Protein AF-A0A3N5AHZ0-F1 (afdb_monomer_lite)

Foldseek 3Di:
DDWQKEKEAEAALQRHQFDFPFWKWKWKWWQFPVGIDIDIDTHGSRDIDIDIDHPHGTQKIKIWIDDQWFDIDIKIWGDDPPDFIFIQFLQWDWDDDPSYIYIYHHTAQKDAFDPAAADDFPDFDDFSHHTQWHDDDDPDFIAGLQPPDPDAPQDHPLQDFFKEKAAPDLAFPQLPDFFPNRGHIDIDTDRLLQWFAKGWMKGWGHPPDVVDAAIWIKIKTATWDDQDAAPPQFAEEEEEEEADPLDPPADAAAPSRRGQPDQHDDNPDSRCRPQSNRSCCCCGNQLVLSVLLRVLVQHHMYMYTGDGNHDDDPVRVVPVLPPQLALFLVQSVLSSVQQVCVRLPRRHRPDGRSLHPDNDARRRDDDPRRRNVTGDSDNDPRTDHHAYAYEYAELSCLNHLSHLPHHDGPCCVNVPCSRRTHHSVSSLVRHAEYFAQAYQQPCVVRVHHLVNSLVSVVVSQVVDPRHAYEAFHECVRVPPDQPCRSNVVVVVDDWDWDDDPQWSIWTAHPVRRYIYGYGYLVSQEGCDFDPSYPPTRHHPPPRSVSSRSNSNSNRSSNVSNSDDD

Secondary structure (DSSP, 8-state):
--EEEEEEEEEETTSPPPSTT-EEEEEEEEE-SS-EEEEEEEEETTS-EEEEEETTT--EEEEEEEETTEEEEEEEEE--TTS--EES-TTEEEEEETTEEEEEEEE-SEEEPP-SPPPPTT----SS---SEEE-STTSPEEETT---SS--SS-TTTS-EEEEEEEEEEES-TTS-GGGGEEEEEEEE-GGGTEEEEEEEEE--TT-SSPPPEEEEEEEEEPPPSSPPPTT-EEEEEEEPPPS-STTSPP--TT--SSTTT---TT-TT--HHHHHHHIIIIISS-HHHHHHHTT---EEEEEEPPPPPSSHHHHTTTTTTTTSHHHHHHHHHHHHHHHHHTTTTSTT--GGGSTTSS--TB--PPPPP-SS-BSS--PPPPEEEEEEEEEETTHHHHGGGGT--S-S-TTTS-HHHH---HHHHHHHEEEEEEEEE---HHHHS--HHHHHHHHHHHHHT-TT-EEEEEEEHHHHTT--HHHHTHHHHTSS-EEEP-TTEEEEEE-TTSSEEEEEE-TTTT-BS---TTEESPPPBTTT-GGGHHHHHHHHHHHHHHHHS--

Sequence (565 aa):
MATTRLTFAVADVLGRPPQAGTVAEVKLTWTDAQGPVTQHISLPLDGPVTRAVPAQEWSRIDLDVAHPDYAPESVTLTRSPDAPVYWDNRGVAVTRDGDDLRLTMELGRIRQSPVTPPPYTGTQAHGDQPGVFFREATGQPRRYAVLNTPAPPATPLWLEKVNVRTLTDAAPARAEQDGWDRFRTTDQVVALADTGGFLWLEYGGNDDAHPPQPRFLVAVWAPKRPSAPVPADGIDVVCYFTPSTATRGYPLSAYPFRSNYPYSVKRDTTADQPYVVVGYRHLLRDLNLVQAQHVSGRPAVVVVPILPALPPGKDNERFAWQPFNSQEGTHRLLLEVVRFLHRFGYGGSGTDFSRWQGSTAPVGLLPPLPTARRAGSVPTPPSALGSVTVCGFSSAIMGIFPLLTRKEISLPHHFPRHLFGGDAAAFDAVWREWWDLDLELKAEATGIKAADYERQLLRWFADGNDRRMRLYHCDHTMGDTPPARQFAALAGLPHKAGSLPGLSEAWHSEDGRWTAAFYRAGLLRARTRPAGVLPLFPLEAADAGLIHPFTAALGFGHASKLRAG

Radius of gyration: 24.84 Å; chains: 1; bounding box: 63×54×78 Å

pLDDT: mean 81.62, std 15.45, range [38.06, 98.5]

Structure (mmCIF, N/CA/C/O backbone):
data_AF-A0A3N5AHZ0-F1
#
_entry.id   AF-A0A3N5AHZ0-F1
#
loop_
_atom_site.group_PDB
_atom_site.id
_atom_site.type_symbol
_atom_site.label_atom_id
_atom_site.label_alt_id
_atom_site.label_comp_id
_atom_site.label_asym_id
_atom_site.label_entity_id
_atom_site.label_seq_id
_atom_site.pdbx_PDB_ins_code
_atom_site.Cartn_x
_atom_site.Cartn_y
_atom_site.Cartn_z
_atom_site.occupancy
_atom_site.B_iso_or_equiv
_atom_site.auth_seq_id
_atom_site.auth_comp_id
_atom_site.auth_asym_id
_atom_site.auth_atom_id
_atom_site.pdbx_PDB_model_num
ATOM 1 N N . MET A 1 1 ? -31.246 -8.316 41.998 1.00 55.53 1 MET A N 1
ATOM 2 C CA . MET A 1 1 ? -31.429 -7.728 40.654 1.00 55.53 1 MET A CA 1
ATOM 3 C C . MET A 1 1 ? -30.628 -8.569 39.679 1.00 55.53 1 MET A C 1
ATOM 5 O O . MET A 1 1 ? -29.513 -8.931 40.034 1.00 55.53 1 MET A O 1
ATOM 9 N N . ALA A 1 2 ? -31.183 -8.931 38.522 1.00 64.75 2 ALA A N 1
ATOM 10 C CA . ALA A 1 2 ? -30.404 -9.618 37.492 1.00 64.75 2 ALA A CA 1
ATOM 11 C C . ALA A 1 2 ? -29.338 -8.651 36.939 1.00 64.75 2 ALA A C 1
ATOM 13 O O . ALA A 1 2 ? -29.626 -7.466 36.754 1.00 64.75 2 ALA A O 1
ATOM 14 N N . THR A 1 3 ? -28.116 -9.125 36.702 1.00 77.06 3 THR A N 1
ATOM 15 C CA . THR A 1 3 ? -26.989 -8.325 36.191 1.00 77.06 3 THR A CA 1
ATOM 16 C C . THR A 1 3 ? -26.353 -9.018 34.993 1.00 77.06 3 THR A C 1
ATOM 18 O O . THR A 1 3 ? -26.096 -10.215 35.025 1.00 77.06 3 THR A O 1
ATOM 21 N N . THR A 1 4 ? -26.110 -8.263 33.923 1.00 82.88 4 THR A N 1
ATOM 22 C CA . THR A 1 4 ? -25.299 -8.717 32.794 1.00 82.88 4 THR A CA 1
ATOM 23 C C . THR A 1 4 ? -23.839 -8.515 33.181 1.00 82.88 4 THR A C 1
ATOM 25 O O . THR A 1 4 ? -23.439 -7.406 33.545 1.00 82.88 4 THR A O 1
ATOM 28 N N . ARG A 1 5 ? -23.026 -9.572 33.126 1.00 89.50 5 ARG A N 1
ATOM 29 C CA . ARG A 1 5 ? -21.578 -9.465 33.336 1.00 89.50 5 ARG A CA 1
ATOM 30 C C . ARG A 1 5 ? -20.916 -9.186 31.999 1.00 89.50 5 ARG A C 1
ATOM 32 O O . ARG A 1 5 ? -20.949 -10.007 31.093 1.00 89.50 5 ARG A O 1
ATOM 39 N N . LEU A 1 6 ? -20.330 -8.008 31.886 1.00 90.94 6 LEU A N 1
ATOM 40 C CA . LEU A 1 6 ? -19.678 -7.525 30.689 1.00 90.94 6 LEU A CA 1
ATOM 41 C C . LEU A 1 6 ? -18.165 -7.676 30.849 1.00 90.94 6 LEU A C 1
ATOM 43 O O . LEU A 1 6 ? -17.560 -6.991 31.672 1.00 90.94 6 LEU A O 1
ATOM 47 N N . THR A 1 7 ? -17.568 -8.603 30.107 1.00 92.88 7 THR A N 1
ATOM 48 C CA . THR A 1 7 ? -16.129 -8.881 30.128 1.00 92.88 7 THR A CA 1
ATOM 49 C C . THR A 1 7 ? -15.471 -8.312 28.877 1.00 92.88 7 THR A C 1
ATOM 51 O O . THR A 1 7 ? -15.827 -8.690 27.764 1.00 92.88 7 THR A O 1
ATOM 54 N N . PHE A 1 8 ? -14.483 -7.443 29.058 1.00 90.81 8 PHE A N 1
ATOM 55 C CA . PHE A 1 8 ? -13.724 -6.810 27.983 1.00 90.81 8 PHE A CA 1
ATOM 56 C C . PHE A 1 8 ? -12.319 -7.368 27.917 1.00 90.81 8 PHE A C 1
ATOM 58 O O . PHE A 1 8 ? -11.648 -7.445 28.940 1.00 90.81 8 PHE A O 1
ATOM 65 N N . ALA A 1 9 ? -11.862 -7.681 26.716 1.00 90.94 9 ALA A N 1
ATOM 66 C CA . ALA A 1 9 ? -10.476 -7.962 26.402 1.00 90.94 9 ALA A CA 1
ATOM 67 C C . ALA A 1 9 ? -10.063 -7.161 25.166 1.00 90.94 9 ALA A C 1
ATOM 69 O O . ALA A 1 9 ? -10.889 -6.823 24.313 1.00 90.94 9 ALA A O 1
ATOM 70 N N . VAL A 1 10 ? -8.768 -6.907 25.054 1.00 90.19 10 VAL A N 1
ATOM 71 C CA . VAL A 1 10 ? -8.150 -6.321 23.867 1.00 90.19 10 VAL A CA 1
ATOM 72 C C . VAL A 1 10 ? -7.142 -7.292 23.274 1.00 90.19 10 VAL A C 1
ATOM 74 O O . VAL A 1 10 ? -6.529 -8.086 23.987 1.00 90.19 10 VAL A O 1
ATOM 77 N N . ALA A 1 11 ? -6.964 -7.214 21.966 1.00 90.25 11 ALA A N 1
ATOM 78 C CA . ALA A 1 11 ? -5.899 -7.897 21.251 1.00 90.25 11 ALA A CA 1
ATOM 79 C C . ALA A 1 11 ? -5.295 -6.943 20.218 1.00 90.25 11 ALA A C 1
ATOM 81 O O . ALA A 1 11 ? -5.973 -6.036 19.745 1.00 90.25 11 ALA A O 1
ATOM 82 N N . ASP A 1 12 ? -4.034 -7.135 19.854 1.00 89.62 12 ASP A N 1
ATOM 83 C CA . ASP A 1 12 ? -3.457 -6.505 18.670 1.00 89.62 12 ASP A CA 1
ATOM 84 C C . ASP A 1 12 ? -3.958 -7.203 17.388 1.00 89.62 12 ASP A C 1
ATOM 86 O O . ASP A 1 12 ? -4.609 -8.247 17.450 1.00 89.62 12 ASP A O 1
ATOM 90 N N . VAL A 1 13 ? -3.631 -6.677 16.201 1.00 89.81 13 VAL A N 1
ATOM 91 C CA . VAL A 1 13 ? -4.081 -7.292 14.930 1.00 89.81 13 VAL A CA 1
ATOM 92 C C . VAL A 1 13 ? -3.529 -8.696 14.646 1.00 89.81 13 VAL A C 1
ATOM 94 O O . VAL A 1 13 ? -3.977 -9.359 13.711 1.00 89.81 13 VAL A O 1
ATOM 97 N N . LEU A 1 14 ? -2.562 -9.163 15.441 1.00 90.06 14 LEU A N 1
ATOM 98 C CA . LEU A 1 14 ? -2.052 -10.534 15.411 1.00 90.06 14 LEU A CA 1
ATOM 99 C C . LEU A 1 14 ? -2.759 -11.441 16.435 1.00 90.06 14 LEU A C 1
ATOM 101 O O . LEU A 1 14 ? -2.383 -12.601 16.579 1.00 90.06 14 LEU A O 1
ATOM 105 N N . GLY A 1 15 ? -3.775 -10.938 17.140 1.00 87.94 15 GLY A N 1
ATOM 106 C CA . GLY A 1 15 ? -4.509 -11.677 18.166 1.00 87.94 15 GLY A CA 1
ATOM 107 C C . GLY A 1 15 ? -3.746 -11.828 19.484 1.00 87.94 15 GLY A C 1
ATOM 108 O O . GLY A 1 15 ? -4.136 -12.641 20.321 1.00 87.94 15 GLY A O 1
ATOM 109 N N . ARG A 1 16 ? -2.652 -11.085 19.682 1.00 85.81 16 ARG A N 1
ATOM 110 C CA . ARG A 1 16 ? -1.839 -11.138 20.905 1.00 85.81 16 ARG A CA 1
ATOM 111 C C . ARG A 1 16 ? -2.343 -10.092 21.899 1.00 85.81 16 ARG A C 1
ATOM 113 O O . ARG A 1 16 ? -2.773 -9.026 21.460 1.00 85.81 16 ARG A O 1
ATOM 120 N N . PRO A 1 17 ? -2.257 -10.328 23.218 1.00 78.81 17 PRO A N 1
ATOM 121 C CA . PRO A 1 17 ? -2.451 -9.245 24.170 1.00 78.81 17 PRO A CA 1
ATOM 122 C C . PRO A 1 17 ? -1.433 -8.133 23.861 1.00 78.81 17 PRO A C 1
ATOM 124 O O . PRO A 1 17 ? -0.256 -8.437 23.617 1.00 78.81 17 PRO A O 1
ATOM 127 N N . PRO A 1 18 ? -1.853 -6.858 23.821 1.00 78.38 18 PRO A N 1
ATOM 128 C CA . PRO A 1 18 ? -0.913 -5.750 23.750 1.00 78.38 18 PRO A CA 1
ATOM 129 C C . PRO A 1 18 ? 0.084 -5.792 24.924 1.00 78.38 18 PRO A C 1
ATOM 131 O O . PRO A 1 18 ? -0.113 -6.520 25.895 1.00 78.38 18 PRO A O 1
ATOM 134 N N . GLN A 1 19 ? 1.187 -5.042 24.826 1.00 76.81 19 GLN A N 1
ATOM 135 C CA . GLN A 1 19 ? 2.316 -5.120 25.765 1.00 76.81 19 GLN A CA 1
ATOM 136 C C . GLN A 1 19 ? 1.876 -5.167 27.244 1.00 76.81 19 GLN A C 1
ATOM 138 O O . GLN A 1 19 ? 1.145 -4.292 27.708 1.00 76.81 19 GLN A O 1
ATOM 143 N N . ALA A 1 20 ? 2.375 -6.157 27.992 1.00 64.94 20 ALA A N 1
ATOM 144 C CA . ALA A 1 20 ? 2.050 -6.338 29.406 1.00 64.94 20 ALA A CA 1
ATOM 145 C C . ALA A 1 20 ? 2.355 -5.091 30.252 1.00 64.94 20 ALA A C 1
ATOM 147 O O . ALA A 1 20 ? 3.355 -4.405 30.019 1.00 64.94 20 ALA A O 1
ATOM 148 N N . GLY A 1 21 ? 1.496 -4.811 31.237 1.00 67.75 21 GLY A N 1
ATOM 149 C CA . GLY A 1 21 ? 1.618 -3.637 32.107 1.00 67.75 21 GLY A CA 1
ATOM 150 C C . GLY A 1 21 ? 1.205 -2.296 31.485 1.00 67.75 21 GLY A C 1
ATOM 151 O O . GLY A 1 21 ? 1.407 -1.260 32.117 1.00 67.75 21 GLY A O 1
ATOM 152 N N . THR A 1 22 ? 0.629 -2.289 30.279 1.00 81.19 22 THR A N 1
ATOM 153 C CA . THR A 1 22 ? -0.003 -1.095 29.692 1.00 81.19 22 THR A CA 1
ATOM 154 C C . THR A 1 22 ? -1.510 -1.088 29.940 1.00 81.19 22 THR A C 1
ATOM 156 O O . THR A 1 22 ? -2.129 -2.133 30.161 1.00 81.19 22 THR A O 1
ATOM 159 N N . VAL A 1 23 ? -2.102 0.107 29.950 1.00 85.94 23 VAL A N 1
ATOM 160 C CA . VAL A 1 23 ? -3.510 0.330 30.290 1.00 85.94 23 VAL A CA 1
ATOM 161 C C . VAL A 1 23 ? -4.151 1.194 29.211 1.00 85.94 23 VAL A C 1
ATOM 163 O O . VAL A 1 23 ? -3.605 2.235 28.850 1.00 85.94 23 VAL A O 1
ATOM 166 N N . ALA A 1 24 ? -5.312 0.776 28.709 1.00 87.38 24 ALA A N 1
ATOM 167 C CA . ALA A 1 24 ? -6.182 1.615 27.894 1.00 87.38 24 ALA A CA 1
ATOM 168 C C . ALA A 1 24 ? -7.240 2.286 28.766 1.00 87.38 24 ALA A C 1
ATOM 170 O O . ALA A 1 24 ? -7.759 1.697 29.717 1.00 87.38 24 ALA A O 1
ATOM 171 N N . GLU A 1 25 ? -7.598 3.502 28.386 1.00 91.44 25 GLU A N 1
ATOM 172 C CA . GLU A 1 25 ? -8.734 4.208 28.954 1.00 91.44 25 GLU A CA 1
ATOM 173 C C . GLU A 1 25 ? -9.996 3.781 28.210 1.00 91.44 25 GLU A C 1
ATOM 175 O O . GLU A 1 25 ? -10.088 3.898 26.987 1.00 91.44 25 GLU A O 1
ATOM 180 N N . VAL A 1 26 ? -10.969 3.263 28.953 1.00 90.56 26 VAL A N 1
ATOM 181 C CA . VAL A 1 26 ? -12.249 2.806 28.423 1.00 90.56 26 VAL A CA 1
ATOM 182 C C . VAL A 1 26 ? -13.353 3.686 28.971 1.00 90.56 26 VAL A C 1
ATOM 184 O O . VAL A 1 26 ? -13.579 3.751 30.181 1.00 90.56 26 VAL A O 1
ATOM 187 N N . LYS A 1 27 ? -14.086 4.335 28.075 1.00 93.50 27 LYS A N 1
ATOM 188 C CA . LYS A 1 27 ? -15.345 4.991 28.400 1.00 93.50 27 LYS A CA 1
ATOM 189 C C . LYS A 1 27 ? -16.477 4.022 28.076 1.00 93.50 27 LYS A C 1
ATOM 191 O O . LYS A 1 27 ? -16.738 3.719 26.917 1.00 93.50 27 LYS A O 1
ATOM 196 N N . LEU A 1 28 ? -17.123 3.521 29.122 1.00 92.19 28 LEU A N 1
ATOM 197 C CA . LEU A 1 28 ? -18.289 2.653 29.035 1.00 92.19 28 LEU A CA 1
ATOM 198 C C . LEU A 1 28 ? -19.537 3.491 29.302 1.00 92.19 28 LEU A C 1
ATOM 200 O O . LEU A 1 28 ? -19.707 4.002 30.408 1.00 92.19 28 LEU A O 1
ATOM 204 N N . THR A 1 29 ? -20.426 3.590 28.325 1.00 90.88 29 THR A N 1
ATOM 205 C CA . THR A 1 29 ? -21.729 4.237 28.480 1.00 90.88 29 THR A CA 1
ATOM 206 C C . THR A 1 29 ? -22.828 3.213 28.226 1.00 90.88 29 THR A C 1
ATOM 208 O O . THR A 1 29 ? -22.779 2.491 27.241 1.00 90.88 29 THR A O 1
ATOM 211 N N . TRP A 1 30 ? -23.841 3.120 29.081 1.00 90.00 30 TRP A N 1
ATOM 212 C CA . TRP A 1 30 ? -25.038 2.322 28.794 1.00 90.00 30 TRP A CA 1
ATOM 213 C C . TRP A 1 30 ? -26.294 3.139 29.051 1.00 90.00 30 TRP A C 1
ATOM 215 O O . TRP A 1 30 ? -26.274 4.075 29.841 1.00 90.00 30 TRP A O 1
ATOM 225 N N . THR A 1 31 ? -27.380 2.810 28.358 1.00 84.44 31 THR A N 1
ATOM 226 C CA . THR A 1 31 ? -28.681 3.473 28.539 1.00 84.44 31 THR A CA 1
ATOM 227 C C . THR A 1 31 ? -29.645 2.530 29.243 1.00 84.44 31 THR A C 1
ATOM 229 O O . THR A 1 31 ? -29.978 1.498 28.660 1.00 84.44 31 THR A O 1
ATOM 232 N N . ASP A 1 32 ? -30.075 2.885 30.455 1.00 77.69 32 ASP A N 1
ATOM 233 C CA . ASP A 1 32 ? -31.152 2.226 31.213 1.00 77.69 32 ASP A CA 1
ATOM 234 C C . ASP A 1 32 ? -32.463 3.043 31.154 1.00 77.69 32 ASP A C 1
ATOM 236 O O . ASP A 1 32 ? -32.565 3.996 30.372 1.00 77.69 32 ASP A O 1
ATOM 240 N N . ALA A 1 33 ? -33.499 2.672 31.922 1.00 72.62 33 ALA A N 1
ATOM 241 C CA . ALA A 1 33 ? -34.768 3.407 31.904 1.00 72.62 33 ALA A CA 1
ATOM 242 C C . ALA A 1 33 ? -34.674 4.819 32.505 1.00 72.62 33 ALA A C 1
ATOM 244 O O . ALA A 1 33 ? -35.567 5.636 32.275 1.00 72.62 33 ALA A O 1
ATOM 245 N N . GLN A 1 34 ? -33.623 5.121 33.272 1.00 77.12 34 GLN A N 1
ATOM 246 C CA . GLN A 1 34 ? -33.393 6.431 33.879 1.00 77.12 34 GLN A CA 1
ATOM 247 C C . GLN A 1 34 ? -32.527 7.332 32.984 1.00 77.12 34 GLN A C 1
ATOM 249 O O . GLN A 1 34 ? -32.573 8.556 33.127 1.00 77.12 34 GLN A O 1
ATOM 254 N N . GLY A 1 35 ? -31.784 6.755 32.036 1.00 79.69 35 GLY A N 1
ATOM 255 C CA . GLY A 1 35 ? -31.042 7.472 31.003 1.00 79.69 35 GLY A CA 1
ATOM 256 C C . GLY A 1 35 ? -29.643 6.896 30.755 1.00 79.69 35 GLY A C 1
ATOM 257 O O . GLY A 1 35 ? -29.360 5.749 31.094 1.00 79.69 35 GLY A O 1
ATOM 258 N N . PRO A 1 36 ? -28.741 7.661 30.113 1.00 86.75 36 PRO A N 1
ATOM 259 C CA . PRO A 1 36 ? -27.369 7.225 29.894 1.00 86.75 36 PRO A CA 1
ATOM 260 C C . PRO A 1 36 ? -26.530 7.337 31.176 1.00 86.75 36 PRO A C 1
ATOM 262 O O . PRO A 1 36 ? -26.394 8.415 31.755 1.00 86.75 36 PRO A O 1
ATOM 265 N N . VAL A 1 37 ? -25.885 6.243 31.566 1.00 88.56 37 VAL A N 1
ATOM 266 C CA . VAL A 1 37 ? -24.885 6.181 32.638 1.00 88.56 37 VAL A CA 1
ATOM 267 C C . VAL A 1 37 ? -23.512 5.974 32.009 1.00 88.56 37 VAL A C 1
ATOM 269 O O . VAL A 1 37 ? -23.358 5.138 31.125 1.00 88.56 37 VAL A O 1
ATOM 272 N N . THR A 1 38 ? -22.506 6.739 32.443 1.00 90.88 38 THR A N 1
ATOM 273 C CA . THR A 1 38 ? -21.129 6.655 31.922 1.00 90.88 38 THR A CA 1
ATOM 274 C C . THR A 1 38 ? -20.140 6.335 33.034 1.00 90.88 38 THR A C 1
ATOM 276 O O . THR A 1 38 ? -20.185 6.934 34.107 1.00 90.88 38 THR A O 1
ATOM 279 N N . GLN A 1 39 ? -19.218 5.418 32.757 1.00 90.50 39 GLN A N 1
ATOM 280 C CA . GLN A 1 39 ? -18.095 5.054 33.611 1.00 90.50 39 GLN A CA 1
ATOM 281 C C . GLN A 1 39 ? -16.780 5.160 32.839 1.00 90.50 39 GLN A C 1
ATOM 283 O O . GLN A 1 39 ? -16.698 4.778 31.673 1.00 90.50 39 GLN A O 1
ATOM 288 N N . HIS A 1 40 ? -15.742 5.633 33.524 1.00 91.38 40 HIS A N 1
ATOM 289 C CA . HIS A 1 40 ? -14.365 5.602 33.042 1.00 91.38 40 HIS A CA 1
ATOM 290 C C . HIS A 1 40 ? -13.635 4.447 33.721 1.00 91.38 40 HIS A C 1
ATOM 292 O O . HIS A 1 40 ? -13.682 4.306 34.945 1.00 91.38 40 HIS A O 1
ATOM 298 N N . ILE A 1 41 ? -13.022 3.582 32.921 1.00 89.38 41 ILE A N 1
ATOM 299 C CA . ILE A 1 41 ? -12.406 2.338 33.363 1.00 89.38 41 ILE A CA 1
ATOM 300 C C . ILE A 1 41 ? -10.995 2.271 32.795 1.00 89.38 41 ILE A C 1
ATOM 302 O O . ILE A 1 41 ? -10.802 2.347 31.588 1.00 89.38 41 ILE A O 1
ATOM 306 N N . SER A 1 42 ? -10.028 2.012 33.663 1.00 88.25 42 SER A N 1
ATOM 307 C CA . SER A 1 42 ? -8.692 1.594 33.255 1.00 88.25 42 SER A CA 1
ATOM 308 C C . SER A 1 42 ? -8.701 0.096 32.925 1.00 88.25 42 SER A C 1
ATOM 310 O O . SER A 1 42 ? -8.997 -0.735 33.791 1.00 88.25 42 SER A O 1
ATOM 312 N N . LEU A 1 43 ? -8.417 -0.251 31.668 1.00 85.19 43 LEU A N 1
ATOM 313 C CA . LEU A 1 43 ? -8.354 -1.622 31.157 1.00 85.19 43 LEU A CA 1
ATOM 314 C C . LEU A 1 43 ? -6.886 -2.053 30.993 1.00 85.19 43 LEU A C 1
ATOM 316 O O . LEU A 1 43 ? -6.229 -1.559 30.077 1.00 85.19 43 LEU A O 1
ATOM 320 N N . PRO A 1 44 ? -6.354 -2.964 31.827 1.00 85.56 44 PRO A N 1
ATOM 321 C CA . PRO A 1 44 ? -5.056 -3.578 31.573 1.00 85.56 44 PRO A CA 1
ATOM 322 C C . PRO A 1 44 ? -5.101 -4.370 30.261 1.00 85.56 44 PRO A C 1
ATOM 324 O O . PRO A 1 44 ? -6.054 -5.106 30.008 1.00 85.56 44 PRO A O 1
ATOM 327 N N . LEU A 1 45 ? -4.087 -4.215 29.408 1.00 81.81 45 LEU A N 1
ATOM 328 C CA . LEU A 1 45 ? -4.077 -4.872 28.095 1.00 81.81 45 LEU A CA 1
ATOM 329 C C . LEU A 1 45 ? -3.606 -6.333 28.133 1.00 81.81 45 LEU A C 1
ATOM 331 O O . LEU A 1 45 ? -3.716 -7.041 27.135 1.00 81.81 45 LEU A O 1
ATOM 335 N N . ASP A 1 46 ? -3.124 -6.809 29.280 1.00 78.81 46 ASP A N 1
ATOM 336 C CA . ASP A 1 46 ? -2.691 -8.194 29.496 1.00 78.81 46 ASP A CA 1
ATOM 337 C C . ASP A 1 46 ? -3.776 -9.109 30.083 1.00 78.81 46 ASP A C 1
ATOM 339 O O . ASP A 1 46 ? -3.539 -10.308 30.249 1.00 78.81 46 ASP A O 1
ATOM 343 N N . GLY A 1 47 ? -4.978 -8.594 30.359 1.00 81.25 47 GLY A N 1
ATOM 344 C CA . GLY A 1 47 ? -6.039 -9.404 30.942 1.00 81.25 47 GLY A CA 1
ATOM 345 C C . GLY A 1 47 ? -7.443 -8.826 30.782 1.00 81.25 47 GLY A C 1
ATOM 346 O O . GLY A 1 47 ? -7.622 -7.620 30.624 1.00 81.25 47 GLY A O 1
ATOM 347 N N . PRO A 1 48 ? -8.476 -9.681 30.830 1.00 87.56 48 PRO A N 1
ATOM 348 C CA . PRO A 1 48 ? -9.844 -9.223 30.700 1.00 87.56 48 PRO A CA 1
ATOM 349 C C . PRO A 1 48 ? -10.334 -8.493 31.958 1.00 87.56 48 PRO A C 1
ATOM 351 O O . PRO A 1 48 ? -10.055 -8.907 33.084 1.00 87.56 48 PRO A O 1
ATOM 354 N N . VAL A 1 49 ? -11.166 -7.466 31.782 1.00 88.69 49 VAL A N 1
ATOM 355 C CA . VAL A 1 49 ? -11.869 -6.782 32.880 1.00 88.69 49 VAL A CA 1
ATOM 356 C C . VAL A 1 49 ? -13.351 -7.082 32.819 1.00 88.69 49 VAL A C 1
ATOM 358 O O . VAL A 1 49 ? -13.975 -6.925 31.778 1.00 88.69 49 VAL A O 1
ATOM 361 N N . THR A 1 50 ? -13.933 -7.463 33.956 1.00 90.62 50 THR A N 1
ATOM 362 C CA . THR A 1 50 ? -15.379 -7.686 34.071 1.00 90.62 50 THR A CA 1
ATOM 363 C C . THR A 1 50 ? -16.054 -6.548 34.832 1.00 90.62 50 THR A C 1
ATOM 365 O O . THR A 1 50 ? -15.559 -6.083 35.866 1.00 90.62 50 THR A O 1
ATOM 368 N N . ARG A 1 51 ? -17.199 -6.096 34.322 1.00 88.75 51 ARG A N 1
ATOM 369 C CA . ARG A 1 51 ? -18.079 -5.102 34.942 1.00 88.75 51 ARG A CA 1
ATOM 370 C C . ARG A 1 51 ? -19.510 -5.614 34.960 1.00 88.75 51 ARG A C 1
ATOM 372 O O . ARG A 1 51 ? -19.941 -6.301 34.043 1.00 88.75 51 ARG A O 1
ATOM 379 N N . ALA A 1 52 ? -20.241 -5.291 36.019 1.00 86.12 52 ALA A N 1
ATOM 380 C CA . ALA A 1 52 ? -21.666 -5.574 36.082 1.00 86.12 52 ALA A CA 1
ATOM 381 C C . ALA A 1 52 ? -22.432 -4.400 35.467 1.00 86.12 52 ALA A C 1
ATOM 383 O O . ALA A 1 52 ? -22.268 -3.264 35.904 1.00 86.12 52 ALA A O 1
ATOM 384 N N . VAL A 1 53 ? -23.275 -4.695 34.483 1.00 82.25 53 VAL A N 1
ATOM 385 C CA . VAL A 1 53 ? -24.276 -3.773 33.939 1.00 82.25 53 VAL A CA 1
ATOM 386 C C . VAL A 1 53 ? -25.648 -4.296 34.387 1.00 82.25 53 VAL A C 1
ATOM 388 O O . VAL A 1 53 ? -25.864 -5.511 34.342 1.00 82.25 53 VAL A O 1
ATOM 391 N N . PRO A 1 54 ? -26.581 -3.458 34.870 1.00 72.88 54 PRO A N 1
ATOM 392 C CA . PRO A 1 54 ? -27.917 -3.923 35.265 1.00 72.88 54 PRO A CA 1
ATOM 393 C C . PRO A 1 54 ? -28.595 -4.722 34.126 1.00 72.88 54 PRO A C 1
ATOM 395 O O . PRO A 1 54 ? -28.637 -4.250 32.995 1.00 72.88 54 PRO A O 1
ATOM 398 N N . ALA A 1 55 ? -29.077 -5.956 34.371 1.00 61.50 55 ALA A N 1
ATOM 399 C CA . ALA A 1 55 ? -29.600 -6.830 33.295 1.00 61.50 55 ALA A CA 1
ATOM 400 C C . ALA A 1 55 ? -31.013 -6.459 32.835 1.00 61.50 55 ALA A C 1
ATOM 402 O O . ALA A 1 55 ? -31.408 -6.773 31.704 1.00 61.50 55 ALA A O 1
ATOM 403 N N . GLN A 1 56 ? -31.779 -5.828 33.723 1.00 58.06 56 GLN A N 1
ATOM 404 C CA . GLN A 1 56 ? -33.059 -5.227 33.391 1.00 58.06 56 GLN A CA 1
ATOM 405 C C . GLN A 1 56 ? -32.746 -3.823 32.854 1.00 58.06 56 GLN A C 1
ATOM 407 O O . GLN A 1 56 ? -32.150 -3.032 33.569 1.00 58.06 56 GLN A O 1
ATOM 412 N N . GLU A 1 57 ? -33.121 -3.559 31.596 1.00 65.25 57 GLU A N 1
ATOM 413 C CA . GLU A 1 57 ? -33.229 -2.225 30.963 1.00 65.25 57 GLU A CA 1
ATOM 414 C C . GLU A 1 57 ? -32.094 -1.683 30.073 1.00 65.25 57 GLU A C 1
ATOM 416 O O . GLU A 1 57 ? -32.320 -0.642 29.459 1.00 65.25 57 GLU A O 1
ATOM 421 N N . TRP A 1 58 ? -30.954 -2.359 29.844 1.00 80.19 58 TRP A N 1
ATOM 422 C CA . TRP A 1 58 ? -30.025 -1.826 28.828 1.00 80.19 58 TRP A CA 1
ATOM 423 C C . TRP A 1 58 ? -30.513 -2.082 27.392 1.00 80.19 58 TRP A C 1
ATOM 425 O O . TRP A 1 58 ? -30.727 -3.223 26.971 1.00 80.19 58 TRP A O 1
ATOM 435 N N . SER A 1 59 ? -30.686 -0.999 26.632 1.00 82.50 59 SER A N 1
ATOM 436 C CA . SER A 1 59 ? -31.008 -1.029 25.192 1.00 82.50 59 SER A CA 1
ATOM 437 C C . SER A 1 59 ? -29.778 -0.785 24.315 1.00 82.50 59 SER A C 1
ATOM 439 O O . SER A 1 59 ? -29.709 -1.242 23.169 1.00 82.50 59 SER A O 1
ATOM 441 N N . ARG A 1 60 ? -28.784 -0.090 24.877 1.00 89.06 60 ARG A N 1
ATOM 442 C CA . ARG A 1 60 ? -27.558 0.337 24.211 1.00 89.06 60 ARG A CA 1
ATOM 443 C C . ARG A 1 60 ? -26.392 0.333 25.193 1.00 89.06 60 ARG A C 1
ATOM 445 O O . ARG A 1 60 ? -26.542 0.827 26.310 1.00 89.06 60 ARG A O 1
ATOM 452 N N . ILE A 1 61 ? -25.253 -0.198 24.759 1.00 90.56 61 ILE A N 1
ATOM 453 C CA . ILE A 1 61 ? -23.957 -0.062 25.427 1.00 90.56 61 ILE A CA 1
ATOM 454 C C . ILE A 1 61 ? -22.967 0.487 24.400 1.00 90.56 61 ILE A C 1
ATOM 456 O O . ILE A 1 61 ? -22.727 -0.154 23.384 1.00 90.56 61 ILE A O 1
ATOM 460 N N . ASP A 1 62 ? -22.395 1.647 24.674 1.00 91.25 62 ASP A N 1
ATOM 461 C CA . ASP A 1 62 ? -21.299 2.251 23.930 1.00 91.25 62 ASP A CA 1
ATOM 462 C C . ASP A 1 62 ? -19.986 2.024 24.680 1.00 91.25 62 ASP A C 1
ATOM 464 O O . ASP A 1 62 ? -19.899 2.183 25.901 1.00 91.25 62 ASP A O 1
ATOM 468 N N . LEU A 1 63 ? -18.962 1.638 23.934 1.00 92.00 63 LEU A N 1
ATOM 469 C CA . LEU A 1 63 ? -17.626 1.357 24.432 1.00 92.00 63 LEU A CA 1
ATOM 470 C C . LEU A 1 63 ? -16.624 2.101 23.575 1.00 92.00 63 LEU A C 1
ATOM 472 O O . LEU A 1 63 ? -16.446 1.727 22.421 1.00 92.00 63 LEU A O 1
ATOM 476 N N . ASP A 1 64 ? -15.955 3.096 24.148 1.00 91.81 64 ASP A N 1
ATOM 477 C CA . ASP A 1 64 ? -14.842 3.797 23.512 1.00 91.81 64 ASP A CA 1
ATOM 478 C C . ASP A 1 64 ? -13.539 3.403 24.217 1.00 91.81 64 ASP A C 1
ATOM 480 O O . ASP A 1 64 ? -13.423 3.550 25.433 1.00 91.81 64 ASP A O 1
ATOM 484 N N . VAL A 1 65 ? -12.559 2.906 23.466 1.00 90.19 65 VAL A N 1
ATOM 485 C CA . VAL A 1 65 ? -11.245 2.480 23.958 1.00 90.19 65 VAL A CA 1
ATOM 486 C C . VAL A 1 65 ? -10.176 3.392 23.368 1.00 90.19 65 VAL A C 1
ATOM 488 O O . VAL A 1 65 ? -10.034 3.503 22.149 1.00 90.19 65 VAL A O 1
ATOM 491 N N . ALA A 1 66 ? -9.398 4.030 24.237 1.00 89.38 66 ALA A N 1
ATOM 492 C CA . ALA A 1 66 ? -8.291 4.898 23.869 1.00 89.38 66 ALA A CA 1
ATOM 493 C C . ALA A 1 66 ? -6.977 4.378 24.461 1.00 89.38 66 ALA A C 1
ATOM 495 O O . ALA A 1 66 ? -6.885 4.067 25.649 1.00 89.38 66 ALA A O 1
ATOM 496 N N . HIS A 1 67 ? -5.938 4.318 23.630 1.00 87.50 67 HIS A N 1
ATOM 497 C CA . HIS A 1 67 ? -4.585 3.977 24.052 1.00 87.50 67 HIS A CA 1
ATOM 498 C C . HIS A 1 67 ? -3.571 4.865 23.313 1.00 87.50 67 HIS A C 1
ATOM 500 O O . HIS A 1 67 ? -3.758 5.111 22.120 1.00 87.50 67 HIS A O 1
ATOM 506 N N . PRO A 1 68 ? -2.481 5.329 23.952 1.00 83.88 68 PRO A N 1
ATOM 507 C CA . PRO A 1 68 ? -1.503 6.200 23.289 1.00 83.88 68 PRO A CA 1
ATOM 508 C C . PRO A 1 68 ? -0.849 5.565 22.049 1.00 83.88 68 PRO A C 1
ATOM 510 O O . PRO A 1 68 ? -0.603 6.237 21.045 1.00 83.88 68 PRO A O 1
ATOM 513 N N . ASP A 1 69 ? -0.614 4.250 22.096 1.00 87.19 69 ASP A N 1
ATOM 514 C CA . ASP A 1 69 ? 0.030 3.498 21.012 1.00 87.19 69 ASP A CA 1
ATOM 515 C C . ASP A 1 69 ? -0.919 2.942 19.943 1.00 87.19 69 ASP A C 1
ATOM 517 O O . ASP A 1 69 ? -0.438 2.409 18.948 1.00 87.19 69 ASP A O 1
ATOM 521 N N . TYR A 1 70 ? -2.237 3.017 20.105 1.00 89.12 70 TYR A N 1
ATOM 522 C CA . TYR A 1 70 ? -3.174 2.439 19.132 1.00 89.12 70 TYR A CA 1
ATOM 523 C C . TYR A 1 70 ? -4.166 3.490 18.648 1.00 89.12 70 TYR A C 1
ATOM 525 O O . TYR A 1 70 ? -4.440 4.473 19.333 1.00 89.12 70 TYR A O 1
ATOM 533 N N . ALA A 1 71 ? -4.713 3.292 17.454 1.00 87.31 71 ALA A N 1
ATOM 534 C CA . ALA A 1 71 ? -5.847 4.072 16.997 1.00 87.31 71 ALA A CA 1
ATOM 535 C C . ALA A 1 71 ? -7.012 3.898 17.994 1.00 87.31 71 ALA A C 1
ATOM 537 O O . ALA A 1 71 ? -7.244 2.776 18.452 1.00 87.31 71 ALA A O 1
ATOM 538 N N . PRO A 1 72 ? -7.729 4.978 18.356 1.00 86.75 72 PRO A N 1
ATOM 539 C CA . PRO A 1 72 ? -8.928 4.858 19.173 1.00 86.75 72 PRO A CA 1
ATOM 540 C C . PRO A 1 72 ? -9.969 3.978 18.481 1.00 86.75 72 PRO A C 1
ATOM 542 O O . PRO A 1 72 ? -10.179 4.090 17.272 1.00 86.75 72 PRO A O 1
ATOM 545 N N . GLU A 1 73 ? -10.645 3.145 19.261 1.00 88.06 73 GLU A N 1
ATOM 546 C CA . GLU A 1 73 ? -11.666 2.224 18.771 1.00 88.06 73 GLU A CA 1
ATOM 547 C C . GLU A 1 73 ? -12.965 2.400 19.537 1.00 88.06 73 GLU A C 1
ATOM 549 O O . GLU A 1 73 ? -12.960 2.735 20.721 1.00 88.06 73 GLU A O 1
ATOM 554 N N . SER A 1 74 ? -14.087 2.132 18.875 1.00 90.12 74 SER A N 1
ATOM 555 C CA . SER A 1 74 ? -15.381 2.116 19.544 1.00 90.12 74 SER A CA 1
ATOM 556 C C . SER A 1 74 ? -16.310 1.030 19.028 1.00 90.12 74 SER A C 1
ATOM 558 O O . SER A 1 74 ? -16.172 0.543 17.903 1.00 90.12 74 SER A O 1
ATOM 560 N N . VAL A 1 75 ? -17.249 0.613 19.873 1.00 89.62 75 VAL A N 1
ATOM 561 C CA . VAL A 1 75 ? -18.325 -0.303 19.497 1.00 89.62 75 VAL A CA 1
ATOM 562 C C . VAL A 1 75 ? -19.611 0.052 20.223 1.00 89.62 75 VAL A C 1
ATOM 564 O O . VAL A 1 75 ? -19.625 0.261 21.435 1.00 89.62 75 VAL A O 1
ATOM 567 N N . THR A 1 76 ? -20.701 0.061 19.468 1.00 90.88 76 THR A N 1
ATOM 568 C CA . THR A 1 76 ? -22.057 0.118 19.997 1.00 90.88 76 THR A CA 1
ATOM 569 C C . THR A 1 76 ? -22.632 -1.290 20.012 1.00 90.88 76 THR A C 1
ATOM 571 O O . THR A 1 76 ? -22.774 -1.916 18.963 1.00 90.88 76 THR A O 1
ATOM 574 N N . LEU A 1 77 ? -23.036 -1.773 21.181 1.00 90.06 77 LEU A N 1
ATOM 575 C CA . LEU A 1 77 ? -23.930 -2.913 21.337 1.00 90.06 77 LEU A CA 1
ATOM 576 C C . LEU A 1 77 ? -25.367 -2.407 21.440 1.00 90.06 77 LEU A C 1
ATOM 578 O O . LEU A 1 77 ? -25.663 -1.497 22.212 1.00 90.06 77 LEU A O 1
ATOM 582 N N . THR A 1 78 ? -26.283 -3.041 20.722 1.00 88.50 78 THR A N 1
ATOM 583 C CA . THR A 1 78 ? -27.720 -2.768 20.814 1.00 88.50 78 THR A CA 1
ATOM 584 C C . THR A 1 78 ? -28.481 -4.052 21.093 1.00 88.50 78 THR A C 1
ATOM 586 O O . THR A 1 78 ? -28.141 -5.121 20.578 1.00 88.50 78 THR A O 1
ATOM 589 N N . ARG A 1 79 ? -29.505 -3.954 21.941 1.00 84.12 79 ARG A N 1
ATOM 590 C CA . ARG A 1 79 ? -30.351 -5.082 22.330 1.00 84.12 79 ARG A CA 1
ATOM 591 C C . ARG A 1 79 ? -31.811 -4.655 22.342 1.00 84.12 79 ARG A C 1
ATOM 593 O O . ARG A 1 79 ? -32.157 -3.616 22.896 1.00 84.12 79 ARG A O 1
ATOM 600 N N . SER A 1 80 ? -32.669 -5.508 21.795 1.00 79.69 80 SER A N 1
ATOM 601 C CA . SER A 1 80 ? -34.113 -5.473 22.050 1.00 79.69 80 SER A CA 1
ATOM 602 C C . SER A 1 80 ? -34.504 -6.676 22.920 1.00 79.69 80 SER A C 1
ATOM 604 O O . SER A 1 80 ? -33.799 -7.685 22.865 1.00 79.69 80 SER A O 1
ATOM 606 N N . PRO A 1 81 ? -35.579 -6.592 23.731 1.00 70.94 81 PRO A N 1
ATOM 607 C CA . PRO A 1 81 ? -35.923 -7.594 24.751 1.00 70.94 81 PRO A CA 1
ATOM 608 C C . PRO A 1 81 ? -35.960 -9.055 24.271 1.00 70.94 81 PRO A C 1
ATOM 610 O O . PRO A 1 81 ? -35.573 -9.934 25.033 1.00 70.94 81 PRO A O 1
ATOM 613 N N . ASP A 1 82 ? -36.289 -9.291 22.998 1.00 73.69 82 ASP A N 1
ATOM 614 C CA . ASP A 1 82 ? -36.409 -10.630 22.395 1.00 73.69 82 ASP A CA 1
ATOM 615 C C . ASP A 1 82 ? -35.476 -10.847 21.187 1.00 73.69 82 ASP A C 1
ATOM 617 O O . ASP A 1 82 ? -35.665 -11.762 20.387 1.00 73.69 82 ASP A O 1
ATOM 621 N N . ALA A 1 83 ? -34.471 -9.984 21.020 1.00 77.38 83 ALA A N 1
ATOM 622 C CA . ALA A 1 83 ? -33.551 -10.014 19.887 1.00 77.38 83 ALA A CA 1
ATOM 623 C C . ALA A 1 83 ? -32.125 -10.388 20.328 1.00 77.38 83 ALA A C 1
ATOM 625 O O . ALA A 1 83 ? -31.740 -10.143 21.480 1.00 77.38 83 ALA A O 1
ATOM 626 N N . PRO A 1 84 ? -31.298 -10.957 19.430 1.00 83.12 84 PRO A N 1
ATOM 627 C CA . PRO A 1 84 ? -29.881 -11.112 19.721 1.00 83.12 84 PRO A CA 1
ATOM 628 C C . PRO A 1 84 ? -29.221 -9.739 19.918 1.00 83.12 84 PRO A C 1
ATOM 630 O O . PRO A 1 84 ? -29.748 -8.704 19.509 1.00 83.12 84 PRO A O 1
ATOM 633 N N . VAL A 1 85 ? -28.050 -9.728 20.554 1.00 86.62 85 VAL A N 1
ATOM 634 C CA . VAL A 1 85 ? -27.241 -8.507 20.660 1.00 86.62 85 VAL A CA 1
ATOM 635 C C . VAL A 1 85 ? -26.641 -8.213 19.289 1.00 86.62 85 VAL A C 1
ATOM 637 O O . VAL A 1 85 ? -26.056 -9.104 18.675 1.00 86.62 85 VAL A O 1
ATOM 640 N N . TYR A 1 86 ? -26.778 -6.975 18.826 1.00 88.38 86 TYR A N 1
ATOM 641 C CA . TYR A 1 86 ? -26.185 -6.498 17.581 1.00 88.38 86 TYR A CA 1
ATOM 642 C C . TYR A 1 86 ? -25.051 -5.523 17.867 1.00 88.38 86 TYR A C 1
ATOM 644 O O . TYR A 1 86 ? -25.151 -4.738 18.809 1.00 88.38 86 TYR A O 1
ATOM 652 N N . TRP A 1 87 ? -24.013 -5.518 17.031 1.00 89.31 87 TRP A N 1
ATOM 653 C CA . TRP A 1 87 ? -22.909 -4.564 17.154 1.00 89.31 87 TRP A CA 1
ATOM 654 C C . TRP A 1 87 ? -22.404 -4.024 15.823 1.00 89.31 87 TRP A C 1
ATOM 656 O O . TRP A 1 87 ? -22.464 -4.707 14.800 1.00 89.31 87 TRP A O 1
ATOM 666 N N . ASP A 1 88 ? -21.912 -2.785 15.844 1.00 84.50 88 ASP A N 1
ATOM 667 C CA . ASP A 1 88 ? -21.552 -1.983 14.666 1.00 84.50 88 ASP A CA 1
ATOM 668 C C . ASP A 1 88 ? -20.049 -1.976 14.320 1.00 84.50 88 ASP A C 1
ATOM 670 O O . ASP A 1 88 ? -19.654 -1.356 13.335 1.00 84.50 88 ASP A O 1
ATOM 674 N N . ASN A 1 89 ? -19.208 -2.698 15.064 1.00 85.56 89 ASN A N 1
ATOM 675 C CA . ASN A 1 89 ? -17.777 -2.824 14.777 1.00 85.56 89 ASN A CA 1
ATOM 676 C C . ASN A 1 89 ? -17.400 -4.287 14.498 1.00 85.56 89 ASN A C 1
ATOM 678 O O . ASN A 1 89 ? -17.301 -5.105 15.410 1.00 85.56 89 ASN A O 1
ATOM 682 N N . ARG A 1 90 ? -17.133 -4.631 13.229 1.00 83.31 90 ARG A N 1
ATOM 683 C CA . ARG A 1 90 ? -16.737 -6.003 12.842 1.00 83.31 90 ARG A CA 1
ATOM 684 C C . ARG A 1 90 ? -15.346 -6.416 13.336 1.00 83.31 90 ARG A C 1
ATOM 686 O O . ARG A 1 90 ? -15.013 -7.592 13.263 1.00 83.31 90 ARG A O 1
ATOM 693 N N . GLY A 1 91 ? -14.536 -5.472 13.811 1.00 84.12 91 GLY A N 1
ATOM 694 C CA . GLY A 1 91 ? -13.280 -5.748 14.514 1.00 84.12 91 GLY A CA 1
ATOM 695 C C . GLY A 1 91 ? -13.477 -6.161 15.977 1.00 84.12 91 GLY A C 1
ATOM 696 O O . GLY A 1 91 ? -12.494 -6.396 16.674 1.00 84.12 91 GLY A O 1
ATOM 697 N N . VAL A 1 92 ? -14.726 -6.244 16.449 1.00 88.81 92 VAL A N 1
ATOM 698 C CA . VAL A 1 92 ? -15.064 -6.719 17.790 1.00 88.81 92 VAL A CA 1
ATOM 699 C C . VAL A 1 92 ? -15.735 -8.082 17.699 1.00 88.81 92 VAL A C 1
ATOM 701 O O . VAL A 1 92 ? -16.777 -8.249 17.057 1.00 88.81 92 VAL A O 1
ATOM 704 N N . ALA A 1 93 ? -15.139 -9.062 18.374 1.00 89.19 93 ALA A N 1
ATOM 705 C CA . ALA A 1 93 ? -15.758 -10.356 18.599 1.00 89.19 93 ALA A CA 1
ATOM 706 C C . ALA A 1 93 ? -16.647 -10.272 19.840 1.00 89.19 93 ALA A C 1
ATOM 708 O O . ALA A 1 93 ? -16.172 -9.926 20.921 1.00 89.19 93 ALA A O 1
ATOM 709 N N . VAL A 1 94 ? -17.928 -10.600 19.682 1.00 89.06 94 VAL A N 1
ATOM 710 C CA . VAL A 1 94 ? -18.905 -10.624 20.772 1.00 89.06 94 VAL A CA 1
ATOM 711 C C . VAL A 1 94 ? -19.404 -12.052 20.945 1.00 89.06 94 VAL A C 1
ATOM 713 O O . VAL A 1 94 ? -19.882 -12.670 19.995 1.00 89.06 94 VAL A O 1
ATOM 716 N N . THR A 1 95 ? -19.300 -12.580 22.162 1.00 89.38 95 THR A N 1
ATOM 717 C CA . THR A 1 95 ? -19.887 -13.872 22.541 1.00 89.38 95 THR A CA 1
ATOM 718 C C . THR A 1 95 ? -20.786 -13.688 23.752 1.00 89.38 95 THR A C 1
ATOM 720 O O . THR A 1 95 ? -20.495 -12.877 24.632 1.00 89.38 95 THR A O 1
ATOM 723 N N . ARG A 1 96 ? -21.903 -14.416 23.782 1.00 85.38 96 ARG A N 1
ATOM 724 C CA . ARG A 1 96 ? -22.872 -14.371 24.876 1.00 85.38 96 ARG A CA 1
ATOM 725 C C . ARG A 1 96 ? -23.092 -15.775 25.418 1.00 85.38 96 ARG A C 1
ATOM 727 O O . ARG A 1 96 ? -23.423 -16.670 24.647 1.00 85.38 96 ARG A O 1
ATOM 734 N N . ASP A 1 97 ? -22.945 -15.926 26.726 1.00 84.75 97 ASP A N 1
ATOM 735 C CA . ASP A 1 97 ? -23.238 -17.150 27.468 1.00 84.75 97 ASP A CA 1
ATOM 736 C C . ASP A 1 97 ? -24.154 -16.796 28.648 1.00 84.75 97 ASP A C 1
ATOM 738 O O . ASP A 1 97 ? -23.723 -16.232 29.653 1.00 84.75 97 ASP A O 1
ATOM 742 N N . GLY A 1 98 ? -25.461 -17.006 28.470 1.00 83.44 98 GLY A N 1
ATOM 743 C CA . GLY A 1 98 ? -26.482 -16.524 29.404 1.00 83.44 98 GLY A CA 1
ATOM 744 C C . GLY A 1 98 ? -26.452 -14.998 29.583 1.00 83.44 98 GLY A C 1
ATOM 745 O O . GLY A 1 98 ? -26.716 -14.238 28.639 1.00 83.44 98 GLY A O 1
ATOM 746 N N . ASP A 1 99 ? -26.140 -14.566 30.806 1.00 82.50 99 ASP A N 1
ATOM 747 C CA . ASP A 1 99 ? -25.997 -13.159 31.205 1.00 82.50 99 ASP A CA 1
ATOM 748 C C . ASP A 1 99 ? -24.560 -12.630 31.075 1.00 82.50 99 ASP A C 1
ATOM 750 O O . ASP A 1 99 ? -24.308 -11.453 31.345 1.00 82.50 99 ASP A O 1
ATOM 754 N N . ASP A 1 100 ? -23.619 -13.465 30.634 1.00 88.19 100 ASP A N 1
ATOM 755 C CA . ASP A 1 100 ? -22.234 -13.067 30.419 1.00 88.19 100 ASP A CA 1
ATOM 756 C C . ASP A 1 100 ? -22.048 -12.645 28.958 1.00 88.19 100 ASP A C 1
ATOM 758 O O . ASP A 1 100 ? -22.257 -13.427 28.028 1.00 88.19 100 ASP A O 1
ATOM 762 N N . LEU A 1 101 ? -21.641 -11.395 28.750 1.00 90.50 101 LEU A N 1
ATOM 763 C CA . LEU A 1 101 ? -21.290 -10.844 27.448 1.00 90.50 101 LEU A CA 1
ATOM 764 C C . LEU A 1 101 ? -19.781 -10.609 27.411 1.00 90.50 101 LEU A C 1
ATOM 766 O O . LEU A 1 101 ? -19.255 -9.802 28.176 1.00 90.50 101 LEU A O 1
ATOM 770 N N . ARG A 1 102 ? -19.078 -11.310 26.523 1.00 92.69 102 ARG A N 1
ATOM 771 C CA . ARG A 1 102 ? -17.626 -11.187 26.360 1.00 92.69 102 ARG A CA 1
ATOM 772 C C . ARG A 1 102 ? -17.309 -10.496 25.048 1.00 92.69 102 ARG A C 1
ATOM 774 O O . ARG A 1 102 ? -17.792 -10.917 23.996 1.00 92.69 102 ARG A O 1
ATOM 781 N N . LEU A 1 103 ? -16.484 -9.462 25.128 1.00 92.50 103 LEU A N 1
ATOM 782 C CA . LEU A 1 103 ? -16.029 -8.672 24.000 1.00 92.50 103 LEU A CA 1
ATOM 783 C C . LEU A 1 103 ? -14.516 -8.756 23.891 1.00 92.50 103 LEU A C 1
ATOM 785 O O . LEU A 1 103 ? -13.810 -8.485 24.861 1.00 92.50 103 LEU A O 1
ATOM 789 N N . THR A 1 104 ? -14.029 -9.056 22.694 1.00 91.56 104 THR A N 1
ATOM 790 C CA . THR A 1 104 ? -12.616 -8.915 22.345 1.00 91.56 104 THR A CA 1
ATOM 791 C C . THR A 1 104 ? -12.497 -7.882 21.237 1.00 91.56 104 THR A C 1
ATOM 793 O O . THR A 1 104 ? -12.998 -8.102 20.134 1.00 91.56 104 THR A O 1
ATOM 796 N N . MET A 1 105 ? -11.863 -6.751 21.542 1.00 91.00 105 MET A N 1
ATOM 797 C CA . MET A 1 105 ? -11.641 -5.659 20.597 1.00 91.00 105 MET A CA 1
ATOM 798 C C . MET A 1 105 ? -10.221 -5.719 20.035 1.00 91.00 105 MET A C 1
ATOM 800 O O . MET A 1 105 ? -9.247 -5.711 20.786 1.00 91.00 105 MET A O 1
ATOM 804 N N . GLU A 1 106 ? -10.108 -5.770 18.709 1.00 91.19 106 GLU A N 1
ATOM 805 C CA . GLU A 1 106 ? -8.822 -5.690 18.018 1.00 91.19 106 GLU A CA 1
ATOM 806 C C . GLU A 1 106 ? -8.370 -4.223 17.895 1.00 91.19 106 GLU A C 1
ATOM 808 O O . GLU A 1 106 ? -9.055 -3.409 17.268 1.00 91.19 106 GLU A O 1
ATOM 813 N N . LEU A 1 107 ? -7.212 -3.896 18.474 1.00 90.12 107 LEU A N 1
ATOM 814 C CA . LEU A 1 107 ? -6.565 -2.588 18.403 1.00 90.12 107 LEU A CA 1
ATOM 815 C C . LEU A 1 107 ? -5.476 -2.587 17.319 1.00 90.12 107 LEU A C 1
ATOM 817 O O . LEU A 1 107 ? -4.531 -3.382 17.340 1.00 90.12 107 LEU A O 1
ATOM 821 N N . GLY A 1 108 ? -5.605 -1.660 16.372 1.00 91.38 108 GLY A N 1
ATOM 822 C CA . GLY A 1 108 ? -4.620 -1.393 15.323 1.00 91.38 108 GLY A CA 1
ATOM 823 C C . GLY A 1 108 ? -3.920 -0.054 15.536 1.00 91.38 108 GLY A C 1
ATOM 824 O O . GLY A 1 108 ? -4.318 0.748 16.371 1.00 91.38 108 GLY A O 1
ATOM 825 N N . ARG A 1 109 ? -2.862 0.201 14.775 1.00 92.50 109 ARG A N 1
ATOM 826 C CA . ARG A 1 109 ? -2.173 1.499 14.681 1.00 92.50 109 ARG A CA 1
ATOM 827 C C . ARG A 1 109 ? -2.580 2.277 13.436 1.00 92.50 109 ARG A C 1
ATOM 829 O O . ARG A 1 109 ? -2.174 3.427 13.268 1.00 92.50 109 ARG A O 1
ATOM 836 N N . ILE A 1 110 ? -3.339 1.643 12.546 1.00 91.94 110 ILE A N 1
ATOM 837 C CA . ILE A 1 110 ? -3.891 2.281 11.367 1.00 91.94 110 ILE A CA 1
ATOM 838 C C . ILE A 1 110 ? -5.192 3.016 11.695 1.00 91.94 110 ILE A C 1
ATOM 840 O O . ILE A 1 110 ? -6.110 2.468 12.305 1.00 91.94 110 ILE A O 1
ATOM 844 N N . ARG A 1 111 ? -5.284 4.264 11.252 1.00 86.06 111 ARG A N 1
ATOM 845 C CA . ARG A 1 111 ? -6.486 5.095 11.339 1.00 86.06 111 ARG A CA 1
ATOM 846 C C . ARG A 1 111 ? -6.733 5.784 10.009 1.00 86.06 111 ARG A C 1
ATOM 848 O O . ARG A 1 111 ? -5.859 5.829 9.145 1.00 86.06 111 ARG A O 1
ATOM 855 N N . GLN A 1 112 ? -7.924 6.339 9.829 1.00 82.06 112 GLN A N 1
ATOM 856 C CA . GLN A 1 112 ? -8.139 7.234 8.700 1.00 82.06 112 GLN A CA 1
ATOM 857 C C . GLN A 1 112 ? -7.255 8.478 8.857 1.00 82.06 112 GLN A C 1
ATOM 859 O O . GLN A 1 112 ? -7.173 9.035 9.951 1.00 82.06 112 GLN A O 1
ATOM 864 N N . SER A 1 113 ? -6.636 8.937 7.768 1.00 79.81 113 SER A N 1
ATOM 865 C CA . SER A 1 113 ? -5.974 10.241 7.756 1.00 79.81 113 SER A CA 1
ATOM 866 C C . SER A 1 113 ? -6.952 11.361 8.128 1.00 79.81 113 SER A C 1
ATOM 868 O O . SER A 1 113 ? -8.115 11.309 7.705 1.00 79.81 113 SER A O 1
ATOM 870 N N . PRO A 1 114 ? -6.504 12.401 8.859 1.00 71.81 114 PRO A N 1
ATOM 871 C CA . PRO A 1 114 ? -7.338 13.539 9.193 1.00 71.81 114 PRO A CA 1
ATOM 872 C C . PRO A 1 114 ? -8.016 14.115 7.951 1.00 71.81 114 PRO A C 1
ATOM 874 O O . PRO A 1 114 ? -7.406 14.321 6.897 1.00 71.81 114 PRO A O 1
ATOM 877 N N . VAL A 1 115 ? -9.314 14.373 8.088 1.00 60.12 115 VAL A N 1
ATOM 878 C CA . VAL A 1 115 ? -10.142 14.954 7.025 1.00 60.12 115 VAL A CA 1
ATOM 879 C C . VAL A 1 115 ? -10.276 16.483 7.153 1.00 60.12 115 VAL A C 1
ATOM 881 O O . VAL A 1 115 ? -11.132 17.109 6.525 1.00 60.12 115 VAL A O 1
ATOM 884 N N . THR A 1 116 ? -9.461 17.090 8.016 1.00 56.12 116 THR A N 1
ATOM 885 C CA . THR A 1 116 ? -9.435 18.524 8.320 1.00 56.12 116 THR A CA 1
ATOM 886 C C . THR A 1 116 ? -8.778 19.331 7.180 1.00 56.12 116 THR A C 1
ATOM 888 O O . THR A 1 116 ? -7.877 18.818 6.519 1.00 56.12 116 THR A O 1
ATOM 891 N N . PRO A 1 117 ? -9.227 20.575 6.891 1.00 51.78 117 PRO A N 1
ATOM 892 C CA . PRO A 1 117 ? -8.578 21.479 5.920 1.00 51.78 117 PRO A CA 1
ATOM 893 C C . PRO A 1 117 ? -7.074 21.700 6.216 1.00 51.78 117 PRO A C 1
ATOM 895 O O . PRO A 1 117 ? -6.719 21.582 7.388 1.00 51.78 117 PRO A O 1
ATOM 898 N N . PRO A 1 118 ? -6.180 22.058 5.257 1.00 51.12 118 PRO A N 1
ATOM 899 C CA . PRO A 1 118 ? -4.792 22.322 5.593 1.00 51.12 118 PRO A CA 1
ATOM 900 C C . PRO A 1 118 ? -4.682 23.691 6.289 1.00 51.12 118 PRO A C 1
ATOM 902 O O . PRO A 1 118 ? -5.585 24.528 6.156 1.00 51.12 118 PRO A O 1
ATOM 905 N N . PRO A 1 119 ? -3.573 23.974 6.990 1.00 49.84 119 PRO A N 1
ATOM 906 C CA . PRO A 1 119 ? -3.304 25.297 7.505 1.00 49.84 119 PRO A CA 1
ATOM 907 C C . PRO A 1 119 ? -3.084 26.264 6.333 1.00 49.84 119 PRO A C 1
ATOM 909 O O . PRO A 1 119 ? -2.709 25.871 5.224 1.00 49.84 119 PRO A O 1
ATOM 912 N N . TYR A 1 120 ? -3.344 27.545 6.586 1.00 53.41 120 TYR A N 1
ATOM 913 C CA . TYR A 1 120 ? -3.114 28.621 5.624 1.00 53.41 120 TYR A CA 1
ATOM 914 C C . TYR A 1 120 ? -1.647 28.688 5.166 1.00 53.41 120 TYR A C 1
ATOM 916 O O . TYR A 1 120 ? -0.726 28.226 5.836 1.00 53.41 120 TYR A O 1
ATOM 924 N N . THR A 1 121 ? -1.413 29.301 4.007 1.00 49.06 121 THR A N 1
ATOM 925 C CA . THR A 1 121 ? -0.062 29.530 3.492 1.00 49.06 121 THR A CA 1
ATOM 926 C C . THR A 1 121 ? 0.800 30.266 4.524 1.00 49.06 121 THR A C 1
ATOM 928 O O . THR A 1 121 ? 0.422 31.330 5.006 1.00 49.06 121 THR A O 1
ATOM 931 N N . GLY A 1 122 ? 1.975 29.719 4.845 1.00 45.16 122 GLY A N 1
ATOM 932 C CA . GLY A 1 122 ? 2.948 30.361 5.735 1.00 45.16 122 GLY A CA 1
ATOM 933 C C . GLY A 1 122 ? 2.858 29.970 7.213 1.00 45.16 122 GLY A C 1
ATOM 934 O O . GLY A 1 122 ? 3.800 30.267 7.948 1.00 45.16 122 GLY A O 1
ATOM 935 N N . THR A 1 123 ? 1.819 29.251 7.652 1.00 43.28 123 THR A N 1
ATOM 936 C CA . THR A 1 123 ? 1.804 28.642 8.991 1.00 43.28 123 THR A CA 1
ATOM 937 C C . THR A 1 123 ? 2.505 27.284 8.979 1.00 43.28 123 THR A C 1
ATOM 939 O O . THR A 1 123 ? 2.297 26.451 8.097 1.00 43.28 123 THR A O 1
ATOM 942 N N . GLN A 1 124 ? 3.384 27.062 9.959 1.00 42.78 124 GLN A N 1
ATOM 943 C CA . GLN A 1 124 ? 3.949 25.738 10.202 1.00 42.78 124 GLN A CA 1
ATOM 944 C C . GLN A 1 124 ? 2.834 24.825 10.716 1.00 42.78 124 GLN A C 1
ATOM 946 O O . GLN A 1 124 ? 2.077 25.199 11.612 1.00 42.78 124 GLN A O 1
ATOM 951 N N . ALA A 1 125 ? 2.710 23.638 10.125 1.00 42.78 125 ALA A N 1
ATOM 952 C CA . ALA A 1 125 ? 1.826 22.610 10.645 1.00 42.78 125 ALA A CA 1
ATOM 953 C C . ALA A 1 125 ? 2.363 22.164 12.014 1.00 42.78 125 ALA A C 1
ATOM 955 O O . ALA A 1 125 ? 3.451 21.600 12.100 1.00 42.78 125 ALA A O 1
ATOM 956 N N . HIS A 1 126 ? 1.615 22.432 13.080 1.00 38.69 126 HIS A N 1
ATOM 957 C CA . HIS A 1 126 ? 1.873 21.878 14.406 1.00 38.69 126 HIS A CA 1
ATOM 958 C C . HIS A 1 126 ? 0.707 20.942 14.759 1.00 38.69 126 HIS A C 1
ATOM 960 O O . HIS A 1 126 ? -0.450 21.358 14.699 1.00 38.69 126 HIS A O 1
ATOM 966 N N . GLY A 1 127 ? 1.006 19.679 15.083 1.00 44.19 127 GLY A N 1
ATOM 967 C CA . GLY A 1 127 ? 0.007 18.643 15.401 1.00 44.19 127 GLY A CA 1
ATOM 968 C C . GLY A 1 127 ? -0.772 18.091 14.192 1.00 44.19 127 GLY A C 1
ATOM 969 O O . GLY A 1 127 ? -0.366 18.260 13.039 1.00 44.19 127 GLY A O 1
ATOM 970 N N . ASP A 1 128 ? -1.905 17.437 14.459 1.00 44.75 128 ASP A N 1
ATOM 971 C CA . ASP A 1 128 ? -2.853 16.815 13.502 1.00 44.75 128 ASP A CA 1
ATOM 972 C C . ASP A 1 128 ? -3.649 17.806 12.593 1.00 44.75 128 ASP A C 1
ATOM 974 O O . ASP A 1 128 ? -4.725 17.494 12.079 1.00 44.75 128 ASP A O 1
ATOM 978 N N . GLN A 1 129 ? -3.164 19.039 12.393 1.00 48.78 129 GLN A N 1
ATOM 979 C CA . GLN A 1 129 ? -3.980 20.166 11.898 1.00 48.78 129 GLN A CA 1
ATOM 980 C C . GLN A 1 129 ? -4.000 20.444 10.379 1.00 48.78 129 GLN A C 1
ATOM 982 O O . GLN A 1 129 ? -4.860 21.211 9.954 1.00 48.78 129 GLN A O 1
ATOM 987 N N . PRO A 1 130 ? -3.185 19.822 9.515 1.00 55.19 130 PRO A N 1
ATOM 988 C CA . PRO A 1 130 ? -3.587 19.618 8.128 1.00 55.19 130 PRO A CA 1
ATOM 989 C C . PRO A 1 130 ? -4.030 18.181 7.901 1.00 55.19 130 PRO A C 1
ATOM 991 O O . PRO A 1 130 ? -3.261 17.266 8.159 1.00 55.19 130 PRO A O 1
ATOM 994 N N . GLY A 1 131 ? -5.216 17.978 7.342 1.00 59.06 131 GLY A N 1
ATOM 995 C CA . GLY A 1 131 ? -5.595 16.713 6.721 1.00 59.06 131 GLY A CA 1
ATOM 996 C C . GLY A 1 131 ? -5.254 16.673 5.232 1.00 59.06 131 GLY A C 1
ATOM 997 O O . GLY A 1 131 ? -4.553 17.535 4.708 1.00 59.06 131 GLY A O 1
ATOM 998 N N . VAL A 1 132 ? -5.788 15.690 4.509 1.00 61.47 132 VAL A N 1
ATOM 999 C CA . VAL A 1 132 ? -5.582 15.523 3.048 1.00 61.47 132 VAL A CA 1
ATOM 1000 C C . VAL A 1 132 ? -6.510 16.392 2.168 1.00 61.47 132 VAL A C 1
ATOM 1002 O O . VAL A 1 132 ? -6.575 16.228 0.944 1.00 61.47 132 VAL A O 1
ATOM 1005 N N . PHE A 1 133 ? -7.265 17.318 2.768 1.00 57.84 133 PHE A N 1
ATOM 1006 C CA . PHE A 1 133 ? -8.313 18.116 2.107 1.00 57.84 133 PHE A CA 1
ATOM 1007 C C . PHE A 1 133 ? -8.104 19.590 2.330 1.00 57.84 133 PHE A C 1
ATOM 1009 O O . PHE A 1 133 ? -7.580 19.916 3.378 1.00 57.84 133 PHE A O 1
ATOM 1016 N N . PHE A 1 134 ? -8.627 20.446 1.440 1.00 53.19 134 PHE A N 1
ATOM 1017 C CA . PHE A 1 134 ? -8.746 21.895 1.630 1.00 53.19 134 PHE A CA 1
ATOM 1018 C C . PHE A 1 134 ? -10.167 22.426 1.463 1.00 53.19 134 PHE A C 1
ATOM 1020 O O . PHE A 1 134 ? -11.040 21.806 0.849 1.00 53.19 134 PHE A O 1
ATOM 1027 N N . ARG A 1 135 ? -10.395 23.602 2.055 1.00 45.38 135 ARG A N 1
ATOM 1028 C CA . ARG A 1 135 ? -11.631 24.373 1.949 1.00 45.38 135 ARG A CA 1
ATOM 1029 C C . ARG A 1 135 ? -11.374 25.555 1.013 1.00 45.38 135 ARG A C 1
ATOM 1031 O O . ARG A 1 135 ? -10.592 26.436 1.356 1.00 45.38 135 ARG A O 1
ATOM 1038 N N . GLU A 1 136 ? -12.032 25.584 -0.145 1.00 48.97 136 GLU A N 1
ATOM 1039 C CA . GLU A 1 136 ? -12.276 26.856 -0.841 1.00 48.97 136 GLU A CA 1
ATOM 1040 C C . GLU A 1 136 ? -13.228 27.703 0.020 1.00 48.97 136 GLU A C 1
ATOM 1042 O O . GLU A 1 136 ? -13.948 27.137 0.838 1.00 48.97 136 GLU A O 1
ATOM 1047 N N . ALA A 1 137 ? -13.183 29.034 -0.111 1.00 51.53 137 ALA A N 1
ATOM 1048 C CA . ALA A 1 137 ? -13.849 30.053 0.721 1.00 51.53 137 ALA A CA 1
ATOM 1049 C C . ALA A 1 137 ? -15.177 29.656 1.417 1.00 51.53 137 ALA A C 1
ATOM 1051 O O . ALA A 1 137 ? -15.939 28.817 0.951 1.00 51.53 137 ALA A O 1
ATOM 1052 N N . THR A 1 138 ? -15.521 30.309 2.533 1.00 47.34 138 THR A N 1
ATOM 1053 C CA . THR A 1 138 ? -16.782 30.074 3.266 1.00 47.34 138 THR A CA 1
ATOM 1054 C C . THR A 1 138 ? -17.998 29.974 2.327 1.00 47.34 138 THR A C 1
ATOM 1056 O O . THR A 1 138 ? -18.331 30.934 1.644 1.00 47.34 138 THR A O 1
ATOM 1059 N N . GLY A 1 139 ? -18.649 28.802 2.288 1.00 49.38 139 GLY A N 1
ATOM 1060 C CA . GLY A 1 139 ? -19.781 28.504 1.393 1.00 49.38 139 GLY A CA 1
ATOM 1061 C C . GLY A 1 139 ? -19.436 27.644 0.168 1.00 49.38 139 GLY A C 1
ATOM 1062 O O . GLY A 1 139 ? -20.348 27.178 -0.506 1.00 49.38 139 GLY A O 1
ATOM 1063 N N . GLN A 1 140 ? -18.153 27.386 -0.098 1.00 46.34 140 GLN A N 1
ATOM 1064 C CA . GLN A 1 140 ? -17.686 26.565 -1.217 1.00 46.34 140 GLN A CA 1
ATOM 1065 C C . GLN A 1 140 ? -17.433 25.093 -0.822 1.00 46.34 140 GLN A C 1
ATOM 1067 O O . GLN A 1 140 ? -17.209 24.778 0.356 1.00 46.34 140 GLN A O 1
ATOM 1072 N N . PRO A 1 141 ? -17.459 24.175 -1.807 1.00 46.00 141 PRO A N 1
ATOM 1073 C CA . PRO A 1 141 ? -17.144 22.762 -1.634 1.00 46.00 141 PRO A CA 1
ATOM 1074 C C . PRO A 1 141 ? -15.747 22.492 -1.013 1.00 46.00 141 PRO A C 1
ATOM 1076 O O . PRO A 1 141 ? -14.748 23.057 -1.449 1.00 46.00 141 PRO A O 1
ATOM 1079 N N . ARG A 1 142 ? -15.647 21.555 -0.047 1.00 48.75 142 ARG A N 1
ATOM 1080 C CA . ARG A 1 142 ? -14.379 20.902 0.366 1.00 48.75 142 ARG A CA 1
ATOM 1081 C C . ARG A 1 142 ? -13.787 20.050 -0.770 1.00 48.75 142 ARG A C 1
ATOM 1083 O O . ARG A 1 142 ? -14.493 19.228 -1.347 1.00 48.75 142 ARG A O 1
ATOM 1090 N N . ARG A 1 143 ? -12.494 20.181 -1.074 1.00 52.12 143 ARG A N 1
ATOM 1091 C CA . ARG A 1 143 ? -11.826 19.469 -2.184 1.00 52.12 143 ARG A CA 1
ATOM 1092 C C . ARG A 1 143 ? -10.585 18.714 -1.696 1.00 52.12 143 ARG A C 1
ATOM 1094 O O . ARG A 1 143 ? -9.992 19.087 -0.685 1.00 52.12 143 ARG A O 1
ATOM 1101 N N . TYR A 1 144 ? -10.180 17.653 -2.401 1.00 53.06 144 TYR A N 1
ATOM 1102 C CA . TYR A 1 144 ? -8.857 17.047 -2.189 1.00 53.06 144 TYR A CA 1
ATOM 1103 C C . TYR A 1 144 ? -7.787 18.091 -2.486 1.00 53.06 144 TYR A C 1
ATOM 1105 O O . TYR A 1 144 ? -7.841 18.703 -3.551 1.00 53.06 144 TYR A O 1
ATOM 1113 N N . ALA A 1 145 ? -6.798 18.245 -1.601 1.00 46.38 145 ALA A N 1
ATOM 1114 C CA . ALA A 1 145 ? -5.704 19.207 -1.788 1.00 46.38 145 ALA A CA 1
ATOM 1115 C C . ALA A 1 145 ? -4.944 19.016 -3.107 1.00 46.38 145 ALA A C 1
ATOM 1117 O O . ALA A 1 145 ? -4.327 19.943 -3.601 1.00 46.38 145 ALA A O 1
ATOM 1118 N N . VAL A 1 146 ? -5.050 17.839 -3.724 1.00 47.44 146 VAL A N 1
ATOM 1119 C CA . VAL A 1 146 ? -4.283 17.427 -4.904 1.00 47.44 146 VAL A CA 1
ATOM 1120 C C . VAL A 1 146 ? -4.823 17.978 -6.239 1.00 47.44 146 VAL A C 1
ATOM 1122 O O . VAL A 1 146 ? -4.228 17.746 -7.293 1.00 47.44 146 VAL A O 1
ATOM 1125 N N . LEU A 1 147 ? -5.918 18.744 -6.249 1.00 42.28 147 LEU A N 1
ATOM 1126 C CA . LEU A 1 147 ? -6.415 19.380 -7.475 1.00 42.28 147 LEU A CA 1
ATOM 1127 C C . LEU A 1 147 ? -5.666 20.689 -7.739 1.00 42.28 147 LEU A C 1
ATOM 1129 O O . LEU A 1 147 ? -6.203 21.780 -7.582 1.00 42.28 147 LEU A O 1
ATOM 1133 N N . ASN A 1 148 ? -4.407 20.556 -8.154 1.00 39.09 148 ASN A N 1
ATOM 1134 C CA . ASN A 1 148 ? -3.538 21.640 -8.610 1.00 39.09 148 ASN A CA 1
ATOM 1135 C C . ASN A 1 148 ? -4.026 22.184 -9.974 1.00 39.09 148 ASN A C 1
ATOM 1137 O O . ASN A 1 148 ? -3.350 22.097 -10.998 1.00 39.09 148 ASN A O 1
ATOM 1141 N N . THR A 1 149 ? -5.269 22.658 -10.024 1.00 39.44 149 THR A N 1
ATOM 1142 C CA . THR A 1 149 ? -5.884 23.308 -11.181 1.00 39.44 149 THR A CA 1
ATOM 1143 C C . THR A 1 149 ? -6.675 24.510 -10.662 1.00 39.44 149 THR A C 1
ATOM 1145 O O . THR A 1 149 ? -7.584 24.311 -9.861 1.00 39.44 149 THR A O 1
ATOM 1148 N N . PRO A 1 150 ? -6.370 25.750 -11.094 1.00 38.06 150 PRO A N 1
ATOM 1149 C CA . PRO A 1 150 ? -7.066 26.965 -10.640 1.00 38.06 150 PRO A CA 1
ATOM 1150 C C . PRO A 1 150 ? -8.583 26.953 -10.896 1.00 38.06 150 PRO A C 1
ATOM 1152 O O . PRO A 1 150 ? -9.330 27.694 -10.267 1.00 38.06 150 PRO A O 1
ATOM 1155 N N . ALA A 1 151 ? -9.035 26.096 -11.811 1.00 42.03 151 ALA A N 1
ATOM 1156 C CA . ALA A 1 151 ? -10.426 25.740 -12.036 1.00 42.03 151 ALA A CA 1
ATOM 1157 C C . ALA A 1 151 ? -10.460 24.289 -12.548 1.00 42.03 151 ALA A C 1
ATOM 1159 O O . ALA A 1 151 ? -10.254 24.063 -13.743 1.00 42.03 151 ALA A O 1
ATOM 1160 N N . PRO A 1 152 ? -10.620 23.277 -11.679 1.00 43.00 152 PRO A N 1
ATOM 1161 C CA . PRO A 1 152 ? -10.776 21.915 -12.155 1.00 43.00 152 PRO A CA 1
ATOM 1162 C C . PRO A 1 152 ? -12.142 21.771 -12.851 1.00 43.00 152 PRO A C 1
ATOM 1164 O O . PRO A 1 152 ? -13.085 22.490 -12.502 1.00 43.00 152 PRO A O 1
ATOM 1167 N N . PRO A 1 153 ? -12.278 20.852 -13.825 1.00 41.41 153 PRO A N 1
ATOM 1168 C CA . PRO A 1 153 ? -13.585 20.490 -14.367 1.00 41.41 153 PRO A CA 1
ATOM 1169 C C . PRO A 1 153 ? -14.558 20.117 -13.235 1.00 41.41 153 PRO A C 1
ATOM 1171 O O . PRO A 1 153 ? -14.143 19.644 -12.174 1.00 41.41 153 PRO A O 1
ATOM 1174 N N . ALA A 1 154 ? -15.864 20.313 -13.458 1.00 43.38 154 ALA A N 1
ATOM 1175 C CA . ALA A 1 154 ? -16.913 20.009 -12.473 1.00 43.38 154 ALA A CA 1
ATOM 1176 C C . ALA A 1 154 ? -16.853 18.554 -11.953 1.00 43.38 154 ALA A C 1
ATOM 1178 O O . ALA A 1 154 ? -17.314 18.271 -10.848 1.00 43.38 154 ALA A O 1
ATOM 1179 N N . THR A 1 155 ? -16.238 17.658 -12.735 1.00 48.22 155 THR A N 1
ATOM 1180 C CA . THR A 1 155 ? -15.866 16.291 -12.362 1.00 48.22 155 THR A CA 1
ATOM 1181 C C . THR A 1 155 ? -14.340 16.152 -12.451 1.00 48.22 155 THR A C 1
ATOM 1183 O O . THR A 1 155 ? -13.780 16.493 -13.489 1.00 48.22 155 THR A O 1
ATOM 1186 N N . PRO A 1 156 ? -13.632 15.670 -11.415 1.00 51.75 156 PRO A N 1
ATOM 1187 C CA . PRO A 1 156 ? -12.205 15.372 -11.515 1.00 51.75 156 PRO A CA 1
ATOM 1188 C C . PRO A 1 156 ? -11.921 14.377 -12.655 1.00 51.75 156 PRO A C 1
ATOM 1190 O O . PRO A 1 156 ? -12.594 13.356 -12.737 1.00 51.75 156 PRO A O 1
ATOM 1193 N N . LEU A 1 157 ? -10.897 14.624 -13.483 1.00 51.22 157 LEU A N 1
ATOM 1194 C CA . LEU A 1 157 ? -10.567 13.823 -14.687 1.00 51.22 157 LEU A CA 1
ATOM 1195 C C . LEU A 1 157 ? -10.434 12.305 -14.450 1.00 51.22 157 LEU A C 1
ATOM 1197 O O . LEU A 1 157 ? -10.623 11.510 -15.359 1.00 51.22 157 LEU A O 1
ATOM 1201 N N . TRP A 1 158 ? -10.103 11.880 -13.233 1.00 55.84 158 TRP A N 1
ATOM 1202 C CA . TRP A 1 158 ? -9.965 10.465 -12.870 1.00 55.84 158 TRP A CA 1
ATOM 1203 C C . TRP A 1 158 ? -11.305 9.791 -12.523 1.00 55.84 158 TRP A C 1
ATOM 1205 O O . TRP A 1 158 ? -11.373 8.569 -12.444 1.00 55.84 158 TRP A O 1
ATOM 1215 N N . LEU A 1 159 ? -12.377 10.565 -12.334 1.00 56.59 159 LEU A N 1
ATOM 1216 C CA . LEU A 1 159 ? -13.751 10.061 -12.229 1.00 56.59 159 LEU A CA 1
ATOM 1217 C C . LEU A 1 159 ? -14.448 9.959 -13.582 1.00 56.59 159 LEU A C 1
ATOM 1219 O O . LEU A 1 159 ? -15.527 9.372 -13.676 1.00 56.59 159 LEU A O 1
ATOM 1223 N N . GLU A 1 160 ? -13.841 10.513 -14.627 1.00 66.06 160 GLU A N 1
ATOM 1224 C CA . GLU A 1 160 ? -14.345 10.367 -15.980 1.00 66.06 160 GLU A CA 1
ATOM 1225 C C . GLU A 1 160 ? -14.132 8.938 -16.487 1.00 66.06 160 GLU A C 1
ATOM 1227 O O . GLU A 1 160 ? -13.251 8.198 -16.042 1.00 66.06 160 GLU A O 1
ATOM 1232 N N . LYS A 1 161 ? -14.973 8.541 -17.443 1.00 78.81 161 LYS A N 1
ATOM 1233 C CA . LYS A 1 161 ? -14.789 7.291 -18.177 1.00 78.81 161 LYS A CA 1
ATOM 1234 C C . LYS A 1 161 ? -13.522 7.407 -19.016 1.00 78.81 161 LYS A C 1
ATOM 1236 O O . LYS A 1 161 ? -13.486 8.187 -19.963 1.00 78.81 161 LYS A O 1
ATOM 1241 N N . VAL A 1 162 ? -12.517 6.605 -18.693 1.00 83.12 162 VAL A N 1
ATOM 1242 C CA . VAL A 1 162 ? -11.240 6.559 -19.413 1.00 83.12 162 VAL A CA 1
ATOM 1243 C C . VAL A 1 162 ? -11.101 5.233 -20.148 1.00 83.12 162 VAL A C 1
ATOM 1245 O O . VAL A 1 162 ? -11.486 4.190 -19.620 1.00 83.12 162 VAL A O 1
ATOM 1248 N N . ASN A 1 163 ? -10.566 5.252 -21.372 1.00 89.12 163 ASN A N 1
ATOM 1249 C CA . ASN A 1 163 ? -10.200 4.012 -22.050 1.00 89.12 163 ASN A CA 1
ATOM 1250 C C . ASN A 1 163 ? -8.838 3.557 -21.525 1.00 89.12 163 ASN A C 1
ATOM 1252 O O . ASN A 1 163 ? -7.858 4.299 -21.594 1.00 89.12 163 ASN A O 1
ATOM 1256 N N . VAL A 1 164 ? -8.779 2.350 -20.982 1.00 89.75 164 VAL A N 1
ATOM 1257 C CA . VAL A 1 164 ? -7.582 1.796 -20.359 1.00 89.75 164 VAL A CA 1
ATOM 1258 C C . VAL A 1 164 ? -7.108 0.635 -21.210 1.00 89.75 164 VAL A C 1
ATOM 1260 O O . VAL A 1 164 ? -7.808 -0.366 -21.372 1.00 89.75 164 VAL A O 1
ATOM 1263 N N . ARG A 1 165 ? -5.899 0.779 -21.740 1.00 90.00 165 ARG A N 1
ATOM 1264 C CA . ARG A 1 165 ? -5.234 -0.180 -22.607 1.00 90.00 165 ARG A CA 1
ATOM 1265 C C . ARG A 1 165 ? -4.130 -0.887 -21.839 1.00 90.00 165 ARG A C 1
ATOM 1267 O O . ARG A 1 165 ? -3.280 -0.261 -21.213 1.00 90.00 165 ARG A O 1
ATOM 1274 N N . THR A 1 166 ? -4.136 -2.212 -21.886 1.00 88.25 166 THR A N 1
ATOM 1275 C CA . THR A 1 166 ? -3.167 -3.052 -21.168 1.00 88.25 166 THR A CA 1
ATOM 1276 C C . THR A 1 166 ? -2.615 -4.137 -22.077 1.00 88.25 166 THR A C 1
ATOM 1278 O O . THR A 1 166 ? -3.338 -4.702 -22.901 1.00 88.25 166 THR A O 1
ATOM 1281 N N . LEU A 1 167 ? -1.338 -4.469 -21.898 1.00 88.38 167 LEU A N 1
ATOM 1282 C CA . LEU A 1 167 ? -0.680 -5.546 -22.634 1.00 88.38 167 LEU A CA 1
ATOM 1283 C C . LEU A 1 167 ? -1.344 -6.895 -22.342 1.00 88.38 167 LEU A C 1
ATOM 1285 O O . LEU A 1 167 ? -1.766 -7.158 -21.220 1.00 88.38 167 LEU A O 1
ATOM 1289 N N . THR A 1 168 ? -1.464 -7.745 -23.353 1.00 87.25 168 THR A N 1
ATOM 1290 C CA . THR A 1 168 ? -1.793 -9.181 -23.209 1.00 87.25 168 THR A CA 1
ATOM 1291 C C . THR A 1 168 ? -0.568 -10.067 -23.384 1.00 87.25 168 THR A C 1
ATOM 1293 O O . THR A 1 168 ? -0.587 -11.223 -22.979 1.00 87.25 168 THR A O 1
ATOM 1296 N N . ASP A 1 169 ? 0.481 -9.500 -23.968 1.00 82.62 169 ASP A N 1
ATOM 1297 C CA . ASP A 1 169 ? 1.783 -10.103 -24.177 1.00 82.62 169 ASP A CA 1
ATOM 1298 C C . ASP A 1 169 ? 2.832 -9.021 -23.891 1.00 82.62 169 ASP A C 1
ATOM 1300 O O . ASP A 1 169 ? 2.625 -7.856 -24.251 1.00 82.62 169 ASP A O 1
ATOM 1304 N N . ALA A 1 170 ? 3.923 -9.383 -23.219 1.00 81.12 170 ALA A N 1
ATOM 1305 C CA . ALA A 1 170 ? 5.019 -8.454 -22.961 1.00 81.12 170 ALA A CA 1
ATOM 1306 C C . ALA A 1 170 ? 5.818 -8.155 -24.238 1.00 81.12 170 ALA A C 1
ATOM 1308 O O . ALA A 1 170 ? 6.412 -7.084 -24.358 1.00 81.12 170 ALA A O 1
ATOM 1309 N N . ALA A 1 171 ? 5.828 -9.085 -25.197 1.00 80.44 171 ALA A N 1
ATOM 1310 C CA . ALA A 1 171 ? 6.475 -8.878 -26.479 1.00 80.44 171 ALA A CA 1
ATOM 1311 C C . ALA A 1 171 ? 5.580 -8.044 -27.426 1.00 80.44 171 ALA A C 1
ATOM 1313 O O . ALA A 1 171 ? 4.355 -8.208 -27.448 1.00 80.44 171 ALA A O 1
ATOM 1314 N N . PRO A 1 172 ? 6.160 -7.151 -28.253 1.00 75.75 172 PRO A N 1
ATOM 1315 C CA . PRO A 1 172 ? 5.431 -6.505 -29.325 1.00 75.75 172 PRO A CA 1
ATOM 1316 C C . PRO A 1 172 ? 4.951 -7.568 -30.320 1.00 75.75 172 PRO A C 1
ATOM 1318 O O . PRO A 1 172 ? 5.646 -8.532 -30.616 1.00 75.75 172 PRO A O 1
ATOM 1321 N N . ALA A 1 173 ? 3.757 -7.386 -30.869 1.00 76.94 173 ALA A N 1
ATOM 1322 C CA . ALA A 1 173 ? 3.252 -8.223 -31.952 1.00 76.94 173 ALA A CA 1
ATOM 1323 C C . ALA A 1 173 ? 3.754 -7.778 -33.327 1.00 76.94 173 ALA A C 1
ATOM 1325 O O . ALA A 1 173 ? 3.868 -8.614 -34.221 1.00 76.94 173 ALA A O 1
ATOM 1326 N N . ARG A 1 174 ? 3.959 -6.468 -33.512 1.00 81.75 174 ARG A N 1
ATOM 1327 C CA . ARG A 1 174 ? 4.227 -5.830 -34.810 1.00 81.75 174 ARG A CA 1
ATOM 1328 C C . ARG A 1 174 ? 5.133 -4.618 -34.623 1.00 81.75 174 ARG A C 1
ATOM 1330 O O . ARG A 1 174 ? 4.675 -3.479 -34.568 1.00 81.75 174 ARG A O 1
ATOM 1337 N N . ALA A 1 175 ? 6.421 -4.875 -34.437 1.00 75.44 175 ALA A N 1
ATOM 1338 C CA . ALA A 1 175 ? 7.419 -3.867 -34.080 1.00 75.44 175 ALA A CA 1
ATOM 1339 C C . ALA A 1 175 ? 7.451 -2.634 -35.006 1.00 75.44 175 ALA A C 1
ATOM 1341 O O . ALA A 1 175 ? 7.770 -1.531 -34.568 1.00 75.44 175 ALA A O 1
ATOM 1342 N N . GLU A 1 176 ? 7.119 -2.825 -36.277 1.00 82.62 176 GLU A N 1
ATOM 1343 C CA . GLU A 1 176 ? 7.107 -1.817 -37.331 1.00 82.62 176 GLU A CA 1
ATOM 1344 C C . GLU A 1 176 ? 5.926 -0.832 -37.270 1.00 82.62 176 GLU A C 1
ATOM 1346 O O . GLU A 1 176 ? 5.973 0.211 -37.925 1.00 82.62 176 GLU A O 1
ATOM 1351 N N . GLN A 1 177 ? 4.870 -1.137 -36.504 1.00 87.75 177 GLN A N 1
ATOM 1352 C CA . GLN A 1 177 ? 3.700 -0.256 -36.361 1.00 87.75 177 GLN A CA 1
ATOM 1353 C C . GLN A 1 177 ? 4.021 0.974 -35.492 1.00 87.75 177 GLN A C 1
ATOM 1355 O O . GLN A 1 177 ? 5.153 1.132 -35.045 1.00 87.75 177 GLN A O 1
ATOM 1360 N N . ASP A 1 178 ? 3.083 1.906 -35.294 1.00 89.44 178 ASP A N 1
ATOM 1361 C CA . ASP A 1 178 ? 3.291 3.080 -34.428 1.00 89.44 178 ASP A CA 1
ATOM 1362 C C . ASP A 1 178 ? 2.578 2.920 -33.082 1.00 89.44 178 ASP A C 1
ATOM 1364 O O . ASP A 1 178 ? 1.480 2.370 -33.002 1.00 89.44 178 ASP A O 1
ATOM 1368 N N . GLY A 1 179 ? 3.214 3.402 -32.014 1.00 89.50 179 GLY A N 1
ATOM 1369 C CA . GLY A 1 179 ? 2.648 3.422 -30.667 1.00 89.50 179 GLY A CA 1
ATOM 1370 C C . GLY A 1 179 ? 2.061 2.090 -30.197 1.00 89.50 179 GLY A C 1
ATOM 1371 O O . GLY A 1 179 ? 2.714 1.047 -30.241 1.00 89.50 179 GLY A O 1
ATOM 1372 N N . TRP A 1 180 ? 0.823 2.138 -29.704 1.00 90.00 180 TRP A N 1
ATOM 1373 C CA . TRP A 1 180 ? 0.139 0.981 -29.125 1.00 90.00 180 TRP A CA 1
ATOM 1374 C C . TRP A 1 180 ? -0.141 -0.154 -30.113 1.00 90.00 180 TRP A C 1
ATOM 1376 O O . TRP A 1 180 ? -0.254 -1.294 -29.667 1.00 90.00 180 TRP A O 1
ATOM 1386 N N . ASP A 1 181 ? -0.228 0.129 -31.414 1.00 89.25 181 ASP A N 1
ATOM 1387 C CA . ASP A 1 181 ? -0.523 -0.887 -32.434 1.00 89.25 181 ASP A CA 1
ATOM 1388 C C . ASP A 1 181 ? 0.616 -1.916 -32.550 1.00 89.25 181 ASP A C 1
ATOM 1390 O O . ASP A 1 181 ? 0.414 -3.051 -32.979 1.00 89.25 181 ASP A O 1
ATOM 1394 N N . ARG A 1 182 ? 1.811 -1.565 -32.051 1.00 87.06 182 ARG A N 1
ATOM 1395 C CA . ARG A 1 182 ? 2.943 -2.490 -31.941 1.00 87.06 182 ARG A CA 1
ATOM 1396 C C . ARG A 1 182 ? 2.694 -3.649 -30.989 1.00 87.06 182 ARG A C 1
ATOM 1398 O O . ARG A 1 182 ? 3.335 -4.690 -31.130 1.00 87.06 182 ARG A O 1
ATOM 1405 N N . PHE A 1 183 ? 1.818 -3.482 -30.005 1.00 87.94 183 PHE A N 1
ATOM 1406 C CA . PHE A 1 183 ? 1.631 -4.426 -28.910 1.00 87.94 183 PHE A CA 1
ATOM 1407 C C . PHE A 1 183 ? 0.319 -5.190 -29.039 1.00 87.94 183 PHE A C 1
ATOM 1409 O O . PHE A 1 183 ? -0.679 -4.679 -29.546 1.00 87.94 183 PHE A O 1
ATOM 1416 N N . ARG A 1 184 ? 0.281 -6.411 -28.495 1.00 88.56 184 ARG A N 1
ATOM 1417 C CA . ARG A 1 184 ? -0.998 -7.094 -28.276 1.00 88.56 184 ARG A CA 1
ATOM 1418 C C . ARG A 1 184 ? -1.658 -6.502 -27.048 1.00 88.56 184 ARG A C 1
ATOM 1420 O O . ARG A 1 184 ? -1.170 -6.688 -25.932 1.00 88.56 184 ARG A O 1
ATOM 1427 N N . THR A 1 185 ? -2.775 -5.820 -27.238 1.00 89.56 185 THR A N 1
ATOM 1428 C CA . THR A 1 185 ? -3.458 -5.109 -26.160 1.00 89.56 185 THR A CA 1
ATOM 1429 C C . THR A 1 185 ? -4.915 -5.521 -26.027 1.00 89.56 185 THR A C 1
ATOM 1431 O O . THR A 1 185 ? -5.509 -6.096 -26.937 1.00 89.56 185 THR A O 1
ATOM 1434 N N . THR A 1 186 ? -5.482 -5.236 -24.861 1.00 89.38 186 THR A N 1
ATOM 1435 C CA . THR A 1 186 ? -6.931 -5.192 -24.657 1.00 89.38 186 THR A CA 1
ATOM 1436 C C . THR A 1 186 ? -7.304 -3.842 -24.081 1.00 89.38 186 THR A C 1
ATOM 1438 O O . THR A 1 186 ? -6.587 -3.315 -23.222 1.00 89.38 186 THR A O 1
ATOM 1441 N N . ASP A 1 187 ? -8.466 -3.362 -24.499 1.00 89.06 187 ASP A N 1
ATOM 1442 C CA . ASP A 1 187 ? -9.033 -2.086 -24.091 1.00 89.06 187 ASP A CA 1
ATOM 1443 C C . ASP A 1 187 ? -10.284 -2.316 -23.261 1.00 89.06 187 ASP A C 1
ATOM 1445 O O . ASP A 1 187 ? -11.103 -3.184 -23.570 1.00 89.06 187 ASP A O 1
ATOM 1449 N N . GLN A 1 188 ? -10.456 -1.500 -22.230 1.00 90.31 188 GLN A N 1
ATOM 1450 C CA . GLN A 1 188 ? -11.694 -1.449 -21.479 1.00 90.31 188 GLN A CA 1
ATOM 1451 C C . GLN A 1 188 ? -11.950 -0.023 -21.012 1.00 90.31 188 GLN A C 1
ATOM 1453 O O . GLN A 1 188 ? -11.053 0.671 -20.534 1.00 90.31 188 GLN A O 1
ATOM 1458 N N . VAL A 1 189 ? -13.203 0.408 -21.123 1.00 89.44 189 VAL A N 1
ATOM 1459 C CA . VAL A 1 189 ? -13.634 1.684 -20.559 1.00 89.44 189 VAL A CA 1
ATOM 1460 C C . VAL A 1 189 ? -13.854 1.507 -19.064 1.00 89.44 189 VAL A C 1
ATOM 1462 O O . VAL A 1 189 ? -14.645 0.664 -18.642 1.00 89.44 189 VAL A O 1
ATOM 1465 N N . VAL A 1 190 ? -13.164 2.321 -18.273 1.00 83.19 190 VAL A N 1
ATOM 1466 C CA . VAL A 1 190 ? -13.197 2.276 -16.814 1.00 83.19 190 VAL A CA 1
ATOM 1467 C C . VAL A 1 190 ? -13.739 3.594 -16.280 1.00 83.19 190 VAL A C 1
ATOM 1469 O O . VAL A 1 190 ? -13.220 4.659 -16.603 1.00 83.19 190 VAL A O 1
ATOM 1472 N N . ALA A 1 191 ? -14.770 3.521 -15.440 1.00 79.44 191 ALA A N 1
ATOM 1473 C CA . ALA A 1 191 ? -15.186 4.620 -14.576 1.00 79.44 191 ALA A CA 1
ATOM 1474 C C . ALA A 1 191 ? -14.762 4.272 -13.154 1.00 79.44 191 ALA A C 1
ATOM 1476 O O . ALA A 1 191 ? -15.306 3.329 -12.582 1.00 79.44 191 ALA A O 1
ATOM 1477 N N . LEU A 1 192 ? -13.809 5.003 -12.567 1.00 74.00 192 LEU A N 1
ATOM 1478 C CA . LEU A 1 192 ? -13.280 4.618 -11.255 1.00 74.00 192 LEU A CA 1
ATOM 1479 C C . LEU A 1 192 ? -14.372 4.515 -10.180 1.00 74.00 192 LEU A C 1
ATOM 1481 O O . LEU A 1 192 ? -14.293 3.611 -9.345 1.00 74.00 192 LEU A O 1
ATOM 1485 N N . ALA A 1 193 ? -15.412 5.353 -10.285 1.00 71.00 193 ALA A N 1
ATOM 1486 C CA . ALA A 1 193 ? -16.662 5.316 -9.514 1.00 71.00 193 ALA A CA 1
ATOM 1487 C C . ALA A 1 193 ? -17.267 3.912 -9.349 1.00 71.00 193 ALA A C 1
ATOM 1489 O O . ALA A 1 193 ? -17.800 3.567 -8.297 1.00 71.00 193 ALA A O 1
ATOM 1490 N N . ASP A 1 194 ? -17.161 3.084 -10.384 1.00 74.38 194 ASP A N 1
ATOM 1491 C CA . ASP A 1 194 ? -17.778 1.763 -10.428 1.00 74.38 194 ASP A CA 1
ATOM 1492 C C . ASP A 1 194 ? -16.819 0.649 -9.988 1.00 74.38 194 ASP A C 1
ATOM 1494 O O . ASP A 1 194 ? -17.225 -0.507 -9.859 1.00 74.38 194 ASP A O 1
ATOM 1498 N N . THR A 1 195 ? -15.547 0.977 -9.743 1.00 76.50 195 THR A N 1
ATOM 1499 C CA . THR A 1 195 ? -14.470 -0.017 -9.605 1.00 76.50 195 THR A CA 1
ATOM 1500 C C . THR A 1 195 ? -13.913 -0.192 -8.202 1.00 76.50 195 THR A C 1
ATOM 1502 O O . THR A 1 195 ? -13.229 -1.189 -7.970 1.00 76.50 195 THR A O 1
ATOM 1505 N N . GLY A 1 196 ? -14.179 0.716 -7.260 1.00 81.88 196 GLY A N 1
ATOM 1506 C CA . GLY A 1 196 ? -13.653 0.627 -5.894 1.00 81.88 196 GLY A CA 1
ATOM 1507 C C . GLY A 1 196 ? -13.576 1.965 -5.168 1.00 81.88 196 GLY A C 1
ATOM 1508 O O . GLY A 1 196 ? -14.151 2.949 -5.614 1.00 81.88 196 GLY A O 1
ATOM 1509 N N . GLY A 1 197 ? -12.876 1.986 -4.035 1.00 80.38 197 GLY A N 1
ATOM 1510 C CA . GLY A 1 197 ? -12.677 3.166 -3.195 1.00 80.38 197 GLY A CA 1
ATOM 1511 C C . GLY A 1 197 ? -11.202 3.486 -2.987 1.00 80.38 197 GLY A C 1
ATOM 1512 O O . GLY A 1 197 ? -10.380 2.583 -2.827 1.00 80.38 197 GLY A O 1
ATOM 1513 N N . PHE A 1 198 ? -10.881 4.776 -2.949 1.00 81.06 198 PHE A N 1
ATOM 1514 C CA . PHE A 1 198 ? -9.557 5.269 -2.577 1.00 81.06 198 PHE A CA 1
ATOM 1515 C C . PHE A 1 198 ? -9.577 5.740 -1.115 1.00 81.06 198 PHE A C 1
ATOM 1517 O O . PHE A 1 198 ? -10.622 6.127 -0.593 1.00 81.06 198 PHE A O 1
ATOM 1524 N N . LEU A 1 199 ? -8.454 5.632 -0.411 1.00 81.88 199 LEU A N 1
ATOM 1525 C CA . LEU A 1 199 ? -8.352 5.961 1.007 1.00 81.88 199 LEU A CA 1
ATOM 1526 C C . LEU A 1 199 ? -6.984 6.545 1.321 1.00 81.88 199 LEU A C 1
ATOM 1528 O O . LEU A 1 199 ? -5.956 6.065 0.837 1.00 81.88 199 LEU A O 1
ATOM 1532 N N . TRP A 1 200 ? -7.001 7.517 2.222 1.00 85.44 200 TRP A N 1
ATOM 1533 C CA . TRP A 1 200 ? -5.825 7.975 2.938 1.00 85.44 200 TRP A CA 1
ATOM 1534 C C . TRP A 1 200 ? -5.890 7.475 4.370 1.00 85.44 200 TRP A C 1
ATOM 1536 O O . TRP A 1 200 ? -6.860 7.748 5.085 1.00 85.44 200 TRP A O 1
ATOM 1546 N N . LEU A 1 201 ? -4.872 6.715 4.758 1.00 89.44 201 LEU A N 1
ATOM 1547 C CA . LEU A 1 201 ? -4.720 6.169 6.095 1.00 89.44 201 LEU A CA 1
ATOM 1548 C C . LEU A 1 201 ? -3.432 6.694 6.727 1.00 89.44 201 LEU A C 1
ATOM 1550 O O . LEU A 1 201 ? -2.446 6.974 6.044 1.00 89.44 201 LEU A O 1
ATOM 1554 N N . GLU A 1 202 ? -3.437 6.775 8.048 1.00 90.31 202 GLU A N 1
ATOM 1555 C CA . GLU A 1 202 ? -2.246 6.973 8.858 1.00 90.31 202 GLU A CA 1
ATOM 1556 C C . GLU A 1 202 ? -1.895 5.696 9.587 1.00 90.31 202 GLU A C 1
ATOM 1558 O O . GLU A 1 202 ? -2.773 5.039 10.132 1.00 90.31 202 GLU A O 1
ATOM 1563 N N . TYR A 1 203 ? -0.608 5.387 9.645 1.00 93.88 203 TYR A N 1
ATOM 1564 C CA . TYR A 1 203 ? -0.058 4.275 10.395 1.00 93.88 203 TYR A CA 1
ATOM 1565 C C . TYR A 1 203 ? 1.002 4.793 11.367 1.00 93.88 203 TYR A C 1
ATOM 1567 O O . TYR A 1 203 ? 1.959 5.450 10.952 1.00 93.88 203 TYR A O 1
ATOM 1575 N N . GLY A 1 204 ? 0.848 4.526 12.663 1.00 90.12 204 GLY A N 1
ATOM 1576 C CA . GLY A 1 204 ? 1.762 5.056 13.675 1.00 90.12 204 GLY A CA 1
ATOM 1577 C C . GLY A 1 204 ? 1.113 5.246 15.039 1.00 90.12 204 GLY A C 1
ATOM 1578 O O . GLY A 1 204 ? 0.043 4.714 15.298 1.00 90.12 204 GLY A O 1
ATOM 1579 N N . GLY A 1 205 ? 1.792 5.969 15.933 1.00 80.81 205 GLY A N 1
ATOM 1580 C CA . GLY A 1 205 ? 1.213 6.324 17.237 1.00 80.81 205 GLY A CA 1
ATOM 1581 C C . GLY A 1 205 ? 0.426 7.632 17.176 1.00 80.81 205 GLY A C 1
ATOM 1582 O O . GLY A 1 205 ? 0.645 8.446 16.272 1.00 80.81 205 GLY A O 1
ATOM 1583 N N . ASN A 1 206 ? -0.441 7.864 18.160 1.00 72.12 206 ASN A N 1
ATOM 1584 C CA . ASN A 1 206 ? -1.153 9.136 18.298 1.00 72.12 206 ASN A CA 1
ATOM 1585 C C . ASN A 1 206 ? -0.207 10.256 18.772 1.00 72.12 206 ASN A C 1
ATOM 1587 O O . ASN A 1 206 ? 0.941 9.999 19.145 1.00 72.12 206 ASN A O 1
ATOM 1591 N N . ASP A 1 207 ? -0.676 11.506 18.742 1.00 67.06 207 ASP A N 1
ATOM 1592 C CA . ASP A 1 207 ? 0.084 12.667 19.233 1.00 67.06 207 ASP A CA 1
ATOM 1593 C C . ASP A 1 207 ? 0.393 12.572 20.740 1.00 67.06 207 ASP A C 1
ATOM 1595 O O . ASP A 1 207 ? 1.460 13.005 21.171 1.00 67.06 207 ASP A O 1
ATOM 1599 N N . ASP A 1 208 ? -0.476 11.915 21.513 1.00 67.44 208 ASP A N 1
ATOM 1600 C CA . ASP A 1 208 ? -0.321 11.730 22.962 1.00 67.44 208 ASP A CA 1
ATOM 1601 C C . ASP A 1 208 ? 0.617 10.568 23.344 1.00 67.44 208 ASP A C 1
ATOM 1603 O O . ASP A 1 208 ? 0.759 10.234 24.524 1.00 67.44 208 ASP A O 1
ATOM 1607 N N . ALA A 1 209 ? 1.263 9.915 22.372 1.00 73.50 209 ALA A N 1
ATOM 1608 C CA . ALA A 1 209 ? 2.211 8.838 22.643 1.00 73.50 209 ALA A CA 1
ATOM 1609 C C . ALA A 1 209 ? 3.495 9.373 23.300 1.00 73.50 209 ALA A C 1
ATOM 1611 O O . ALA A 1 209 ? 4.141 10.287 22.784 1.00 73.50 209 ALA A O 1
ATOM 1612 N N . HIS A 1 210 ? 3.893 8.765 24.419 1.00 68.00 210 HIS A N 1
ATOM 1613 C CA . HIS A 1 210 ? 5.097 9.127 25.168 1.00 68.00 210 HIS A CA 1
ATOM 1614 C C . HIS A 1 210 ? 6.001 7.890 25.337 1.00 68.00 210 HIS A C 1
ATOM 1616 O O . HIS A 1 210 ? 5.635 6.979 26.078 1.00 68.00 210 HIS A O 1
ATOM 1622 N N . PRO A 1 211 ? 7.182 7.833 24.683 1.00 79.12 211 PRO A N 1
ATOM 1623 C CA . PRO A 1 211 ? 7.774 8.867 23.829 1.00 79.12 211 PRO A CA 1
ATOM 1624 C C . PRO A 1 211 ? 7.050 9.026 22.475 1.00 79.12 211 PRO A C 1
ATOM 1626 O O . PRO A 1 211 ? 6.363 8.098 22.040 1.00 79.12 211 PRO A O 1
ATOM 1629 N N . PRO A 1 212 ? 7.251 10.159 21.770 1.00 80.00 212 PRO A N 1
ATOM 1630 C CA . PRO A 1 212 ? 6.671 10.390 20.450 1.00 80.00 212 PRO A CA 1
ATOM 1631 C C . PRO A 1 212 ? 6.997 9.272 19.452 1.00 80.00 212 PRO A C 1
ATOM 1633 O O . PRO A 1 212 ? 8.158 8.997 19.142 1.00 80.00 212 PRO A O 1
ATOM 1636 N N . GLN A 1 213 ? 5.949 8.649 18.921 1.00 85.75 213 GLN A N 1
ATOM 1637 C CA . GLN A 1 213 ? 6.035 7.527 17.982 1.00 85.75 213 GLN A CA 1
ATOM 1638 C C . GLN A 1 213 ? 6.053 8.013 16.525 1.00 85.75 213 GLN A C 1
ATOM 1640 O O . GLN A 1 213 ? 5.499 9.084 16.247 1.00 85.75 213 GLN A O 1
ATOM 1645 N N . PRO A 1 214 ? 6.628 7.252 15.573 1.00 90.75 214 PRO A N 1
ATOM 1646 C CA . PRO A 1 214 ? 6.622 7.626 14.166 1.00 90.75 214 PRO A CA 1
ATOM 1647 C C . PRO A 1 214 ? 5.213 7.579 13.572 1.00 90.75 214 PRO A C 1
ATOM 1649 O O . PRO A 1 214 ? 4.365 6.805 14.029 1.00 90.75 214 PRO A O 1
ATOM 1652 N N . ARG A 1 215 ? 4.988 8.398 12.539 1.00 88.44 215 ARG A N 1
ATOM 1653 C CA . ARG A 1 215 ? 3.754 8.420 11.744 1.00 88.44 215 ARG A CA 1
ATOM 1654 C C . ARG A 1 215 ? 4.049 8.261 10.257 1.00 88.44 215 ARG A C 1
ATOM 1656 O O . ARG A 1 215 ? 5.037 8.804 9.769 1.00 88.44 215 ARG A O 1
ATOM 1663 N N . PHE A 1 216 ? 3.176 7.548 9.553 1.00 93.38 216 PHE A N 1
ATOM 1664 C CA . PHE A 1 216 ? 3.282 7.248 8.128 1.00 93.38 216 PHE A CA 1
ATOM 1665 C C . PHE A 1 216 ? 1.934 7.438 7.433 1.00 93.38 216 PHE A C 1
ATOM 1667 O O . PHE A 1 216 ? 0.901 7.040 7.955 1.00 93.38 216 PHE A O 1
ATOM 1674 N N . LEU A 1 217 ? 1.955 8.018 6.242 1.00 92.38 217 LEU A N 1
ATOM 1675 C CA . LEU A 1 217 ? 0.845 8.130 5.311 1.00 92.38 217 LEU A CA 1
ATOM 1676 C C . LEU A 1 217 ? 0.819 6.895 4.414 1.00 92.38 217 LEU A C 1
ATOM 1678 O O . LEU A 1 217 ? 1.840 6.493 3.850 1.00 92.38 217 LEU A O 1
ATOM 1682 N N . VAL A 1 218 ? -0.367 6.327 4.250 1.00 95.12 218 VAL A N 1
ATOM 1683 C CA . VAL A 1 218 ? -0.604 5.137 3.441 1.00 95.12 218 VAL A CA 1
ATOM 1684 C C . VAL A 1 218 ? -1.745 5.437 2.479 1.00 95.12 218 VAL A C 1
ATOM 1686 O O . VAL A 1 218 ? -2.853 5.774 2.899 1.00 95.12 218 VAL A O 1
ATOM 1689 N N . ALA A 1 219 ? -1.478 5.324 1.180 1.00 92.06 219 ALA A N 1
ATOM 1690 C CA . ALA A 1 219 ? -2.521 5.378 0.163 1.00 92.06 219 ALA A CA 1
ATOM 1691 C C . ALA A 1 219 ? -3.059 3.964 -0.065 1.00 92.06 219 ALA A C 1
ATOM 1693 O O . ALA A 1 219 ? -2.274 3.031 -0.252 1.00 92.06 219 ALA A O 1
ATOM 1694 N N . VAL A 1 220 ? -4.380 3.795 -0.068 1.00 92.44 220 VAL A N 1
ATOM 1695 C CA . VAL A 1 220 ? -5.007 2.489 -0.297 1.00 92.44 220 VAL A CA 1
ATOM 1696 C C . VAL A 1 220 ? -6.062 2.593 -1.386 1.00 92.44 220 VAL A C 1
ATOM 1698 O O . VAL A 1 220 ? -6.923 3.468 -1.352 1.00 92.44 220 VAL A O 1
ATOM 1701 N N . TRP A 1 221 ? -6.018 1.665 -2.337 1.00 90.25 221 TRP A N 1
ATOM 1702 C CA . TRP A 1 221 ? -7.132 1.388 -3.234 1.00 90.25 221 TRP A CA 1
ATOM 1703 C C . TRP A 1 221 ? -7.776 0.052 -2.871 1.00 90.25 221 TRP A C 1
ATOM 1705 O O . TRP A 1 221 ? -7.115 -0.986 -2.887 1.00 90.25 221 TRP A O 1
ATOM 1715 N N . ALA A 1 222 ? -9.074 0.073 -2.583 1.00 89.31 222 ALA A N 1
ATOM 1716 C CA . ALA A 1 222 ? -9.875 -1.105 -2.287 1.00 89.31 222 ALA A CA 1
ATOM 1717 C C . ALA A 1 222 ? -10.855 -1.363 -3.447 1.00 89.31 222 ALA A C 1
ATOM 1719 O O . ALA A 1 222 ? -11.821 -0.609 -3.600 1.00 89.31 222 ALA A O 1
ATOM 1720 N N . PRO A 1 223 ? -10.642 -2.393 -4.287 1.00 86.62 223 PRO A N 1
ATOM 1721 C CA . PRO A 1 223 ? -11.513 -2.651 -5.428 1.00 86.62 223 PRO A CA 1
ATOM 1722 C C . PRO A 1 223 ? -12.919 -3.065 -4.983 1.00 86.62 223 PRO A C 1
ATOM 1724 O O . PRO A 1 223 ? -13.106 -3.753 -3.982 1.00 86.62 223 PRO A O 1
ATOM 1727 N N . LYS A 1 224 ? -13.933 -2.699 -5.763 1.00 80.38 224 LYS A N 1
ATOM 1728 C CA . LYS A 1 224 ? -15.304 -3.161 -5.563 1.00 80.38 224 LYS A CA 1
ATOM 1729 C C . LYS A 1 224 ? -15.332 -4.675 -5.730 1.00 80.38 224 LYS A C 1
ATOM 1731 O O . LYS A 1 224 ? -14.973 -5.202 -6.782 1.00 80.38 224 LYS A O 1
ATOM 1736 N N . ARG A 1 225 ? -15.766 -5.381 -4.687 1.00 73.12 225 ARG A N 1
ATOM 1737 C CA . ARG A 1 225 ? -15.964 -6.828 -4.750 1.00 73.12 225 ARG A CA 1
ATOM 1738 C C . ARG A 1 225 ? -17.388 -7.147 -5.220 1.00 73.12 225 ARG A C 1
ATOM 1740 O O . ARG A 1 225 ? -18.325 -6.449 -4.820 1.00 73.12 225 ARG A O 1
ATOM 1747 N N . PRO A 1 226 ? -17.575 -8.191 -6.051 1.00 61.66 226 PRO A N 1
ATOM 1748 C CA . PRO A 1 226 ? -18.896 -8.770 -6.269 1.00 61.66 226 PRO A CA 1
ATOM 1749 C C . PRO A 1 226 ? -19.513 -9.141 -4.918 1.00 61.66 226 PRO A C 1
ATOM 1751 O O . PRO A 1 226 ? -18.786 -9.430 -3.973 1.00 61.66 226 PRO A O 1
ATOM 1754 N N . SER A 1 227 ? -20.842 -9.183 -4.812 1.00 55.16 227 SER A N 1
ATOM 1755 C CA . SER A 1 227 ? -21.553 -9.489 -3.554 1.00 55.16 227 SER A CA 1
ATOM 1756 C C . SER A 1 227 ? -21.348 -10.919 -3.018 1.00 55.16 227 SER A C 1
ATOM 1758 O O . SER A 1 227 ? -22.079 -11.343 -2.124 1.00 55.16 227 SER A O 1
ATOM 1760 N N . ALA A 1 228 ? -20.383 -11.660 -3.565 1.00 55.56 228 ALA A N 1
ATOM 1761 C CA . ALA A 1 228 ? -19.961 -12.957 -3.076 1.00 55.56 228 ALA A CA 1
ATOM 1762 C C . ALA A 1 228 ? -19.222 -12.816 -1.727 1.00 55.56 228 ALA A C 1
ATOM 1764 O O . ALA A 1 228 ? -18.610 -11.774 -1.470 1.00 55.56 228 ALA A O 1
ATOM 1765 N N . PRO A 1 229 ? -19.263 -13.848 -0.865 1.00 57.91 229 PRO A N 1
ATOM 1766 C CA . PRO A 1 229 ? -18.463 -13.886 0.356 1.00 57.91 229 PRO A CA 1
ATOM 1767 C C . PRO A 1 229 ? -16.977 -13.651 0.056 1.00 57.91 229 PRO A C 1
ATOM 1769 O O . PRO A 1 229 ? -16.495 -14.004 -1.023 1.00 57.91 229 PRO A O 1
ATOM 1772 N N . VAL A 1 230 ? -16.242 -13.077 1.017 1.00 60.19 230 VAL A N 1
ATOM 1773 C CA . VAL A 1 230 ? -14.769 -13.046 0.973 1.00 60.19 230 VAL A CA 1
ATOM 1774 C C . VAL A 1 230 ? -14.263 -14.460 0.660 1.00 60.19 230 VAL A C 1
ATOM 1776 O O . VAL A 1 230 ? -14.734 -15.396 1.311 1.00 60.19 230 VAL A O 1
ATOM 1779 N N . PRO A 1 231 ? -13.347 -14.635 -0.314 1.00 61.28 231 PRO A N 1
ATOM 1780 C CA . PRO A 1 231 ? -12.752 -15.939 -0.583 1.00 61.28 231 PRO A CA 1
ATOM 1781 C C . PRO A 1 231 ? -12.200 -16.544 0.707 1.00 61.28 231 PRO A C 1
ATOM 1783 O O . PRO A 1 231 ? -11.640 -15.816 1.530 1.00 61.28 231 PRO A O 1
ATOM 1786 N N . ALA A 1 232 ? -12.330 -17.862 0.877 1.00 60.97 232 ALA A N 1
ATOM 1787 C CA . ALA A 1 232 ? -11.756 -18.560 2.030 1.00 60.97 232 ALA A CA 1
ATOM 1788 C C . ALA A 1 232 ? -10.247 -18.272 2.177 1.00 60.97 232 ALA A C 1
ATOM 1790 O O . ALA A 1 232 ? -9.736 -18.195 3.291 1.00 60.97 232 ALA A O 1
ATOM 1791 N N . ASP A 1 233 ? -9.584 -18.006 1.050 1.00 68.12 233 ASP A N 1
ATOM 1792 C CA . ASP A 1 233 ? -8.145 -17.768 0.931 1.00 68.12 233 ASP A CA 1
ATOM 1793 C C . ASP A 1 233 ? -7.719 -16.317 1.253 1.00 68.12 233 ASP A C 1
ATOM 1795 O O . ASP A 1 233 ? -6.535 -15.991 1.216 1.00 68.12 233 ASP A O 1
ATOM 1799 N N . GLY A 1 234 ? -8.663 -15.428 1.601 1.00 86.00 234 GLY A N 1
ATOM 1800 C CA . GLY A 1 234 ? -8.379 -14.081 2.111 1.00 86.00 234 GLY A CA 1
ATOM 1801 C C . GLY A 1 234 ? -8.476 -12.932 1.095 1.00 86.00 234 GLY A C 1
ATOM 1802 O O . GLY A 1 234 ? -9.247 -12.942 0.127 1.00 86.00 234 GLY A O 1
ATOM 1803 N N . ILE A 1 235 ? -7.763 -11.841 1.387 1.00 89.75 235 ILE A N 1
ATOM 1804 C CA . ILE A 1 235 ? -7.702 -10.631 0.555 1.00 89.75 235 ILE A CA 1
ATOM 1805 C C . ILE A 1 235 ? -6.315 -10.512 -0.067 1.00 89.75 235 ILE A C 1
ATOM 1807 O O . ILE A 1 235 ? -5.347 -10.273 0.649 1.00 89.75 235 ILE A O 1
ATOM 1811 N N . ASP A 1 236 ? -6.241 -10.618 -1.395 1.00 93.69 236 ASP A N 1
ATOM 1812 C CA . ASP A 1 236 ? -5.018 -10.338 -2.150 1.00 93.69 236 ASP A CA 1
ATOM 1813 C C . ASP A 1 236 ? -4.604 -8.872 -2.033 1.00 93.69 236 ASP A C 1
ATOM 1815 O O . ASP A 1 236 ? -5.441 -7.960 -2.134 1.00 93.69 236 ASP A O 1
ATOM 1819 N N . VAL A 1 237 ? -3.296 -8.649 -1.904 1.00 96.69 237 VAL A N 1
ATOM 1820 C CA . VAL A 1 237 ? -2.712 -7.318 -1.743 1.00 96.69 237 VAL A CA 1
ATOM 1821 C C . VAL A 1 237 ? -1.517 -7.116 -2.671 1.00 96.69 237 VAL A C 1
ATOM 1823 O O . VAL A 1 237 ? -0.611 -7.942 -2.740 1.00 96.69 237 VAL A O 1
ATOM 1826 N N . VAL A 1 238 ? -1.483 -5.969 -3.347 1.00 97.88 238 VAL A N 1
ATOM 1827 C CA . VAL A 1 238 ? -0.300 -5.447 -4.038 1.00 97.88 238 VAL A CA 1
ATOM 1828 C C . VAL A 1 238 ? 0.296 -4.337 -3.178 1.00 97.88 238 VAL A C 1
ATOM 1830 O O . VAL A 1 238 ? -0.290 -3.264 -3.049 1.00 97.88 238 VAL A O 1
ATOM 1833 N N . CYS A 1 239 ? 1.457 -4.589 -2.579 1.00 98.31 239 CYS A N 1
ATOM 1834 C CA . CYS A 1 239 ? 2.226 -3.583 -1.856 1.00 98.31 239 CYS A CA 1
ATOM 1835 C C . CYS A 1 239 ? 3.171 -2.880 -2.838 1.00 98.31 239 CYS A C 1
ATOM 1837 O O . CYS A 1 239 ? 4.160 -3.465 -3.284 1.00 98.31 239 CYS A O 1
ATOM 1839 N N . TYR A 1 240 ? 2.838 -1.644 -3.208 1.00 97.75 240 TYR A N 1
ATOM 1840 C CA . TYR A 1 240 ? 3.582 -0.852 -4.182 1.00 97.75 240 TYR A CA 1
ATOM 1841 C C . TYR A 1 240 ? 4.422 0.216 -3.482 1.00 97.75 240 TYR A C 1
ATOM 1843 O O . TYR A 1 240 ? 3.894 1.121 -2.837 1.00 97.75 240 TYR A O 1
ATOM 1851 N N . PHE A 1 241 ? 5.738 0.139 -3.650 1.00 97.25 241 PHE A N 1
ATOM 1852 C CA . PHE A 1 241 ? 6.682 1.124 -3.142 1.00 97.25 241 PHE A CA 1
ATOM 1853 C C . PHE A 1 241 ? 6.955 2.175 -4.220 1.00 97.25 241 PHE A C 1
ATOM 1855 O O . PHE A 1 241 ? 7.371 1.863 -5.339 1.00 97.25 241 PHE A O 1
ATOM 1862 N N . THR A 1 242 ? 6.712 3.438 -3.878 1.00 93.50 242 THR A N 1
ATOM 1863 C CA . THR A 1 242 ? 6.990 4.581 -4.757 1.00 93.50 242 THR A CA 1
ATOM 1864 C C . THR A 1 242 ? 8.491 4.859 -4.811 1.00 93.50 242 THR A C 1
ATOM 1866 O O . THR A 1 242 ? 9.220 4.387 -3.945 1.00 93.50 242 THR A O 1
ATOM 1869 N N . PRO A 1 243 ? 8.985 5.670 -5.759 1.00 91.06 243 PRO A N 1
ATOM 1870 C CA . PRO A 1 243 ? 10.343 6.198 -5.693 1.00 91.06 243 PRO A CA 1
ATOM 1871 C C . PRO A 1 243 ? 10.586 6.984 -4.394 1.00 91.06 243 PRO A C 1
ATOM 1873 O O . PRO A 1 243 ? 9.644 7.440 -3.737 1.00 91.06 243 PRO A O 1
ATOM 1876 N N . SER A 1 244 ? 11.858 7.168 -4.037 1.00 87.38 244 SER A N 1
ATOM 1877 C CA . SER A 1 244 ? 12.250 7.935 -2.855 1.00 87.38 244 SER A CA 1
ATOM 1878 C C . SER A 1 244 ? 11.736 9.378 -2.911 1.00 87.38 244 SER A C 1
ATOM 1880 O O . SER A 1 244 ? 11.939 10.105 -3.887 1.00 87.38 244 SER A O 1
ATOM 1882 N N . THR A 1 245 ? 11.122 9.826 -1.816 1.00 87.31 245 THR A N 1
ATOM 1883 C CA . THR A 1 245 ? 10.738 11.231 -1.611 1.00 87.31 245 THR A CA 1
ATOM 1884 C C . THR A 1 245 ? 11.926 12.106 -1.216 1.00 87.31 245 THR A C 1
ATOM 1886 O O . THR A 1 245 ? 11.788 13.323 -1.168 1.00 87.31 245 THR A O 1
ATOM 1889 N N . ALA A 1 246 ? 13.122 11.537 -1.012 1.00 79.88 246 ALA A N 1
ATOM 1890 C CA . ALA A 1 246 ? 14.370 12.275 -0.786 1.00 79.88 246 ALA A CA 1
ATOM 1891 C C . ALA A 1 246 ? 14.914 12.943 -2.073 1.00 79.88 246 ALA A C 1
ATOM 1893 O O . ALA A 1 246 ? 16.107 12.912 -2.360 1.00 79.88 246 ALA A O 1
ATOM 1894 N N . THR A 1 247 ? 14.028 13.533 -2.874 1.00 72.12 247 THR A N 1
ATOM 1895 C CA . THR A 1 247 ? 14.338 14.278 -4.099 1.00 72.12 247 THR A CA 1
ATOM 1896 C C . THR A 1 247 ? 14.049 15.768 -3.905 1.00 72.12 247 THR A C 1
ATOM 1898 O O . THR A 1 247 ? 13.404 16.192 -2.940 1.00 72.12 247 THR A O 1
ATOM 1901 N N . ARG A 1 248 ? 14.561 16.611 -4.812 1.00 60.75 248 ARG A N 1
ATOM 1902 C CA . ARG A 1 248 ? 14.434 18.072 -4.713 1.00 60.75 248 ARG A CA 1
ATOM 1903 C C . ARG A 1 248 ? 12.955 18.480 -4.693 1.00 60.75 248 ARG A C 1
ATOM 1905 O O . ARG A 1 248 ? 12.238 18.251 -5.660 1.00 60.75 248 ARG A O 1
ATOM 1912 N N . GLY A 1 249 ? 12.521 19.130 -3.612 1.00 72.94 249 GLY A N 1
ATOM 1913 C CA . GLY A 1 249 ? 11.182 19.721 -3.505 1.00 72.94 249 GLY A CA 1
ATOM 1914 C C . GLY A 1 249 ? 10.235 19.068 -2.495 1.00 72.94 249 GLY A C 1
ATOM 1915 O O . GLY A 1 249 ? 9.125 19.577 -2.338 1.00 72.94 249 GLY A O 1
ATOM 1916 N N . TYR A 1 250 ? 10.646 18.012 -1.785 1.00 84.50 250 TYR A N 1
ATOM 1917 C CA . TYR A 1 250 ? 9.879 17.466 -0.658 1.00 84.50 250 TYR A CA 1
ATOM 1918 C C . TYR A 1 250 ? 10.303 18.099 0.682 1.00 84.50 250 TYR A C 1
ATOM 1920 O O . TYR A 1 250 ? 11.501 18.242 0.938 1.00 84.50 250 TYR A O 1
ATOM 1928 N N . PRO A 1 251 ? 9.355 18.479 1.560 1.00 86.06 251 PRO A N 1
ATOM 1929 C CA . PRO A 1 251 ? 9.670 19.031 2.878 1.00 86.06 251 PRO A CA 1
ATOM 1930 C C . PRO A 1 251 ? 10.305 17.995 3.814 1.00 86.06 251 PRO A C 1
ATOM 1932 O O . PRO A 1 251 ? 9.663 17.015 4.178 1.00 86.06 251 PRO A O 1
ATOM 1935 N N . LEU A 1 252 ? 11.550 18.217 4.237 1.00 89.50 252 LEU A N 1
ATOM 1936 C CA . LEU A 1 252 ? 12.320 17.258 5.040 1.00 89.50 252 LEU A CA 1
ATOM 1937 C C . LEU A 1 252 ? 11.728 17.055 6.445 1.00 89.50 252 LEU A C 1
ATOM 1939 O O . LEU A 1 252 ? 11.413 18.035 7.122 1.00 89.50 252 LEU A O 1
ATOM 1943 N N . SER A 1 253 ? 11.648 15.814 6.931 1.00 89.25 253 SER A N 1
ATOM 1944 C CA . SER A 1 253 ? 11.188 15.498 8.289 1.00 89.25 253 SER A CA 1
ATOM 1945 C C . SER A 1 253 ? 12.052 14.417 8.940 1.00 89.25 253 SER A C 1
ATOM 1947 O O . SER A 1 253 ? 12.145 13.298 8.445 1.00 89.25 253 SER A O 1
ATOM 1949 N N . ALA A 1 254 ? 12.707 14.764 10.052 1.00 90.44 254 ALA A N 1
ATOM 1950 C CA . ALA A 1 254 ? 13.459 13.815 10.873 1.00 90.44 254 ALA A CA 1
ATOM 1951 C C . ALA A 1 254 ? 12.511 12.911 11.668 1.00 90.44 254 ALA A C 1
ATOM 1953 O O . ALA A 1 254 ? 11.375 13.303 11.942 1.00 90.44 254 ALA A O 1
ATOM 1954 N N . TYR A 1 255 ? 12.990 11.737 12.086 1.00 91.00 255 TYR A N 1
ATOM 1955 C CA . TYR A 1 255 ? 12.270 10.868 13.023 1.00 91.00 255 TYR A CA 1
ATOM 1956 C C . TYR A 1 255 ? 11.848 11.662 14.279 1.00 91.00 255 TYR A C 1
ATOM 1958 O O . TYR A 1 255 ? 12.672 12.420 14.797 1.00 91.00 255 TYR A O 1
ATOM 1966 N N . PRO A 1 256 ? 10.599 11.532 14.779 1.00 90.56 256 PRO A N 1
ATOM 1967 C CA . PRO A 1 256 ? 9.541 10.575 14.412 1.00 90.56 256 PRO A CA 1
ATOM 1968 C C . PRO A 1 256 ? 8.573 11.074 13.312 1.00 90.56 256 PRO A C 1
ATOM 1970 O O . PRO A 1 256 ? 7.398 10.720 13.282 1.00 90.56 256 PRO A O 1
ATOM 1973 N N . PHE A 1 257 ? 9.047 11.907 12.388 1.00 90.25 257 PHE A N 1
ATOM 1974 C CA . PHE A 1 257 ? 8.333 12.331 11.173 1.00 90.25 257 PHE A CA 1
ATOM 1975 C C . PHE A 1 257 ? 7.078 13.178 11.428 1.00 90.25 257 PHE A C 1
ATOM 1977 O O . PHE A 1 257 ? 6.070 13.050 10.734 1.00 90.25 257 PHE A O 1
ATOM 1984 N N . ARG A 1 258 ? 7.122 14.054 12.439 1.00 82.25 258 ARG A N 1
ATOM 1985 C CA . ARG A 1 258 ? 5.970 14.887 12.839 1.00 82.25 258 ARG A CA 1
ATOM 1986 C C . ARG A 1 258 ? 6.056 16.357 12.428 1.00 82.25 258 ARG A C 1
ATOM 1988 O O . ARG A 1 258 ? 5.059 17.058 12.520 1.00 82.25 258 ARG A O 1
ATOM 1995 N N . SER A 1 259 ? 7.214 16.829 11.962 1.00 78.62 259 SER A N 1
ATOM 1996 C CA . SER A 1 259 ? 7.434 18.256 11.676 1.00 78.62 259 SER A CA 1
ATOM 1997 C C . SER A 1 259 ? 6.863 18.711 10.330 1.00 78.62 259 SER A C 1
ATOM 1999 O O . SER A 1 259 ? 6.023 19.597 10.275 1.00 78.62 259 SER A O 1
ATOM 2001 N N . ASN A 1 260 ? 7.315 18.100 9.232 1.00 81.38 260 ASN A N 1
ATOM 2002 C CA . ASN A 1 260 ? 6.979 18.510 7.862 1.00 81.38 260 ASN A CA 1
ATOM 2003 C C . ASN A 1 260 ? 6.349 17.375 7.045 1.00 81.38 260 ASN A C 1
ATOM 2005 O O . ASN A 1 260 ? 6.250 17.455 5.824 1.00 81.38 260 ASN A O 1
ATOM 2009 N N . TYR A 1 261 ? 5.947 16.297 7.699 1.00 85.12 261 TYR A N 1
ATOM 2010 C CA . TYR A 1 261 ? 5.366 15.113 7.084 1.00 85.12 261 TYR A CA 1
ATOM 2011 C C . TYR A 1 261 ? 4.160 14.669 7.921 1.00 85.12 261 TYR A C 1
ATOM 2013 O O . TYR A 1 261 ? 4.234 14.813 9.140 1.00 85.12 261 TYR A O 1
ATOM 2021 N N . PRO A 1 262 ? 3.073 14.128 7.341 1.00 81.19 262 PRO A N 1
ATOM 2022 C CA . PRO A 1 262 ? 2.857 13.933 5.905 1.00 81.19 262 PRO A CA 1
ATOM 2023 C C . PRO A 1 262 ? 2.151 15.102 5.203 1.00 81.19 262 PRO A C 1
ATOM 2025 O O . PRO A 1 262 ? 2.174 15.176 3.980 1.00 81.19 262 PRO A O 1
ATOM 2028 N N . TYR A 1 263 ? 1.552 16.040 5.936 1.00 78.81 263 TYR A N 1
ATOM 2029 C CA . TYR A 1 263 ? 0.619 17.014 5.348 1.00 78.81 263 TYR A CA 1
ATOM 2030 C C . TYR A 1 263 ? 1.160 18.440 5.215 1.00 78.81 263 TYR A C 1
ATOM 2032 O O . TYR A 1 263 ? 0.399 19.409 5.242 1.00 78.81 263 TYR A O 1
ATOM 2040 N N . SER A 1 264 ? 2.479 18.590 5.088 1.00 76.25 264 SER A N 1
ATOM 2041 C CA . SER A 1 264 ? 3.068 19.893 4.784 1.00 76.25 264 SER A CA 1
ATOM 2042 C C . SER A 1 264 ? 2.538 20.448 3.461 1.00 76.25 264 SER A C 1
ATOM 2044 O O . SER A 1 264 ? 2.268 19.709 2.515 1.00 76.25 264 SER A O 1
ATOM 2046 N N . VAL A 1 265 ? 2.415 21.772 3.409 1.00 68.81 265 VAL A N 1
ATOM 2047 C CA . VAL A 1 265 ? 2.006 22.549 2.234 1.00 68.81 265 VAL A CA 1
ATOM 2048 C C . VAL A 1 265 ? 3.173 23.435 1.803 1.00 68.81 265 VAL A C 1
ATOM 2050 O O . VAL A 1 265 ? 3.872 23.994 2.655 1.00 68.81 265 VAL A O 1
ATOM 2053 N N . LYS A 1 266 ? 3.424 23.571 0.496 1.00 63.34 266 LYS A N 1
ATOM 2054 C CA . LYS A 1 266 ? 4.451 24.510 0.011 1.00 63.34 266 LYS A CA 1
ATOM 2055 C C . LYS A 1 266 ? 3.990 25.965 0.167 1.00 63.34 266 LYS A C 1
ATOM 2057 O O . LYS A 1 266 ? 2.827 26.287 -0.035 1.00 63.34 266 LYS A O 1
ATOM 2062 N N . ARG A 1 267 ? 4.934 26.855 0.504 1.00 52.75 267 ARG A N 1
ATOM 2063 C CA . ARG A 1 267 ? 4.714 28.264 0.898 1.00 52.75 267 ARG A CA 1
ATOM 2064 C C . ARG A 1 267 ? 4.060 29.180 -0.145 1.00 52.75 267 ARG A C 1
ATOM 2066 O O . ARG A 1 267 ? 3.709 30.288 0.231 1.00 52.75 267 ARG A O 1
ATOM 2073 N N . ASP A 1 268 ? 3.858 28.745 -1.385 1.00 50.19 268 ASP A N 1
ATOM 2074 C CA . ASP A 1 268 ? 3.399 29.642 -2.457 1.00 50.19 268 ASP A CA 1
ATOM 2075 C C . ASP A 1 268 ? 1.985 29.315 -2.967 1.00 50.19 268 ASP A C 1
ATOM 2077 O O . ASP A 1 268 ? 1.375 30.137 -3.643 1.00 50.19 268 ASP A O 1
ATOM 2081 N N . THR A 1 269 ? 1.415 28.160 -2.593 1.00 49.34 269 THR A N 1
ATOM 2082 C CA . THR A 1 269 ? -0.008 27.829 -2.796 1.00 49.34 269 THR A CA 1
ATOM 2083 C C . THR A 1 269 ? -0.476 26.842 -1.718 1.00 49.34 269 THR A C 1
ATOM 2085 O O . THR A 1 269 ? 0.205 25.861 -1.430 1.00 49.34 269 THR A O 1
ATOM 2088 N N . THR A 1 270 ? -1.669 27.035 -1.147 1.00 45.56 270 THR A N 1
ATOM 2089 C CA . THR A 1 270 ? -2.296 26.074 -0.209 1.00 45.56 270 THR A CA 1
ATOM 2090 C C . THR A 1 270 ? -2.669 24.724 -0.851 1.00 45.56 270 THR A C 1
ATOM 2092 O O . THR A 1 270 ? -3.185 23.846 -0.162 1.00 45.56 270 THR A O 1
ATOM 2095 N N . ALA A 1 271 ? -2.422 24.546 -2.156 1.00 53.62 271 ALA A N 1
ATOM 2096 C CA . ALA A 1 271 ? -2.861 23.415 -2.975 1.00 53.62 271 ALA A CA 1
ATOM 2097 C C . ALA A 1 271 ? -1.752 22.389 -3.307 1.00 53.62 271 ALA A C 1
ATOM 2099 O O . ALA A 1 271 ? -1.997 21.451 -4.059 1.00 53.62 271 ALA A O 1
ATOM 2100 N N . ASP A 1 272 ? -0.530 22.528 -2.774 1.00 65.25 272 ASP A N 1
ATOM 2101 C CA . ASP A 1 272 ? 0.545 21.549 -3.014 1.00 65.25 272 ASP A CA 1
ATOM 2102 C C . ASP A 1 272 ? 0.942 20.829 -1.719 1.00 65.25 272 ASP A C 1
ATOM 2104 O O . ASP A 1 272 ? 1.752 21.346 -0.945 1.00 65.25 272 ASP A O 1
ATOM 2108 N N . GLN A 1 273 ? 0.357 19.643 -1.494 1.00 75.06 273 GLN A N 1
ATOM 2109 C CA . GLN A 1 273 ? 0.733 18.684 -0.445 1.00 75.06 273 GLN A CA 1
ATOM 2110 C C . GLN A 1 273 ? 1.663 17.603 -1.026 1.00 75.06 273 GLN A C 1
ATOM 2112 O O . GLN A 1 273 ? 1.168 16.618 -1.590 1.00 75.06 273 GLN A O 1
ATOM 2117 N N . PRO A 1 274 ? 2.999 17.732 -0.891 1.00 79.38 274 PRO A N 1
ATOM 2118 C CA . PRO A 1 274 ? 3.950 16.953 -1.685 1.00 79.38 274 PRO A CA 1
ATOM 2119 C C . PRO A 1 274 ? 3.878 15.446 -1.438 1.00 79.38 274 PRO A C 1
ATOM 2121 O O . PRO A 1 274 ? 4.041 14.672 -2.371 1.00 79.38 274 PRO A O 1
ATOM 2124 N N . TYR A 1 275 ? 3.587 15.007 -0.212 1.00 84.94 275 TYR A N 1
ATOM 2125 C CA . TYR A 1 275 ? 3.476 13.578 0.095 1.00 84.94 275 TYR A CA 1
ATOM 2126 C C . TYR A 1 275 ? 2.129 12.986 -0.331 1.00 84.94 275 TYR A C 1
ATOM 2128 O O . TYR A 1 275 ? 2.090 11.890 -0.879 1.00 84.94 275 TYR A O 1
ATOM 2136 N N . VAL A 1 276 ? 1.027 13.720 -0.158 1.00 81.44 276 VAL A N 1
ATOM 2137 C CA . VAL A 1 276 ? -0.318 13.263 -0.554 1.00 81.44 276 VAL A CA 1
ATOM 2138 C C . VAL A 1 276 ? -0.409 13.103 -2.075 1.00 81.44 276 VAL A C 1
ATOM 2140 O O . VAL A 1 276 ? -0.982 12.139 -2.580 1.00 81.44 276 VAL A O 1
ATOM 2143 N N . VAL A 1 277 ? 0.220 13.995 -2.846 1.00 78.94 277 VAL A N 1
ATOM 2144 C CA . VAL A 1 277 ? 0.198 13.890 -4.312 1.00 78.94 277 VAL A CA 1
ATOM 2145 C C . VAL A 1 277 ? 0.913 12.635 -4.836 1.00 78.94 277 VAL A C 1
ATOM 2147 O O . VAL A 1 277 ? 0.569 12.176 -5.922 1.00 78.94 277 VAL A O 1
ATOM 2150 N N . VAL A 1 278 ? 1.839 12.024 -4.084 1.00 85.56 278 VAL A N 1
ATOM 2151 C CA . VAL A 1 278 ? 2.551 10.804 -4.514 1.00 85.56 278 VAL A CA 1
ATOM 2152 C C . VAL A 1 278 ? 1.578 9.648 -4.745 1.00 85.56 278 VAL A C 1
ATOM 2154 O O . VAL A 1 278 ? 1.519 9.113 -5.851 1.00 85.56 278 VAL A O 1
ATOM 2157 N N . GLY A 1 279 ? 0.768 9.289 -3.743 1.00 84.00 279 GLY A N 1
ATOM 2158 C CA . GLY A 1 279 ? -0.178 8.174 -3.876 1.00 84.00 279 GLY A CA 1
ATOM 2159 C C . GLY A 1 279 ? -1.170 8.403 -5.017 1.00 84.00 279 GLY A C 1
ATOM 2160 O O . GLY A 1 279 ? -1.375 7.516 -5.840 1.00 84.00 279 GLY A O 1
ATOM 2161 N N . TYR A 1 280 ? -1.694 9.627 -5.138 1.00 78.38 280 TYR A N 1
ATOM 2162 C CA . TYR A 1 280 ? -2.589 10.012 -6.231 1.00 78.38 280 TYR A CA 1
ATOM 2163 C C . TYR A 1 280 ? -1.930 9.878 -7.612 1.00 78.38 280 TYR A C 1
ATOM 2165 O O . TYR A 1 280 ? -2.510 9.291 -8.526 1.00 78.38 280 TYR A O 1
ATOM 2173 N N . ARG A 1 281 ? -0.706 10.399 -7.774 1.00 80.81 281 ARG A N 1
ATOM 2174 C CA . ARG A 1 281 ? 0.030 10.341 -9.042 1.00 80.81 281 ARG A CA 1
ATOM 2175 C C . ARG A 1 281 ? 0.243 8.910 -9.483 1.00 80.81 281 ARG A C 1
ATOM 2177 O O . ARG A 1 281 ? -0.096 8.576 -10.608 1.00 80.81 281 ARG A O 1
ATOM 2184 N N . HIS A 1 282 ? 0.754 8.058 -8.607 1.00 87.00 282 HIS A N 1
ATOM 2185 C CA . HIS A 1 282 ? 1.053 6.687 -8.992 1.00 87.00 282 HIS A CA 1
ATOM 2186 C C . HIS A 1 282 ? -0.235 5.893 -9.224 1.00 87.00 282 HIS A C 1
ATOM 2188 O O . HIS A 1 282 ? -0.419 5.335 -10.301 1.00 87.00 282 HIS A O 1
ATOM 2194 N N . LEU A 1 283 ? -1.175 5.909 -8.278 1.00 86.94 283 LEU A N 1
ATOM 2195 C CA . LEU A 1 283 ? -2.366 5.067 -8.362 1.00 86.94 283 LEU A CA 1
ATOM 2196 C C . LEU A 1 283 ? -3.338 5.485 -9.468 1.00 86.94 283 LEU A C 1
ATOM 2198 O O . LEU A 1 283 ? -3.904 4.602 -10.109 1.00 86.94 283 LEU A O 1
ATOM 2202 N N . LEU A 1 284 ? -3.528 6.792 -9.693 1.00 79.50 284 LEU A N 1
ATOM 2203 C CA . LEU A 1 284 ? -4.676 7.303 -10.453 1.00 79.50 284 LEU A CA 1
ATOM 2204 C C . LEU A 1 284 ? -4.330 8.123 -11.701 1.00 79.50 284 LEU A C 1
ATOM 2206 O O . LEU A 1 284 ? -5.216 8.279 -12.538 1.00 79.50 284 LEU A O 1
ATOM 2210 N N . ARG A 1 285 ? -3.112 8.680 -11.826 1.00 76.81 285 ARG A N 1
ATOM 2211 C CA . ARG A 1 285 ? -2.787 9.662 -12.886 1.00 76.81 285 ARG A CA 1
ATOM 2212 C C . ARG A 1 285 ? -1.613 9.275 -13.785 1.00 76.81 285 ARG A C 1
ATOM 2214 O O . ARG A 1 285 ? -1.774 9.129 -14.991 1.00 76.81 285 ARG A O 1
ATOM 2221 N N . ASP A 1 286 ? -0.421 9.182 -13.210 1.00 79.31 286 ASP A N 1
ATOM 2222 C CA . ASP A 1 286 ? 0.839 9.015 -13.933 1.00 79.31 286 ASP A CA 1
ATOM 2223 C C . ASP A 1 286 ? 1.019 7.554 -14.373 1.00 79.31 286 ASP A C 1
ATOM 2225 O O . ASP A 1 286 ? 1.299 7.306 -15.542 1.00 79.31 286 ASP A O 1
ATOM 2229 N N . LEU A 1 287 ? 0.813 6.587 -13.466 1.00 85.56 287 LEU A N 1
ATOM 2230 C CA . LEU A 1 287 ? 0.949 5.156 -13.787 1.00 85.56 287 LEU A CA 1
ATOM 2231 C C . LEU A 1 287 ? -0.392 4.436 -13.973 1.00 85.56 287 LEU A C 1
ATOM 2233 O O . LEU A 1 287 ? -0.421 3.365 -14.570 1.00 85.56 287 LEU A O 1
ATOM 2237 N N . ASN A 1 288 ? -1.498 5.025 -13.500 1.00 85.75 288 ASN A N 1
ATOM 2238 C CA . ASN A 1 288 ? -2.852 4.469 -13.626 1.00 85.75 288 ASN A CA 1
ATOM 2239 C C . ASN A 1 288 ? -2.960 3.023 -13.098 1.00 85.75 288 ASN A C 1
ATOM 2241 O O . ASN A 1 288 ? -3.629 2.176 -13.696 1.00 85.75 288 ASN A O 1
ATOM 2245 N N . LEU A 1 289 ? -2.264 2.730 -11.990 1.00 89.69 289 LEU A N 1
ATOM 2246 C CA . LEU A 1 289 ? -2.162 1.374 -11.436 1.00 89.69 289 LEU A CA 1
ATOM 2247 C C . LEU A 1 289 ? -3.542 0.792 -11.120 1.00 89.69 289 LEU A C 1
ATOM 2249 O O . LEU A 1 289 ? -3.804 -0.377 -11.382 1.00 89.69 289 LEU A O 1
ATOM 2253 N N . VAL A 1 290 ? -4.449 1.613 -10.592 1.00 88.06 290 VAL A N 1
ATOM 2254 C CA . VAL A 1 290 ? -5.800 1.183 -10.219 1.00 88.06 290 VAL A CA 1
ATOM 2255 C C . VAL A 1 290 ? -6.616 0.773 -11.441 1.00 88.06 290 VAL A C 1
ATOM 2257 O O . VAL A 1 290 ? -7.257 -0.278 -11.443 1.00 88.06 290 VAL A O 1
ATOM 2260 N N . GLN A 1 291 ? -6.570 1.587 -12.492 1.00 87.00 291 GLN A N 1
ATOM 2261 C CA . GLN A 1 291 ? -7.234 1.301 -13.753 1.00 87.00 291 GLN A CA 1
ATOM 2262 C C . GLN A 1 291 ? -6.690 0.005 -14.363 1.00 87.00 291 GLN A C 1
ATOM 2264 O O . GLN A 1 291 ? -7.464 -0.879 -14.729 1.00 87.00 291 GLN A O 1
ATOM 2269 N N . ALA A 1 292 ? -5.365 -0.144 -14.410 1.00 87.88 292 ALA A N 1
ATOM 2270 C CA . ALA A 1 292 ? -4.713 -1.348 -14.912 1.00 87.88 292 ALA A CA 1
ATOM 2271 C C . ALA A 1 292 ? -5.091 -2.597 -14.089 1.00 87.88 292 ALA A C 1
ATOM 2273 O O . ALA A 1 292 ? -5.377 -3.652 -14.657 1.00 87.88 292 ALA A O 1
ATOM 2274 N N . GLN A 1 293 ? -5.175 -2.462 -12.762 1.00 88.44 293 GLN A N 1
ATOM 2275 C CA . GLN A 1 293 ? -5.606 -3.526 -11.855 1.00 88.44 293 GLN A CA 1
ATOM 2276 C C . GLN A 1 293 ? -7.071 -3.928 -12.056 1.00 88.44 293 GLN A C 1
ATOM 2278 O O . GLN A 1 293 ? -7.427 -5.085 -11.844 1.00 88.44 293 GLN A O 1
ATOM 2283 N N . HIS A 1 294 ? -7.934 -2.987 -12.440 1.00 86.44 294 HIS A N 1
ATOM 2284 C CA . HIS A 1 294 ? -9.327 -3.285 -12.747 1.00 86.44 294 HIS A CA 1
ATOM 2285 C C . HIS A 1 294 ? -9.458 -4.054 -14.068 1.00 86.44 294 HIS A C 1
ATOM 2287 O O . HIS A 1 294 ? -10.100 -5.103 -14.103 1.00 86.44 294 HIS A O 1
ATOM 2293 N N . VAL A 1 295 ? -8.801 -3.575 -15.132 1.00 87.44 295 VAL A N 1
ATOM 2294 C CA . VAL A 1 295 ? -8.825 -4.218 -16.462 1.00 87.44 295 VAL A CA 1
ATOM 2295 C C . VAL A 1 295 ? -8.204 -5.613 -16.442 1.00 87.44 295 VAL A C 1
ATOM 2297 O O . VAL A 1 295 ? -8.534 -6.452 -17.278 1.00 87.44 295 VAL A O 1
ATOM 2300 N N . SER A 1 296 ? -7.336 -5.911 -15.472 1.00 86.94 296 SER A N 1
ATOM 2301 C CA . SER A 1 296 ? -6.778 -7.254 -15.350 1.00 86.94 296 SER A CA 1
ATOM 2302 C C . SER A 1 296 ? -7.803 -8.329 -14.978 1.00 86.94 296 SER A C 1
ATOM 2304 O O . SER A 1 296 ? -7.508 -9.514 -15.121 1.00 86.94 296 SER A O 1
ATOM 2306 N N . GLY A 1 297 ? -8.980 -7.948 -14.461 1.00 84.81 297 GLY A N 1
ATOM 2307 C CA . GLY A 1 297 ? -9.985 -8.888 -13.956 1.00 84.81 297 GLY A CA 1
ATOM 2308 C C . GLY A 1 297 ? -9.545 -9.654 -12.701 1.00 84.81 297 GLY A C 1
ATOM 2309 O O . GLY A 1 297 ? -10.251 -10.547 -12.239 1.00 84.81 297 GLY A O 1
ATOM 2310 N N . ARG A 1 298 ? -8.387 -9.304 -12.127 1.00 86.50 298 ARG A N 1
ATOM 2311 C CA . ARG A 1 298 ? -7.808 -9.908 -10.924 1.00 86.50 298 ARG A CA 1
ATOM 2312 C C . ARG A 1 298 ? -7.819 -8.859 -9.812 1.00 86.50 298 ARG A C 1
ATOM 2314 O O . ARG A 1 298 ? -6.810 -8.196 -9.606 1.00 86.50 298 ARG A O 1
ATOM 2321 N N . PRO A 1 299 ? -8.925 -8.603 -9.101 1.00 85.62 299 PRO A N 1
ATOM 2322 C CA . PRO A 1 299 ? -8.959 -7.533 -8.103 1.00 85.62 299 PRO A CA 1
ATOM 2323 C C . PRO A 1 299 ? -7.977 -7.812 -6.954 1.00 85.62 299 PRO A C 1
ATOM 2325 O O . PRO A 1 299 ? -7.908 -8.932 -6.461 1.00 85.62 299 PRO A O 1
ATOM 2328 N N . ALA A 1 300 ? -7.220 -6.806 -6.524 1.00 92.12 300 ALA A N 1
ATOM 2329 C CA . ALA A 1 300 ? -6.411 -6.832 -5.303 1.00 92.12 300 ALA A CA 1
ATOM 2330 C C . ALA A 1 300 ? -6.450 -5.454 -4.645 1.00 92.12 300 ALA A C 1
ATOM 2332 O O . ALA A 1 300 ? -6.608 -4.441 -5.334 1.00 92.12 300 ALA A O 1
ATOM 2333 N N . VAL A 1 301 ? -6.315 -5.417 -3.322 1.00 93.94 301 VAL A N 1
ATOM 2334 C CA . VAL A 1 301 ? -6.115 -4.155 -2.604 1.00 93.94 301 VAL A CA 1
ATOM 2335 C C . VAL A 1 301 ? -4.720 -3.646 -2.947 1.00 93.94 301 VAL A C 1
ATOM 2337 O O . VAL A 1 301 ? -3.757 -4.399 -2.850 1.00 93.94 301 VAL A O 1
ATOM 2340 N N . VAL A 1 302 ? -4.590 -2.385 -3.351 1.00 95.94 302 VAL A N 1
ATOM 2341 C CA . VAL A 1 302 ? -3.276 -1.776 -3.598 1.00 95.94 302 VAL A CA 1
ATOM 2342 C C . VAL A 1 302 ? -2.920 -0.910 -2.401 1.00 95.94 302 VAL A C 1
ATOM 2344 O O . VAL A 1 302 ? -3.679 -0.005 -2.058 1.00 95.94 302 VAL A O 1
ATOM 2347 N N . VAL A 1 303 ? -1.787 -1.192 -1.763 1.00 97.94 303 VAL A N 1
ATOM 2348 C CA . VAL A 1 303 ? -1.284 -0.475 -0.584 1.00 97.94 303 VAL A CA 1
ATOM 2349 C C . VAL A 1 303 ? 0.015 0.225 -0.948 1.00 97.94 303 VAL A C 1
ATOM 2351 O O . VAL A 1 303 ? 0.940 -0.407 -1.452 1.00 97.94 303 VAL A O 1
ATOM 2354 N N . VAL A 1 304 ? 0.084 1.528 -0.684 1.00 97.50 304 VAL A N 1
ATOM 2355 C CA . VAL A 1 304 ? 1.241 2.373 -0.993 1.00 97.50 304 VAL A CA 1
ATOM 2356 C C . VAL A 1 304 ? 1.708 3.082 0.278 1.00 97.50 304 VAL A C 1
ATOM 2358 O O . VAL A 1 304 ? 1.135 4.118 0.635 1.00 97.50 304 VAL A O 1
ATOM 2361 N N . PRO A 1 305 ? 2.727 2.563 0.986 1.00 97.00 305 PRO A N 1
ATOM 2362 C CA . PRO A 1 305 ? 3.371 3.319 2.052 1.00 97.00 305 PRO A CA 1
ATOM 2363 C C . PRO A 1 305 ? 4.156 4.491 1.446 1.00 97.00 305 PRO A C 1
ATOM 2365 O O . PRO A 1 305 ? 5.052 4.296 0.626 1.00 97.00 305 PRO A O 1
ATOM 2368 N N . ILE A 1 306 ? 3.832 5.720 1.847 1.00 94.25 306 ILE A N 1
ATOM 2369 C CA . ILE A 1 306 ? 4.509 6.932 1.364 1.00 94.25 306 ILE A CA 1
ATOM 2370 C C . ILE A 1 306 ? 5.519 7.354 2.406 1.00 94.25 306 ILE A C 1
ATOM 2372 O O . ILE A 1 306 ? 5.139 7.622 3.536 1.00 94.25 306 ILE A O 1
ATOM 2376 N N . LEU A 1 307 ? 6.798 7.446 2.068 1.00 93.44 307 LEU A N 1
ATOM 2377 C CA . LEU A 1 307 ? 7.821 7.696 3.085 1.00 93.44 307 LEU A CA 1
ATOM 2378 C C . LEU A 1 307 ? 8.208 9.168 3.210 1.00 93.44 307 LEU A C 1
ATOM 2380 O O . LEU A 1 307 ? 8.109 9.912 2.229 1.00 93.44 307 LEU A O 1
ATOM 2384 N N . PRO A 1 308 ? 8.647 9.609 4.402 1.00 92.31 308 PRO A N 1
ATOM 2385 C CA . PRO A 1 308 ? 9.154 10.960 4.591 1.00 92.31 308 PRO A CA 1
ATOM 2386 C C . PRO A 1 308 ? 10.476 11.165 3.846 1.00 92.31 308 PRO A C 1
ATOM 2388 O O . PRO A 1 308 ? 11.330 10.279 3.807 1.00 92.31 308 PRO A O 1
ATOM 2391 N N . ALA A 1 309 ? 10.670 12.372 3.316 1.00 92.25 309 ALA A N 1
ATOM 2392 C CA . ALA A 1 309 ? 11.978 12.822 2.873 1.00 92.25 309 ALA A CA 1
ATOM 2393 C C . ALA A 1 309 ? 12.820 13.117 4.117 1.00 92.25 309 ALA A C 1
ATOM 2395 O O . ALA A 1 309 ? 12.458 13.958 4.944 1.00 92.25 309 ALA A O 1
ATOM 2396 N N . LEU A 1 310 ? 13.929 12.407 4.272 1.00 91.94 310 LEU A N 1
ATOM 2397 C CA . LEU A 1 310 ? 14.764 12.504 5.463 1.00 91.94 310 LEU A CA 1
ATOM 2398 C C . LEU A 1 310 ? 15.794 13.629 5.313 1.00 91.94 310 LEU A C 1
ATOM 2400 O O . LEU A 1 310 ? 16.320 13.820 4.214 1.00 91.94 310 LEU A O 1
ATOM 2404 N N . PRO A 1 311 ? 16.121 14.372 6.387 1.00 90.31 311 PRO A N 1
ATOM 2405 C CA . PRO A 1 311 ? 17.245 15.294 6.350 1.00 90.31 311 PRO A CA 1
ATOM 2406 C C . PRO A 1 311 ? 18.547 14.548 6.029 1.00 90.31 311 PRO A C 1
ATOM 2408 O O . PRO A 1 311 ? 18.708 13.408 6.470 1.00 90.31 311 PRO A O 1
ATOM 2411 N N . PRO A 1 312 ? 19.487 15.172 5.300 1.00 85.69 312 PRO A N 1
ATOM 2412 C CA . PRO A 1 312 ? 20.763 14.538 4.996 1.00 85.69 312 PRO A CA 1
ATOM 2413 C C . PRO A 1 312 ? 21.537 14.220 6.284 1.00 85.69 312 PRO A C 1
ATOM 2415 O O . PRO A 1 312 ? 21.453 14.960 7.268 1.00 85.69 312 PRO A O 1
ATOM 2418 N N . GLY A 1 313 ? 22.305 13.130 6.270 1.00 84.44 313 GLY A N 1
ATOM 2419 C CA . GLY A 1 313 ? 23.158 12.717 7.382 1.00 84.44 313 GLY A CA 1
ATOM 2420 C C . GLY A 1 313 ? 22.926 11.270 7.811 1.00 84.44 313 GLY A C 1
ATOM 2421 O O . GLY A 1 313 ? 21.795 10.781 7.849 1.00 84.44 313 GLY A O 1
ATOM 2422 N N . LYS A 1 314 ? 24.017 10.606 8.206 1.00 77.62 314 LYS A N 1
ATOM 2423 C CA . LYS A 1 314 ? 24.051 9.168 8.525 1.00 77.62 314 LYS A CA 1
AT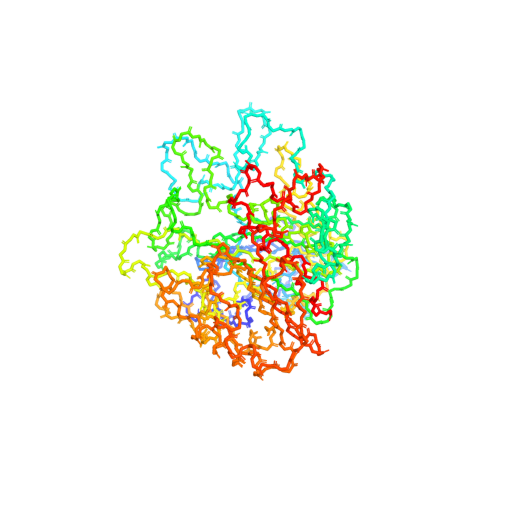OM 2424 C C . LYS A 1 314 ? 23.018 8.745 9.577 1.00 77.62 314 LYS A C 1
ATOM 2426 O O . LYS A 1 314 ? 22.419 7.678 9.459 1.00 77.62 314 LYS A O 1
ATOM 2431 N N . ASP A 1 315 ? 22.773 9.592 10.576 1.00 83.94 315 ASP A N 1
ATOM 2432 C CA . ASP A 1 315 ? 21.814 9.301 11.649 1.00 83.94 315 ASP A CA 1
ATOM 2433 C C . ASP A 1 315 ? 20.360 9.286 11.175 1.00 83.94 315 ASP A C 1
ATOM 2435 O O . ASP A 1 315 ? 19.534 8.595 11.772 1.00 83.94 315 ASP A O 1
ATOM 2439 N N . ASN A 1 316 ? 20.044 10.022 10.106 1.00 86.19 316 ASN A N 1
ATOM 2440 C CA . ASN A 1 316 ? 18.717 10.033 9.506 1.00 86.19 316 ASN A CA 1
ATOM 2441 C C . ASN A 1 316 ? 18.570 8.908 8.477 1.00 86.19 316 ASN A C 1
ATOM 2443 O O . ASN A 1 316 ? 17.552 8.225 8.466 1.00 86.19 316 ASN A O 1
ATOM 2447 N N . GLU A 1 317 ? 19.599 8.658 7.666 1.00 86.06 317 GLU A N 1
ATOM 2448 C CA . GLU A 1 317 ? 19.592 7.652 6.592 1.00 86.06 317 GLU A CA 1
ATOM 2449 C C . GLU A 1 317 ? 19.225 6.241 7.074 1.00 86.06 317 GLU A C 1
ATOM 2451 O O . GLU A 1 317 ? 18.530 5.513 6.367 1.00 86.06 317 GLU A O 1
ATOM 2456 N N . ARG A 1 318 ? 19.597 5.861 8.304 1.00 90.12 318 ARG A N 1
ATOM 2457 C CA . ARG A 1 318 ? 19.206 4.563 8.894 1.00 90.12 318 ARG A CA 1
ATOM 2458 C C . ARG A 1 318 ? 17.688 4.364 9.010 1.00 90.12 318 ARG A C 1
ATOM 2460 O O . ARG A 1 318 ? 17.231 3.223 9.070 1.00 90.12 318 ARG A O 1
ATOM 2467 N N . PHE A 1 319 ? 16.914 5.450 9.056 1.00 93.06 319 PHE A N 1
ATOM 2468 C CA . PHE A 1 319 ? 15.453 5.413 9.111 1.00 93.06 319 PHE A CA 1
ATOM 2469 C C . PHE A 1 319 ? 14.799 5.294 7.730 1.00 93.06 319 PHE A C 1
ATOM 2471 O O . PHE A 1 319 ? 13.585 5.100 7.653 1.00 93.06 319 PHE A O 1
ATOM 2478 N N . ALA A 1 320 ? 15.571 5.383 6.642 1.00 90.75 320 ALA A N 1
ATOM 2479 C CA . ALA A 1 320 ? 15.044 5.232 5.294 1.00 90.75 320 ALA A CA 1
ATOM 2480 C C . ALA A 1 320 ? 14.357 3.870 5.146 1.00 90.75 320 ALA A C 1
ATOM 2482 O O . ALA A 1 320 ? 14.921 2.821 5.471 1.00 90.75 320 ALA A O 1
ATOM 2483 N N . TRP A 1 321 ? 13.120 3.894 4.656 1.00 92.88 321 TRP A N 1
ATOM 2484 C CA . TRP A 1 321 ? 12.311 2.697 4.425 1.00 92.88 321 TRP A CA 1
ATOM 2485 C C . TRP A 1 321 ? 11.903 1.889 5.656 1.00 92.88 321 TRP A C 1
ATOM 2487 O O . TRP A 1 321 ? 11.248 0.864 5.508 1.00 92.88 321 TRP A O 1
ATOM 2497 N N . GLN A 1 322 ? 12.206 2.347 6.868 1.00 94.81 322 GLN A N 1
ATOM 2498 C CA . GLN A 1 322 ? 11.777 1.669 8.089 1.00 94.81 322 GLN A CA 1
ATOM 2499 C C . GLN A 1 322 ? 10.330 2.041 8.458 1.00 94.81 322 GLN A C 1
ATOM 2501 O O . GLN A 1 322 ? 9.940 3.191 8.260 1.00 94.81 322 GLN A O 1
ATOM 2506 N N . PRO A 1 323 ? 9.546 1.111 9.035 1.00 96.38 323 PRO A N 1
ATOM 2507 C CA . PRO A 1 323 ? 9.870 -0.305 9.265 1.00 96.38 323 PRO A CA 1
ATOM 2508 C C . PRO A 1 323 ? 9.590 -1.207 8.042 1.00 96.38 323 PRO A C 1
ATOM 2510 O O . PRO A 1 323 ? 9.831 -2.414 8.089 1.00 96.38 323 PRO A O 1
ATOM 2513 N N . PHE A 1 324 ? 9.070 -0.645 6.950 1.00 97.50 324 PHE A N 1
ATOM 2514 C CA . PHE A 1 324 ? 8.510 -1.382 5.809 1.00 97.50 324 PHE A CA 1
ATOM 2515 C C . PHE A 1 324 ? 9.538 -2.033 4.872 1.00 97.50 324 PHE A C 1
ATOM 2517 O O . PHE A 1 324 ? 9.159 -2.694 3.920 1.00 97.50 324 PHE A O 1
ATOM 2524 N N . ASN A 1 325 ? 10.836 -1.889 5.122 1.00 96.81 325 ASN A N 1
ATOM 2525 C CA . ASN A 1 325 ? 11.893 -2.638 4.435 1.00 96.81 325 ASN A CA 1
ATOM 2526 C C . ASN A 1 325 ? 12.259 -3.946 5.164 1.00 96.81 325 ASN A C 1
ATOM 2528 O O . ASN A 1 325 ? 13.322 -4.518 4.924 1.00 96.81 325 ASN A O 1
ATOM 2532 N N . SER A 1 326 ? 11.404 -4.402 6.081 1.00 98.31 326 SER A N 1
ATOM 2533 C CA . SER A 1 326 ? 11.470 -5.718 6.722 1.00 98.31 326 SER A CA 1
ATOM 2534 C C . SER A 1 326 ? 10.188 -6.510 6.455 1.00 98.31 326 SER A C 1
ATOM 2536 O O . SER A 1 326 ? 9.120 -5.919 6.252 1.00 98.31 326 SER A O 1
ATOM 2538 N N . GLN A 1 327 ? 10.282 -7.841 6.462 1.00 98.31 327 GLN A N 1
ATOM 2539 C CA . GLN A 1 327 ? 9.114 -8.713 6.293 1.00 98.31 327 GLN A CA 1
ATOM 2540 C C . GLN A 1 327 ? 8.125 -8.541 7.452 1.00 98.31 327 GLN A C 1
ATOM 2542 O O . GLN A 1 327 ? 6.936 -8.363 7.204 1.00 98.31 327 GLN A O 1
ATOM 2547 N N . GLU A 1 328 ? 8.607 -8.489 8.702 1.00 97.62 328 GLU A N 1
ATOM 2548 C CA . GLU A 1 328 ? 7.784 -8.176 9.880 1.00 97.62 328 GLU A CA 1
ATOM 2549 C C . GLU A 1 328 ? 7.023 -6.849 9.700 1.00 97.62 328 GLU A C 1
ATOM 2551 O O . GLU A 1 328 ? 5.802 -6.811 9.857 1.00 97.62 328 GLU A O 1
ATOM 2556 N N . GLY A 1 329 ? 7.722 -5.762 9.351 1.00 97.88 329 GLY A N 1
ATOM 2557 C CA . GLY A 1 329 ? 7.113 -4.436 9.220 1.00 97.88 329 GLY A CA 1
ATOM 2558 C C . GLY A 1 329 ? 6.105 -4.339 8.075 1.00 97.88 329 GLY A C 1
ATOM 2559 O O . GLY A 1 329 ? 5.034 -3.751 8.233 1.00 97.88 329 GLY A O 1
ATOM 2560 N N . THR A 1 330 ? 6.414 -4.955 6.931 1.00 98.44 330 THR A N 1
ATOM 2561 C CA . THR A 1 330 ? 5.491 -5.016 5.787 1.00 98.44 330 THR A CA 1
ATOM 2562 C C . THR A 1 330 ? 4.258 -5.834 6.134 1.00 98.44 330 THR A C 1
ATOM 2564 O O . THR A 1 330 ? 3.141 -5.371 5.922 1.00 98.44 330 THR A O 1
ATOM 2567 N N . HIS A 1 331 ? 4.434 -7.016 6.724 1.00 98.31 331 HIS A N 1
ATOM 2568 C CA . HIS A 1 331 ? 3.318 -7.873 7.104 1.00 98.31 331 HIS A CA 1
ATOM 2569 C C . HIS A 1 331 ? 2.349 -7.171 8.046 1.00 98.31 331 HIS A C 1
ATOM 2571 O O . HIS A 1 331 ? 1.143 -7.189 7.801 1.00 98.31 331 HIS A O 1
ATOM 2577 N N . ARG A 1 332 ? 2.874 -6.503 9.083 1.00 97.50 332 ARG A N 1
ATOM 2578 C CA . ARG A 1 332 ? 2.043 -5.753 10.027 1.00 97.50 332 ARG A CA 1
ATOM 2579 C C . ARG A 1 332 ? 1.210 -4.699 9.310 1.00 97.50 332 ARG A C 1
ATOM 2581 O O . ARG A 1 332 ? 0.004 -4.658 9.520 1.00 97.50 332 ARG A O 1
ATOM 2588 N N . LEU A 1 333 ? 1.827 -3.897 8.438 1.00 98.19 333 LEU A N 1
ATOM 2589 C CA . LEU A 1 333 ? 1.119 -2.872 7.670 1.00 98.19 333 LEU A CA 1
ATOM 2590 C C . LEU A 1 333 ? -0.027 -3.469 6.840 1.00 98.19 333 LEU A C 1
ATOM 2592 O O . LEU A 1 333 ? -1.153 -2.982 6.915 1.00 98.19 333 LEU A O 1
ATOM 2596 N N . LEU A 1 334 ? 0.249 -4.509 6.046 1.00 98.25 334 LEU A N 1
ATOM 2597 C CA . LEU A 1 334 ? -0.759 -5.089 5.150 1.00 98.25 334 LEU A CA 1
ATOM 2598 C C . LEU A 1 334 ? -1.902 -5.739 5.933 1.00 98.25 334 LEU A C 1
ATOM 2600 O O . LEU A 1 334 ? -3.064 -5.592 5.551 1.00 98.25 334 LEU A O 1
ATOM 2604 N N . LEU A 1 335 ? -1.582 -6.405 7.045 1.00 96.19 335 LEU A N 1
ATOM 2605 C CA . LEU A 1 335 ? -2.580 -6.979 7.935 1.00 96.19 335 LEU A CA 1
ATOM 2606 C C . LEU A 1 335 ? -3.469 -5.886 8.532 1.00 96.19 335 LEU A C 1
ATOM 2608 O O . LEU A 1 335 ? -4.687 -5.988 8.444 1.00 96.19 335 LEU A O 1
ATOM 2612 N N . GLU A 1 336 ? -2.886 -4.810 9.064 1.00 96.38 336 GLU A N 1
ATOM 2613 C CA . GLU A 1 336 ? -3.655 -3.694 9.622 1.00 96.38 336 GLU A CA 1
ATOM 2614 C C . GLU A 1 336 ? -4.558 -3.024 8.581 1.00 96.38 336 GLU A C 1
ATOM 2616 O O . GLU A 1 336 ? -5.718 -2.745 8.879 1.00 96.38 336 GLU A O 1
ATOM 2621 N N . VAL A 1 337 ? -4.089 -2.841 7.341 1.00 96.12 337 VAL A N 1
ATOM 2622 C CA . VAL A 1 337 ? -4.945 -2.355 6.246 1.00 96.12 337 VAL A CA 1
ATOM 2623 C C . VAL A 1 337 ? -6.115 -3.309 6.010 1.00 96.12 337 VAL A C 1
ATOM 2625 O O . VAL A 1 337 ? -7.261 -2.870 5.966 1.00 96.12 337 VAL A O 1
ATOM 2628 N N . VAL A 1 338 ? -5.865 -4.614 5.887 1.00 93.31 338 VAL A N 1
ATOM 2629 C CA . VAL A 1 338 ? -6.921 -5.620 5.679 1.00 93.31 338 VAL A CA 1
ATOM 2630 C C . VAL A 1 338 ? -7.937 -5.620 6.828 1.00 93.31 338 VAL A C 1
ATOM 2632 O O . VAL A 1 338 ? -9.146 -5.655 6.580 1.00 93.31 338 VAL A O 1
ATOM 2635 N N . ARG A 1 339 ? -7.471 -5.522 8.077 1.00 90.50 339 ARG A N 1
ATOM 2636 C CA . ARG A 1 339 ? -8.319 -5.434 9.273 1.00 90.50 339 ARG A CA 1
ATOM 2637 C C . ARG A 1 339 ? -9.150 -4.156 9.300 1.00 90.50 339 ARG A C 1
ATOM 2639 O O . ARG A 1 339 ? -10.355 -4.222 9.545 1.00 90.50 339 ARG A O 1
ATOM 2646 N N . PHE A 1 340 ? -8.546 -3.020 8.954 1.00 90.25 340 PHE A N 1
ATOM 2647 C CA . PHE A 1 340 ? -9.247 -1.751 8.787 1.00 90.25 340 PHE A CA 1
ATOM 2648 C C . PHE A 1 340 ? -10.356 -1.878 7.738 1.00 90.25 340 PHE A C 1
ATOM 2650 O O . PHE A 1 340 ? -11.515 -1.589 8.022 1.00 90.25 340 PHE A O 1
ATOM 2657 N N . LEU A 1 341 ? -10.048 -2.394 6.545 1.00 88.00 341 LEU A N 1
ATOM 2658 C CA . LEU A 1 341 ? -11.048 -2.605 5.496 1.00 88.00 341 LEU A CA 1
ATOM 2659 C C . LEU A 1 341 ? -12.198 -3.506 5.990 1.00 88.00 341 LEU A C 1
ATOM 2661 O O . LEU A 1 341 ? -13.370 -3.163 5.814 1.00 88.00 341 LEU A O 1
ATOM 2665 N N . HIS A 1 342 ? -11.881 -4.631 6.642 1.00 85.56 342 HIS A N 1
ATOM 2666 C CA . HIS A 1 342 ? -12.870 -5.558 7.201 1.00 85.56 342 HIS A CA 1
ATOM 2667 C C . HIS A 1 342 ? -13.800 -4.876 8.213 1.00 85.56 342 HIS A C 1
ATOM 2669 O O . HIS A 1 342 ? -15.024 -5.025 8.122 1.00 85.56 342 HIS A O 1
ATOM 2675 N N . ARG A 1 343 ? -13.235 -4.091 9.139 1.00 82.50 343 ARG A N 1
ATOM 2676 C CA . ARG A 1 343 ? -13.978 -3.357 10.171 1.00 82.50 343 ARG A CA 1
ATOM 2677 C C . ARG A 1 343 ? -15.093 -2.505 9.578 1.00 82.50 343 ARG A C 1
ATOM 2679 O O . ARG A 1 343 ? -16.223 -2.530 10.060 1.00 82.50 343 ARG A O 1
ATOM 2686 N N . PHE A 1 344 ? -14.784 -1.816 8.489 1.00 79.88 344 PHE A N 1
ATOM 2687 C CA . PHE A 1 344 ? -15.711 -0.935 7.783 1.00 79.88 344 PHE A CA 1
ATOM 2688 C C . PHE A 1 344 ? -16.546 -1.642 6.707 1.00 79.88 344 PHE A C 1
ATOM 2690 O O . PHE A 1 344 ? -17.271 -1.010 5.937 1.00 79.88 344 PHE A O 1
ATOM 2697 N N . GLY A 1 345 ? -16.500 -2.973 6.683 1.00 76.81 345 GLY A N 1
ATOM 2698 C CA . GLY A 1 345 ? -17.433 -3.807 5.947 1.00 76.81 345 GLY A CA 1
ATOM 2699 C C . GLY A 1 345 ? -16.902 -4.394 4.645 1.00 76.81 345 GLY A C 1
ATOM 2700 O O . GLY A 1 345 ? -17.684 -5.011 3.924 1.00 76.81 345 GLY A O 1
ATOM 2701 N N . TYR A 1 346 ? -15.613 -4.244 4.332 1.00 80.81 346 TYR A N 1
ATOM 2702 C CA . TYR A 1 346 ? -15.036 -4.730 3.078 1.00 80.81 346 TYR A CA 1
ATOM 2703 C C . TYR A 1 346 ? -15.180 -6.238 2.945 1.00 80.81 346 TYR A C 1
ATOM 2705 O O . TYR A 1 346 ? -14.891 -6.986 3.874 1.00 80.81 346 TYR A O 1
ATOM 2713 N N . GLY A 1 347 ? -15.687 -6.671 1.786 1.00 68.62 347 GLY A N 1
ATOM 2714 C CA . GLY A 1 347 ? -16.025 -8.071 1.535 1.00 68.62 347 GLY A CA 1
ATOM 2715 C C . GLY A 1 347 ? -17.379 -8.537 2.091 1.00 68.62 347 GLY A C 1
ATOM 2716 O O . GLY A 1 347 ? -17.694 -9.718 1.989 1.00 68.62 347 GLY A O 1
ATOM 2717 N N . GLY A 1 348 ? -18.193 -7.642 2.665 1.00 66.44 348 GLY A N 1
ATOM 2718 C CA . GLY A 1 348 ? -19.569 -7.944 3.070 1.00 66.44 348 GLY A CA 1
ATOM 2719 C C . GLY A 1 348 ? -20.603 -7.788 1.946 1.00 66.44 348 GLY A C 1
ATOM 2720 O O . GLY A 1 348 ? -20.400 -7.066 0.970 1.00 66.44 348 GLY A O 1
ATOM 2721 N N . SER A 1 349 ? -21.772 -8.416 2.110 1.00 58.41 349 SER A N 1
ATOM 2722 C CA . SER A 1 349 ? -22.911 -8.213 1.207 1.00 58.41 349 SER A CA 1
ATOM 2723 C C . SER A 1 349 ? -23.513 -6.806 1.372 1.00 58.41 349 SER A C 1
ATOM 2725 O O . SER A 1 349 ? -23.811 -6.358 2.481 1.00 58.41 349 SER A O 1
ATOM 2727 N N . GLY A 1 350 ? -23.707 -6.089 0.259 1.00 55.47 350 GLY A N 1
ATOM 2728 C CA . GLY A 1 350 ? -24.354 -4.766 0.243 1.00 55.47 350 GLY A CA 1
ATOM 2729 C C . GLY A 1 350 ? -23.479 -3.582 0.686 1.00 55.47 350 GLY A C 1
ATOM 2730 O O . GLY A 1 350 ? -23.980 -2.461 0.805 1.00 55.47 350 GLY A O 1
ATOM 2731 N N . THR A 1 351 ? -22.185 -3.800 0.919 1.00 57.91 351 THR A N 1
ATOM 2732 C CA . THR A 1 351 ? -21.204 -2.739 1.186 1.00 57.91 351 THR A CA 1
ATOM 2733 C C . THR A 1 351 ? -20.444 -2.411 -0.093 1.00 57.91 351 THR A C 1
ATOM 2735 O O . THR A 1 351 ? -19.594 -3.182 -0.530 1.00 57.91 351 THR A O 1
ATOM 2738 N N . ASP A 1 352 ? -20.778 -1.274 -0.706 1.00 59.34 352 ASP A N 1
ATOM 2739 C CA . ASP A 1 352 ? -20.050 -0.741 -1.855 1.00 59.34 352 ASP A CA 1
ATOM 2740 C C . ASP A 1 352 ? -19.024 0.296 -1.382 1.00 59.34 352 ASP A C 1
ATOM 2742 O O . ASP A 1 352 ? -19.377 1.292 -0.744 1.00 59.34 352 ASP A O 1
ATOM 2746 N N . PHE A 1 353 ? -17.759 0.033 -1.703 1.00 65.44 353 PHE A N 1
ATOM 2747 C CA . PHE A 1 353 ? -16.621 0.896 -1.402 1.00 65.44 353 PHE A CA 1
ATOM 2748 C C . PHE A 1 353 ? -16.467 2.033 -2.412 1.00 65.44 353 PHE A C 1
ATOM 2750 O O . PHE A 1 353 ? -15.634 2.905 -2.203 1.00 65.44 353 PHE A O 1
ATOM 2757 N N . SER A 1 354 ? -17.310 2.096 -3.448 1.00 59.78 354 SER A N 1
ATOM 2758 C CA . SER A 1 354 ? -17.382 3.242 -4.363 1.00 59.78 354 SER A CA 1
ATOM 2759 C C . SER A 1 354 ? -17.568 4.576 -3.627 1.00 59.78 354 SER A C 1
ATOM 2761 O O . SER A 1 354 ? -16.925 5.583 -3.928 1.00 59.78 354 SER A O 1
ATOM 2763 N N . ARG A 1 355 ? -18.373 4.576 -2.559 1.00 54.03 355 ARG A N 1
ATOM 2764 C CA . ARG A 1 355 ? -18.606 5.760 -1.715 1.00 54.03 355 ARG A CA 1
ATOM 2765 C C . ARG A 1 355 ? -17.433 6.104 -0.798 1.00 54.03 355 ARG A C 1
ATOM 2767 O O . ARG A 1 355 ? -17.497 7.106 -0.087 1.00 54.03 355 ARG A O 1
ATOM 2774 N N . TRP A 1 356 ? -16.386 5.282 -0.798 1.00 65.50 356 TRP A N 1
ATOM 2775 C CA . TRP A 1 356 ? -15.204 5.452 0.023 1.00 65.50 356 TRP A CA 1
ATOM 2776 C C . TRP A 1 356 ? -14.129 6.258 -0.695 1.00 65.50 356 TRP A C 1
ATOM 2778 O O . TRP A 1 356 ? -13.831 6.028 -1.864 1.00 65.50 356 TRP A O 1
ATOM 2788 N N . GLN A 1 357 ? -13.665 7.282 0.021 1.00 59.00 357 GLN A N 1
ATOM 2789 C CA . GLN A 1 357 ? -12.957 8.483 -0.422 1.00 59.00 357 GLN A CA 1
ATOM 2790 C C . GLN A 1 357 ? -12.207 8.406 -1.759 1.00 59.00 357 GLN A C 1
ATOM 2792 O O . GLN A 1 357 ? -10.985 8.475 -1.833 1.00 59.00 357 GLN A O 1
ATOM 2797 N N . GLY A 1 358 ? -12.969 8.504 -2.841 1.00 52.94 358 GLY A N 1
ATOM 2798 C CA . GLY A 1 358 ? -12.453 9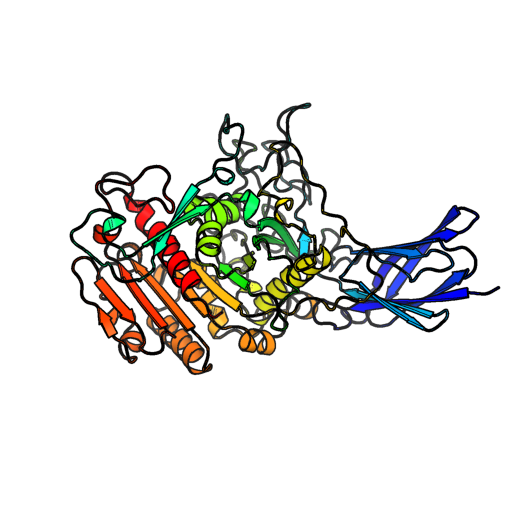.039 -4.079 1.00 52.94 358 GLY A CA 1
ATOM 2799 C C . GLY A 1 358 ? -13.389 8.838 -5.248 1.00 52.94 358 GLY A C 1
ATOM 2800 O O . GLY A 1 358 ? -13.662 9.785 -5.963 1.00 52.94 358 GLY A O 1
ATOM 2801 N N . SER A 1 359 ? -13.959 7.650 -5.404 1.00 44.31 359 SER A N 1
ATOM 2802 C CA . SER A 1 359 ? -14.619 7.301 -6.661 1.00 44.31 359 SER A CA 1
ATOM 2803 C C . SER A 1 359 ? -15.981 7.994 -6.886 1.00 44.31 359 SER A C 1
ATOM 2805 O O . SER A 1 359 ? -16.403 8.190 -8.020 1.00 44.31 359 SER A O 1
ATOM 2807 N N . THR A 1 360 ? -16.661 8.433 -5.820 1.00 42.75 360 THR A N 1
ATOM 2808 C CA . THR A 1 360 ? -17.951 9.146 -5.929 1.00 42.75 360 THR A CA 1
ATOM 2809 C C . THR A 1 360 ? -18.122 10.285 -4.925 1.00 42.75 360 THR A C 1
ATOM 2811 O O . THR A 1 360 ? -19.247 10.749 -4.730 1.00 42.75 360 THR A O 1
ATOM 2814 N N . ALA A 1 361 ? -17.072 10.693 -4.204 1.00 40.81 361 ALA A N 1
ATOM 2815 C CA . ALA A 1 361 ? -17.197 11.817 -3.279 1.00 40.81 361 ALA A CA 1
ATOM 2816 C C . ALA A 1 361 ? -17.501 13.074 -4.113 1.00 40.81 361 ALA A C 1
ATOM 2818 O O . ALA A 1 361 ? -16.674 13.427 -4.960 1.00 40.81 361 ALA A O 1
ATOM 2819 N N . PRO A 1 362 ? -18.667 13.731 -3.939 1.00 40.38 362 PRO A N 1
ATOM 2820 C CA . PRO A 1 362 ? -18.941 14.970 -4.648 1.00 40.38 362 PRO A CA 1
ATOM 2821 C C . PRO A 1 362 ? -17.801 15.940 -4.368 1.00 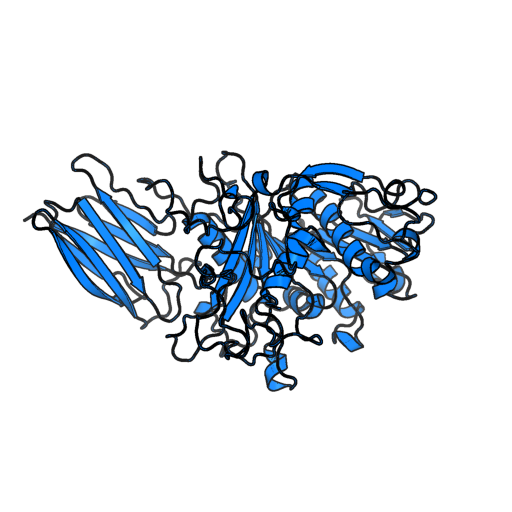40.38 362 PRO A C 1
ATOM 2823 O O . PRO A 1 362 ? -17.358 16.037 -3.219 1.00 40.38 362 PRO A O 1
ATOM 2826 N N . VAL A 1 363 ? -17.344 16.668 -5.390 1.00 44.28 363 VAL A N 1
ATOM 2827 C CA . VAL A 1 363 ? -16.462 17.823 -5.196 1.00 44.28 363 VAL A CA 1
ATOM 2828 C C . VAL A 1 363 ? -17.174 18.737 -4.203 1.00 44.28 363 VAL A C 1
ATOM 2830 O O . VAL A 1 363 ? -18.138 19.409 -4.553 1.00 44.28 363 VAL A O 1
ATOM 2833 N N . GLY A 1 364 ? -16.770 18.699 -2.936 1.00 40.50 364 GLY A N 1
ATOM 2834 C CA . GLY A 1 364 ? -17.419 19.465 -1.886 1.00 40.50 364 GLY A CA 1
ATOM 2835 C C . GLY A 1 364 ? -17.784 18.780 -0.605 1.00 40.50 364 GLY A C 1
ATOM 2836 O O . GLY A 1 364 ? -17.880 19.452 0.426 1.00 40.50 364 GLY A O 1
ATOM 2837 N N . LEU A 1 365 ? -18.003 17.476 -0.668 1.00 39.69 365 LEU A N 1
ATOM 2838 C CA . LEU A 1 365 ? -18.562 16.723 0.432 1.00 39.69 365 LEU A CA 1
ATOM 2839 C C . LEU A 1 365 ? -17.613 15.586 0.759 1.00 39.69 365 LEU A C 1
ATOM 2841 O O . LEU A 1 365 ? -17.386 14.683 -0.042 1.00 39.69 365 LEU A O 1
ATOM 2845 N N . LEU A 1 366 ? -17.071 15.640 1.972 1.00 47.91 366 LEU A N 1
ATOM 2846 C CA . LEU A 1 366 ? -16.425 14.486 2.568 1.00 47.91 366 LEU A CA 1
ATOM 2847 C C . LEU A 1 366 ? -17.526 13.479 2.882 1.00 47.91 366 LEU A C 1
ATOM 2849 O O . LEU A 1 366 ? -18.382 13.800 3.713 1.00 47.91 366 LEU A O 1
ATOM 2853 N N . PRO A 1 367 ? -17.547 12.288 2.256 1.00 47.91 367 PRO A N 1
ATOM 2854 C CA . PRO A 1 367 ? -18.378 11.237 2.798 1.00 47.91 367 PRO A CA 1
ATOM 2855 C C . PRO A 1 367 ? -17.892 11.003 4.237 1.00 47.91 367 PRO A C 1
ATOM 2857 O O . PRO A 1 367 ? -16.675 10.891 4.445 1.00 47.91 367 PRO A O 1
ATOM 2860 N N . PRO A 1 368 ? -18.792 10.982 5.238 1.00 52.22 368 PRO A N 1
ATOM 2861 C CA . PRO A 1 368 ? -18.405 10.525 6.563 1.00 52.22 368 PRO A CA 1
ATOM 2862 C C . PRO A 1 368 ? -17.775 9.139 6.420 1.00 52.22 368 PRO A C 1
ATOM 2864 O O . PRO A 1 368 ? -18.102 8.396 5.482 1.00 52.22 368 PRO A O 1
ATOM 2867 N N . LEU A 1 369 ? -16.883 8.777 7.347 1.00 52.78 369 LEU A N 1
ATOM 2868 C CA . LEU A 1 369 ? -16.540 7.368 7.489 1.00 52.78 369 LEU A CA 1
ATOM 2869 C C . LEU A 1 369 ? -17.856 6.576 7.544 1.00 52.78 369 LEU A C 1
ATOM 2871 O O . LEU A 1 369 ? -18.778 6.981 8.255 1.00 52.78 369 LEU A O 1
ATOM 2875 N N . PRO A 1 370 ? -18.002 5.506 6.754 1.00 50.00 370 PRO A N 1
ATOM 2876 C CA . PRO A 1 370 ? -19.146 4.646 6.794 1.00 50.00 370 PRO A CA 1
ATOM 2877 C C . PRO A 1 370 ? -19.169 4.116 8.209 1.00 50.00 370 PRO A C 1
ATOM 2879 O O . PRO A 1 370 ? -18.251 3.442 8.663 1.00 50.00 370 PRO A O 1
ATOM 2882 N N . THR A 1 371 ? -20.244 4.425 8.906 1.00 50.72 371 THR A N 1
ATOM 2883 C CA . THR A 1 371 ? -20.699 3.542 9.959 1.00 50.72 371 THR A CA 1
ATOM 2884 C C . THR A 1 371 ? -20.890 2.174 9.314 1.00 50.72 371 THR A C 1
ATOM 2886 O O . THR A 1 371 ? -21.376 2.094 8.174 1.00 50.72 371 THR A O 1
ATOM 2889 N N . ALA A 1 372 ? -20.444 1.095 9.966 1.00 52.22 372 ALA A N 1
ATOM 2890 C CA . ALA A 1 372 ? -20.672 -0.235 9.424 1.00 52.22 372 ALA A CA 1
ATOM 2891 C C . ALA A 1 372 ? -22.180 -0.362 9.189 1.00 52.22 372 ALA A C 1
ATOM 2893 O O . ALA A 1 372 ? -22.980 -0.343 10.121 1.00 52.22 372 ALA A O 1
ATOM 2894 N N . ARG A 1 373 ? -22.588 -0.403 7.915 1.00 46.47 373 ARG A N 1
ATOM 2895 C CA . ARG A 1 373 ? -23.992 -0.216 7.511 1.00 46.47 373 ARG A CA 1
ATOM 2896 C C . ARG A 1 373 ? -24.947 -1.265 8.083 1.00 46.47 373 ARG A C 1
ATOM 2898 O O . ARG A 1 373 ? -26.153 -1.158 7.880 1.00 46.47 373 ARG A O 1
ATOM 2905 N N . ARG A 1 374 ? -24.423 -2.305 8.731 1.00 54.69 374 ARG A N 1
ATOM 2906 C CA . ARG A 1 374 ? -25.195 -3.361 9.371 1.00 54.69 374 ARG A CA 1
ATOM 2907 C C . ARG A 1 374 ? -24.532 -3.727 10.683 1.00 54.69 374 ARG A C 1
ATOM 2909 O O . ARG A 1 374 ? -23.451 -4.316 10.663 1.00 54.69 374 ARG A O 1
ATOM 2916 N N . ALA A 1 375 ? -25.216 -3.416 11.778 1.00 62.31 375 ALA A N 1
ATOM 2917 C CA . ALA A 1 375 ? -24.956 -4.096 13.025 1.00 62.31 375 ALA A CA 1
ATOM 2918 C C . ALA A 1 375 ? -25.270 -5.589 12.818 1.00 62.31 375 ALA A C 1
ATOM 2920 O O . ALA A 1 375 ? -26.317 -5.935 12.264 1.00 62.31 375 ALA A O 1
ATOM 2921 N N . GLY A 1 376 ? -24.324 -6.462 13.149 1.00 70.19 376 GLY A N 1
ATOM 2922 C CA . GLY A 1 376 ? -24.473 -7.912 13.015 1.00 70.19 376 GLY A CA 1
ATOM 2923 C C . GLY A 1 376 ? -24.719 -8.549 14.374 1.00 70.19 376 GLY A C 1
ATOM 2924 O O . GLY A 1 376 ? -24.263 -8.015 15.375 1.00 70.19 376 GLY A O 1
ATOM 2925 N N . SER A 1 377 ? -25.429 -9.675 14.406 1.00 73.50 377 SER A N 1
ATOM 2926 C CA . SER A 1 377 ? -25.555 -10.532 15.596 1.00 73.50 377 SER A CA 1
ATOM 2927 C C . SER A 1 377 ? -24.703 -11.803 15.512 1.00 73.50 377 SER A C 1
ATOM 2929 O O . SER A 1 377 ? -24.690 -12.614 16.435 1.00 73.50 377 SER A O 1
ATOM 2931 N N . VAL A 1 378 ? -24.001 -11.989 14.389 1.00 77.31 378 VAL A N 1
ATOM 2932 C CA . VAL A 1 378 ? -23.147 -13.145 14.112 1.00 77.31 378 VAL A CA 1
ATOM 2933 C C . VAL A 1 378 ? -21.706 -12.658 13.962 1.00 77.31 378 VAL A C 1
ATOM 2935 O O . VAL A 1 378 ? -21.457 -11.773 13.133 1.00 77.31 378 VAL A O 1
ATOM 2938 N N . PRO A 1 379 ? -20.748 -13.228 14.718 1.00 72.81 379 PRO A N 1
ATOM 2939 C CA . PRO A 1 379 ? -19.332 -12.940 14.538 1.00 72.81 379 PRO A CA 1
ATOM 2940 C C . PRO A 1 379 ? -18.901 -13.190 13.096 1.00 72.81 379 PRO A C 1
ATOM 2942 O O . PRO A 1 379 ? -19.072 -14.283 12.561 1.00 72.81 379 PRO A O 1
ATOM 2945 N N . THR A 1 380 ? -18.339 -12.161 12.463 1.00 74.81 380 THR A N 1
ATOM 2946 C CA . THR A 1 380 ? -17.669 -12.304 11.169 1.00 74.81 380 THR A CA 1
ATOM 2947 C C . THR A 1 380 ? -16.172 -12.357 11.445 1.00 74.81 380 THR A C 1
ATOM 2949 O O . THR A 1 380 ? -15.640 -11.374 11.967 1.00 74.81 380 THR A O 1
ATOM 2952 N N . PRO A 1 381 ? -15.488 -13.480 11.166 1.00 77.44 381 PRO A N 1
ATOM 2953 C CA . PRO A 1 381 ? -14.056 -13.563 11.394 1.00 77.44 381 PRO A CA 1
ATOM 2954 C C . PRO A 1 381 ? -13.344 -12.539 10.504 1.00 77.44 381 PRO A C 1
ATOM 2956 O O . PRO A 1 381 ? -13.726 -12.366 9.340 1.00 77.44 381 PRO A O 1
ATOM 2959 N N . PRO A 1 382 ? -12.315 -11.855 11.021 1.00 79.50 382 PRO A N 1
ATOM 2960 C CA . PRO A 1 382 ? -11.639 -10.843 10.241 1.00 79.50 382 PRO A CA 1
ATOM 2961 C C . PRO A 1 382 ? -10.892 -11.482 9.067 1.00 79.50 382 PRO A C 1
ATOM 2963 O O . PRO A 1 382 ? -10.274 -12.541 9.194 1.00 79.50 382 PRO A O 1
ATOM 2966 N N . SER A 1 383 ? -10.963 -10.835 7.901 1.00 82.25 383 SER A N 1
ATOM 2967 C CA . SER A 1 383 ? -10.422 -11.384 6.653 1.00 82.25 383 SER A CA 1
ATOM 2968 C C . SER A 1 383 ? -8.923 -11.658 6.761 1.00 82.25 383 SER A C 1
ATOM 2970 O O . SER A 1 383 ? -8.174 -10.801 7.230 1.00 82.25 383 SER A O 1
ATOM 2972 N N . ALA A 1 384 ? -8.492 -12.844 6.330 1.00 89.06 384 ALA A N 1
ATOM 2973 C CA . ALA A 1 384 ? -7.077 -13.189 6.253 1.00 89.06 384 ALA A CA 1
ATOM 2974 C C . ALA A 1 384 ? -6.360 -12.362 5.173 1.00 89.06 384 ALA A C 1
ATOM 2976 O O . ALA A 1 384 ? -6.977 -11.918 4.196 1.00 89.06 384 ALA A O 1
ATOM 2977 N N . LEU A 1 385 ? -5.051 -12.179 5.346 1.00 92.56 385 LEU A N 1
ATOM 2978 C CA . LEU A 1 385 ? -4.177 -11.687 4.288 1.00 92.56 385 LEU A CA 1
ATOM 2979 C C . LEU A 1 385 ? -3.984 -12.820 3.269 1.00 92.56 385 LEU A C 1
ATOM 2981 O O . LEU A 1 385 ? -3.491 -13.885 3.633 1.00 92.56 385 LEU A O 1
ATOM 2985 N N . GLY A 1 386 ? -4.437 -12.596 2.036 1.00 93.06 386 GLY A N 1
ATOM 2986 C CA . GLY A 1 386 ? -4.293 -13.534 0.921 1.00 93.06 386 GLY A CA 1
ATOM 2987 C C . GLY A 1 386 ? -2.945 -13.369 0.225 1.00 93.06 386 GLY A C 1
ATOM 2988 O O . GLY A 1 386 ? -1.961 -12.980 0.853 1.00 93.06 386 GLY A O 1
ATOM 2989 N N . SER A 1 387 ? -2.892 -13.614 -1.087 1.00 94.69 387 SER A N 1
ATOM 2990 C CA . SER A 1 387 ? -1.633 -13.535 -1.834 1.00 94.69 387 SER A CA 1
ATOM 2991 C C . SER A 1 387 ? -1.073 -12.111 -1.841 1.00 94.69 387 SER A C 1
ATOM 2993 O O . SER A 1 387 ? -1.756 -11.153 -2.213 1.00 94.69 387 SER A O 1
ATOM 2995 N N . VAL A 1 388 ? 0.201 -11.976 -1.473 1.00 97.38 388 VAL A N 1
ATOM 2996 C CA . VAL A 1 388 ? 0.928 -10.707 -1.474 1.00 97.38 388 VAL A CA 1
ATOM 2997 C C . VAL A 1 388 ? 1.837 -10.616 -2.692 1.00 97.38 388 VAL A C 1
ATOM 2999 O O . VAL A 1 388 ? 2.656 -11.495 -2.970 1.00 97.38 388 VAL A O 1
ATOM 3002 N N . THR A 1 389 ? 1.713 -9.497 -3.395 1.00 98.25 389 THR A N 1
ATOM 3003 C CA . THR A 1 389 ? 2.647 -9.036 -4.420 1.00 98.25 389 THR A CA 1
ATOM 3004 C C . THR A 1 389 ? 3.443 -7.861 -3.868 1.00 98.25 389 THR A C 1
ATOM 3006 O O . THR A 1 389 ? 2.852 -6.875 -3.427 1.00 98.25 389 THR A O 1
ATOM 3009 N N . VAL A 1 390 ? 4.771 -7.933 -3.922 1.00 98.50 390 VAL A N 1
ATOM 3010 C CA . VAL A 1 390 ? 5.657 -6.797 -3.633 1.00 98.50 390 VAL A CA 1
ATOM 3011 C C . VAL A 1 390 ? 6.103 -6.186 -4.951 1.00 98.50 390 VAL A C 1
ATOM 3013 O O . VAL A 1 390 ? 6.595 -6.885 -5.834 1.00 98.50 390 VAL A O 1
ATOM 3016 N N . CYS A 1 391 ? 5.923 -4.878 -5.085 1.00 97.44 391 CYS A N 1
ATOM 3017 C CA . CYS A 1 391 ? 6.174 -4.149 -6.316 1.00 97.44 391 CYS A CA 1
ATOM 3018 C C . CYS A 1 391 ? 6.929 -2.847 -6.034 1.00 97.44 391 CYS A C 1
ATOM 3020 O O . CYS A 1 391 ? 6.656 -2.174 -5.040 1.00 97.44 391 CYS A O 1
ATOM 3022 N N . GLY A 1 392 ? 7.824 -2.439 -6.934 1.00 96.75 392 GLY A N 1
ATOM 3023 C CA . GLY A 1 392 ? 8.476 -1.130 -6.856 1.00 96.75 392 GLY A CA 1
ATOM 3024 C C . GLY A 1 392 ? 8.831 -0.554 -8.219 1.00 96.75 392 GLY A C 1
ATOM 3025 O O . GLY A 1 392 ? 8.896 -1.277 -9.208 1.00 96.75 392 GLY A O 1
ATOM 3026 N N . PHE A 1 393 ? 9.067 0.757 -8.243 1.00 95.69 393 PHE A N 1
ATOM 3027 C CA . PHE A 1 393 ? 9.463 1.532 -9.421 1.00 95.69 393 PHE A CA 1
ATOM 3028 C C . PHE A 1 393 ? 10.640 2.455 -9.099 1.00 95.69 393 PHE A C 1
ATOM 3030 O O . PHE A 1 393 ? 10.659 3.088 -8.038 1.00 95.69 393 PHE A O 1
ATOM 3037 N N . SER A 1 394 ? 11.593 2.591 -10.028 1.00 93.81 394 SER A N 1
ATOM 3038 C CA . SER A 1 394 ? 12.722 3.519 -9.899 1.00 93.81 394 SER A CA 1
ATOM 3039 C C . SER A 1 394 ? 13.542 3.252 -8.620 1.00 93.81 394 SER A C 1
ATOM 3041 O O . SER A 1 394 ? 13.853 2.104 -8.295 1.00 93.81 394 SER A O 1
ATOM 3043 N N . SER A 1 395 ? 13.872 4.291 -7.851 1.00 93.44 395 SER A N 1
ATOM 3044 C CA . SER A 1 395 ? 14.605 4.197 -6.578 1.00 93.44 395 SER A CA 1
ATOM 3045 C C . SER A 1 395 ? 13.877 3.448 -5.444 1.00 93.44 395 SER A C 1
ATOM 3047 O O . SER A 1 395 ? 14.459 3.257 -4.375 1.00 93.44 395 SER A O 1
ATOM 3049 N N . ALA A 1 396 ? 12.647 2.954 -5.655 1.00 95.19 396 ALA A N 1
ATOM 3050 C CA . ALA A 1 396 ? 11.939 2.100 -4.693 1.00 95.19 396 ALA A CA 1
ATOM 3051 C C . ALA A 1 396 ? 12.708 0.816 -4.331 1.00 95.19 396 ALA A C 1
ATOM 3053 O O . ALA A 1 396 ? 12.481 0.251 -3.259 1.00 95.19 396 ALA A O 1
ATOM 3054 N N . ILE A 1 397 ? 13.642 0.371 -5.184 1.00 95.81 397 ILE A N 1
ATOM 3055 C CA . ILE A 1 397 ? 14.522 -0.779 -4.918 1.00 95.81 397 ILE A CA 1
ATOM 3056 C C . ILE A 1 397 ? 15.224 -0.659 -3.561 1.00 95.81 397 ILE A C 1
ATOM 3058 O O . ILE A 1 397 ? 15.371 -1.660 -2.868 1.00 95.81 397 ILE A O 1
ATOM 3062 N N . MET A 1 398 ? 15.566 0.555 -3.119 1.00 93.69 398 MET A N 1
ATOM 3063 C CA . MET A 1 398 ? 16.184 0.795 -1.810 1.00 93.69 398 MET A CA 1
ATOM 3064 C C . MET A 1 398 ? 15.294 0.358 -0.633 1.00 93.69 398 MET A C 1
ATOM 3066 O O . MET A 1 398 ? 15.805 0.005 0.430 1.00 93.69 398 MET A O 1
ATOM 3070 N N . GLY A 1 399 ? 13.972 0.381 -0.817 1.00 94.06 399 GLY A N 1
ATOM 3071 C CA . GLY A 1 399 ? 12.992 -0.065 0.168 1.00 94.06 399 GLY A CA 1
ATOM 3072 C C . GLY A 1 399 ? 12.627 -1.536 0.047 1.00 94.06 399 GLY A C 1
ATOM 3073 O O . GLY A 1 399 ? 12.543 -2.219 1.066 1.00 94.06 399 GLY A O 1
ATOM 3074 N N . ILE A 1 400 ? 12.446 -2.035 -1.180 1.00 97.31 400 ILE A N 1
ATOM 3075 C CA . ILE A 1 400 ? 11.956 -3.405 -1.396 1.00 97.31 400 ILE A CA 1
ATOM 3076 C C . ILE A 1 400 ? 13.061 -4.455 -1.439 1.00 97.31 400 ILE A C 1
ATOM 3078 O O . ILE A 1 400 ? 12.834 -5.570 -0.980 1.00 97.31 400 ILE A O 1
ATOM 3082 N N . PHE A 1 401 ? 14.264 -4.140 -1.938 1.00 97.69 401 PHE A N 1
ATOM 3083 C CA . PHE A 1 401 ? 15.371 -5.104 -2.003 1.00 97.69 401 PHE A CA 1
ATOM 3084 C C . PHE A 1 401 ? 15.688 -5.739 -0.642 1.00 97.69 401 PHE A C 1
ATOM 3086 O O . PHE A 1 401 ? 15.835 -6.964 -0.585 1.00 97.69 401 PHE A O 1
ATOM 3093 N N . PRO A 1 402 ? 15.734 -4.974 0.471 1.00 97.12 402 PRO A N 1
ATOM 3094 C CA . PRO A 1 402 ? 15.934 -5.560 1.787 1.00 97.12 402 PRO A CA 1
ATOM 3095 C C . PRO A 1 402 ? 14.914 -6.644 2.152 1.00 97.12 402 PRO A C 1
ATOM 3097 O O . PRO A 1 402 ? 15.302 -7.574 2.847 1.00 97.12 402 PRO A O 1
ATOM 3100 N N . LEU A 1 403 ? 13.671 -6.609 1.654 1.00 97.94 403 LEU A N 1
ATOM 3101 C CA . LEU A 1 403 ? 12.647 -7.619 1.971 1.00 97.94 403 LEU A CA 1
ATOM 3102 C C . LEU A 1 403 ? 13.050 -9.040 1.562 1.00 97.94 403 LEU A C 1
ATOM 3104 O O . LEU A 1 403 ? 12.637 -9.997 2.215 1.00 97.94 403 LEU A O 1
ATOM 3108 N N . LEU A 1 404 ? 13.900 -9.187 0.539 1.00 97.56 404 LEU A N 1
ATOM 3109 C CA . LEU A 1 404 ? 14.407 -10.489 0.090 1.00 97.56 404 LEU A CA 1
ATOM 3110 C C . LEU A 1 404 ? 15.290 -11.183 1.140 1.00 97.56 404 LEU A C 1
ATOM 3112 O O . LEU A 1 404 ? 15.526 -12.381 1.046 1.00 97.56 404 LEU A O 1
ATOM 3116 N N . THR A 1 405 ? 15.809 -10.448 2.131 1.00 95.81 405 THR A N 1
ATOM 3117 C CA . THR A 1 405 ? 16.739 -11.004 3.135 1.00 95.81 405 THR A CA 1
ATOM 3118 C C . THR A 1 405 ? 16.433 -10.591 4.576 1.00 95.81 405 THR A C 1
ATOM 3120 O O . THR A 1 405 ? 16.752 -11.319 5.514 1.00 95.81 405 THR A O 1
ATOM 3123 N N . ARG A 1 406 ? 15.807 -9.432 4.784 1.00 97.56 406 ARG A N 1
ATOM 3124 C CA . ARG A 1 406 ? 15.533 -8.846 6.094 1.00 97.56 406 ARG A CA 1
ATOM 3125 C C . ARG A 1 406 ? 14.169 -9.292 6.605 1.00 97.56 406 ARG A C 1
ATOM 3127 O O . ARG A 1 406 ? 13.146 -8.664 6.332 1.00 97.56 406 ARG A O 1
ATOM 3134 N N . LYS A 1 407 ? 14.178 -10.354 7.408 1.00 97.69 407 LYS A N 1
ATOM 3135 C CA . LYS A 1 407 ? 12.982 -10.833 8.111 1.00 97.69 407 LYS A CA 1
ATOM 3136 C C . LYS A 1 407 ? 12.508 -9.824 9.155 1.00 97.69 407 LYS A C 1
ATOM 3138 O O . LYS A 1 407 ? 11.349 -9.428 9.150 1.00 97.69 407 LYS A O 1
ATOM 3143 N N . GLU A 1 408 ? 13.431 -9.357 9.987 1.00 97.81 408 GLU A N 1
ATOM 3144 C CA . GLU A 1 408 ? 13.112 -8.603 11.197 1.00 97.81 408 GLU A CA 1
ATOM 3145 C C . GLU A 1 408 ? 13.340 -7.093 11.061 1.00 97.81 408 GLU A C 1
ATOM 3147 O O . GLU A 1 408 ? 14.193 -6.636 10.292 1.00 97.81 408 GLU A O 1
ATOM 3152 N N . ILE A 1 409 ? 12.619 -6.307 11.862 1.00 97.06 409 ILE A N 1
ATOM 3153 C CA . ILE A 1 409 ? 12.844 -4.860 11.973 1.00 97.06 409 ILE A CA 1
ATOM 3154 C C . ILE A 1 409 ? 14.263 -4.580 12.490 1.00 97.06 409 ILE A C 1
ATOM 3156 O O . ILE A 1 409 ? 14.649 -5.038 13.568 1.00 97.06 409 ILE A O 1
ATOM 3160 N N . SER A 1 410 ? 15.031 -3.764 11.759 1.00 95.00 410 SER A N 1
ATOM 3161 C CA . SER A 1 410 ? 16.445 -3.506 12.076 1.00 95.00 410 SER A CA 1
ATOM 3162 C C . SER A 1 410 ? 16.676 -2.422 13.132 1.00 95.00 410 SER A C 1
ATOM 3164 O O . SER A 1 410 ? 17.785 -2.295 13.640 1.00 95.00 410 SER A O 1
ATOM 3166 N N . LEU A 1 411 ? 15.658 -1.620 13.457 1.00 94.69 411 LEU A N 1
ATOM 3167 C CA . LEU A 1 411 ? 15.730 -0.561 14.472 1.00 94.69 411 LEU A CA 1
ATOM 3168 C C . LEU A 1 411 ? 14.662 -0.763 15.565 1.00 94.69 411 LEU A C 1
ATOM 3170 O O . LEU A 1 411 ? 13.807 0.106 15.745 1.00 94.69 411 LEU A O 1
ATOM 3174 N N . PRO A 1 412 ? 14.693 -1.877 16.323 1.00 92.75 412 PRO A N 1
ATOM 3175 C CA . PRO A 1 412 ? 13.626 -2.247 17.259 1.00 92.75 412 PRO A CA 1
ATOM 3176 C C . PRO A 1 412 ? 13.427 -1.252 18.413 1.00 92.75 412 PRO A C 1
ATOM 3178 O O . PRO A 1 412 ? 12.353 -1.206 18.995 1.00 92.75 412 PRO A O 1
ATOM 3181 N N . HIS A 1 413 ? 14.422 -0.419 18.734 1.00 91.12 413 HIS A N 1
ATOM 3182 C CA . HIS A 1 413 ? 14.265 0.651 19.729 1.00 91.12 413 HIS A CA 1
ATOM 3183 C C . HIS A 1 413 ? 13.397 1.821 19.238 1.00 91.12 413 HIS A C 1
ATOM 3185 O O . HIS A 1 413 ? 12.776 2.495 20.049 1.00 91.12 413 HIS A O 1
ATOM 3191 N N . HIS A 1 414 ? 13.360 2.065 17.924 1.00 92.31 414 HIS A N 1
ATOM 3192 C CA . HIS A 1 414 ? 12.563 3.136 17.308 1.00 92.31 414 HIS A CA 1
ATOM 3193 C C . HIS A 1 414 ? 11.259 2.598 16.708 1.00 92.31 414 HIS A C 1
ATOM 3195 O O . HIS A 1 414 ? 10.256 3.297 16.649 1.00 92.31 414 HIS A O 1
ATOM 3201 N N . PHE A 1 415 ? 11.264 1.331 16.294 1.00 93.88 415 PHE A N 1
ATOM 3202 C CA . PHE A 1 415 ? 10.093 0.618 15.802 1.00 93.88 415 PHE A CA 1
ATOM 3203 C C . PHE A 1 415 ? 9.930 -0.683 16.603 1.00 93.88 415 PHE A C 1
ATOM 3205 O O . PHE A 1 415 ? 10.325 -1.752 16.128 1.00 93.88 415 PHE A O 1
ATOM 3212 N N . PRO A 1 416 ? 9.399 -0.622 17.838 1.00 91.94 416 PRO A N 1
ATOM 3213 C CA . PRO A 1 416 ? 9.235 -1.804 18.678 1.00 91.94 416 PRO A CA 1
ATOM 3214 C C . PRO A 1 416 ? 8.413 -2.888 17.985 1.00 91.94 416 PRO A C 1
ATOM 3216 O O . PRO A 1 416 ? 7.329 -2.618 17.469 1.00 91.94 416 PRO A O 1
ATOM 3219 N N . ARG A 1 417 ? 8.900 -4.135 17.996 1.00 91.75 417 ARG A N 1
ATOM 3220 C CA . ARG A 1 417 ? 8.250 -5.249 17.279 1.00 91.75 417 ARG A CA 1
ATOM 3221 C C . ARG A 1 417 ? 6.830 -5.546 17.758 1.00 91.75 417 ARG A C 1
ATOM 3223 O O . ARG A 1 417 ? 6.016 -6.002 16.971 1.00 91.75 417 ARG A O 1
ATOM 3230 N N . HIS A 1 418 ? 6.500 -5.263 19.015 1.00 89.00 418 HIS A N 1
ATOM 3231 C CA . HIS A 1 418 ? 5.129 -5.441 19.499 1.00 89.00 418 HIS A CA 1
ATOM 3232 C C . HIS A 1 418 ? 4.142 -4.421 18.888 1.00 89.00 418 HIS A C 1
ATOM 3234 O O . HIS A 1 418 ? 2.950 -4.696 18.845 1.00 89.00 418 HIS A O 1
ATOM 3240 N N . LEU A 1 419 ? 4.629 -3.284 18.369 1.00 91.00 419 LEU A N 1
ATOM 3241 C CA . LEU A 1 419 ? 3.819 -2.251 17.705 1.00 91.00 419 LEU A CA 1
ATOM 3242 C C . LEU A 1 419 ? 3.898 -2.349 16.180 1.00 91.00 419 LEU A C 1
ATOM 3244 O O . LEU A 1 419 ? 2.889 -2.238 15.490 1.00 91.00 419 LEU A O 1
ATOM 3248 N N . PHE A 1 420 ? 5.108 -2.542 15.658 1.00 94.12 420 PHE A N 1
ATOM 3249 C CA . PHE A 1 420 ? 5.408 -2.457 14.228 1.00 94.12 420 PHE A CA 1
ATOM 3250 C C . PHE A 1 420 ? 5.711 -3.812 13.586 1.00 94.12 420 PHE A C 1
ATOM 3252 O O . PHE A 1 420 ? 5.733 -3.913 12.365 1.00 94.12 420 PHE A O 1
ATOM 3259 N N . GLY A 1 421 ? 5.970 -4.846 14.387 1.00 94.88 421 GLY A N 1
ATOM 3260 C CA . GLY A 1 421 ? 6.387 -6.161 13.918 1.00 94.88 421 GLY A CA 1
ATOM 3261 C C . GLY A 1 421 ? 5.210 -7.104 13.692 1.00 94.88 421 GLY A C 1
ATOM 3262 O O . GLY A 1 421 ? 4.417 -7.386 14.595 1.00 94.88 421 GLY A O 1
ATOM 3263 N N . GLY A 1 422 ? 5.117 -7.597 12.463 1.00 95.75 422 GLY A N 1
ATOM 3264 C CA . GLY A 1 422 ? 4.275 -8.711 12.060 1.00 95.75 422 GLY A CA 1
ATOM 3265 C C . GLY A 1 422 ? 4.966 -10.055 12.302 1.00 95.75 422 GLY A C 1
ATOM 3266 O O . GLY A 1 422 ? 5.963 -10.147 13.010 1.00 95.75 422 GLY A O 1
ATOM 3267 N N . ASP A 1 423 ? 4.451 -11.096 11.658 1.00 96.62 423 ASP A N 1
ATOM 3268 C CA . ASP A 1 423 ? 5.093 -12.411 11.559 1.00 96.62 423 ASP A CA 1
ATOM 3269 C C . ASP A 1 423 ? 5.773 -12.576 10.185 1.00 96.62 423 ASP A C 1
ATOM 3271 O O . ASP A 1 423 ? 5.098 -12.625 9.155 1.00 96.62 423 ASP A O 1
ATOM 3275 N N . ALA A 1 424 ? 7.105 -12.643 10.150 1.00 97.12 424 ALA A N 1
ATOM 3276 C CA . ALA A 1 424 ? 7.850 -12.807 8.902 1.00 97.12 424 ALA A CA 1
ATOM 3277 C C . ALA A 1 424 ? 7.593 -14.159 8.212 1.00 97.12 424 ALA A C 1
ATOM 3279 O O . ALA A 1 424 ? 7.594 -14.217 6.986 1.00 97.12 424 ALA A O 1
ATOM 3280 N N . ALA A 1 425 ? 7.350 -15.237 8.965 1.00 96.69 425 ALA A N 1
ATOM 3281 C CA . ALA A 1 425 ? 7.061 -16.549 8.389 1.00 96.69 425 ALA A CA 1
ATOM 3282 C C . ALA A 1 425 ? 5.664 -16.576 7.758 1.00 96.69 425 ALA A C 1
ATOM 3284 O O . ALA A 1 425 ? 5.503 -17.072 6.644 1.00 96.69 425 ALA A O 1
ATOM 3285 N N . ALA A 1 426 ? 4.672 -15.977 8.422 1.00 96.06 426 ALA A N 1
ATOM 3286 C CA . ALA A 1 426 ? 3.337 -15.817 7.849 1.00 96.06 426 ALA A CA 1
ATOM 3287 C C . ALA A 1 426 ? 3.362 -14.954 6.576 1.00 96.06 426 ALA A C 1
ATOM 3289 O O . ALA A 1 426 ? 2.672 -15.269 5.612 1.00 96.06 426 ALA A O 1
ATOM 3290 N N . PHE A 1 427 ? 4.195 -13.907 6.543 1.00 97.31 427 PHE A N 1
ATOM 3291 C CA . PHE A 1 427 ? 4.404 -13.096 5.343 1.00 97.31 427 PHE A CA 1
ATOM 3292 C C . PHE A 1 427 ? 5.035 -13.888 4.203 1.00 97.31 427 PHE A C 1
ATOM 3294 O O . PHE A 1 427 ? 4.520 -13.877 3.089 1.00 97.31 427 PHE A O 1
ATOM 3301 N N . ASP A 1 428 ? 6.133 -14.590 4.480 1.00 96.12 428 ASP A N 1
ATOM 3302 C CA . ASP A 1 428 ? 6.846 -15.410 3.501 1.00 96.12 428 ASP A CA 1
ATOM 3303 C C . ASP A 1 428 ? 5.942 -16.502 2.903 1.00 96.12 428 ASP A C 1
ATOM 3305 O O . ASP A 1 428 ? 6.022 -16.786 1.706 1.00 96.12 428 ASP A O 1
ATOM 3309 N N . ALA A 1 429 ? 5.020 -17.036 3.715 1.00 94.75 429 ALA A N 1
ATOM 3310 C CA . ALA A 1 429 ? 4.024 -18.017 3.305 1.00 94.75 429 ALA A CA 1
ATOM 3311 C C . ALA A 1 429 ? 2.941 -17.459 2.372 1.00 94.75 429 ALA A C 1
ATOM 3313 O O . ALA A 1 429 ? 2.329 -18.250 1.660 1.00 94.75 429 ALA A O 1
ATOM 3314 N N . VAL A 1 430 ? 2.690 -16.145 2.360 1.00 95.25 430 VAL A N 1
ATOM 3315 C CA . VAL A 1 430 ? 1.710 -15.501 1.462 1.00 95.25 430 VAL A CA 1
ATOM 3316 C C . VAL A 1 430 ? 2.356 -14.642 0.374 1.00 95.25 430 VAL A C 1
ATOM 3318 O O . VAL A 1 430 ? 1.671 -14.183 -0.538 1.00 95.25 430 VAL A O 1
ATOM 3321 N N . TRP A 1 431 ? 3.668 -14.421 0.429 1.00 97.19 431 TRP A N 1
ATOM 3322 C CA . TRP A 1 431 ? 4.397 -13.648 -0.567 1.00 97.19 431 TRP A CA 1
ATOM 3323 C C . TRP A 1 431 ? 4.605 -14.4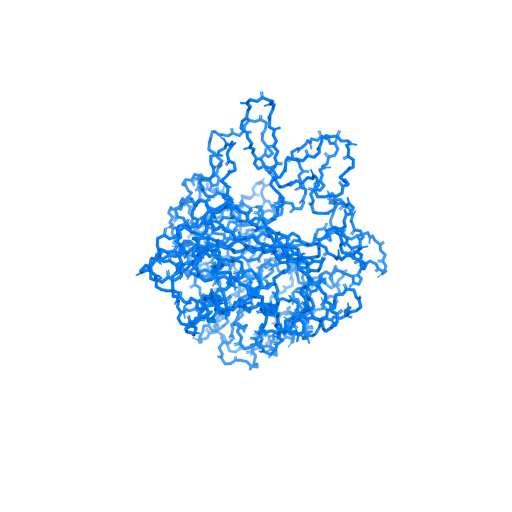58 -1.850 1.00 97.19 431 TRP A C 1
ATOM 3325 O O . TRP A 1 431 ? 5.508 -15.290 -1.954 1.00 97.19 431 TRP A O 1
ATOM 3335 N N . ARG A 1 432 ? 3.755 -14.190 -2.848 1.00 96.25 432 ARG A N 1
ATOM 3336 C CA . ARG A 1 432 ? 3.727 -14.924 -4.120 1.00 96.25 432 ARG A CA 1
ATOM 3337 C C . ARG A 1 432 ? 4.464 -14.227 -5.245 1.00 96.25 432 ARG A C 1
ATOM 3339 O O . ARG A 1 432 ? 5.052 -14.912 -6.073 1.00 96.25 432 ARG A O 1
ATOM 3346 N N . GLU A 1 433 ? 4.440 -12.898 -5.314 1.00 97.81 433 GLU A N 1
ATOM 3347 C CA . GLU A 1 433 ? 4.954 -12.201 -6.498 1.00 97.81 433 GLU A CA 1
ATOM 3348 C C . GLU A 1 433 ? 5.932 -11.060 -6.183 1.00 97.81 433 GLU A C 1
ATOM 3350 O O . GLU A 1 433 ? 5.770 -10.324 -5.204 1.00 97.81 433 GLU A O 1
ATOM 3355 N N . TRP A 1 434 ? 6.934 -10.912 -7.055 1.00 98.19 434 TRP A N 1
ATOM 3356 C CA . TRP A 1 434 ? 7.883 -9.798 -7.102 1.00 98.19 434 TRP A CA 1
ATOM 3357 C C . TRP A 1 434 ? 7.776 -9.073 -8.441 1.00 98.19 434 TRP A C 1
ATOM 3359 O O . TRP A 1 434 ? 8.028 -9.672 -9.491 1.00 98.19 434 TRP A O 1
ATOM 3369 N N . TRP A 1 435 ? 7.426 -7.789 -8.415 1.00 98.06 435 TRP A N 1
ATOM 3370 C CA . TRP A 1 435 ? 7.309 -6.957 -9.611 1.00 98.06 435 TRP A CA 1
ATOM 3371 C C . TRP A 1 435 ? 8.350 -5.834 -9.596 1.00 98.06 435 TRP A C 1
ATOM 3373 O O . TRP A 1 435 ? 8.277 -4.882 -8.816 1.00 98.06 435 TRP A O 1
ATOM 3383 N N . ASP A 1 436 ? 9.310 -5.954 -10.503 1.00 97.81 436 ASP A N 1
ATOM 3384 C CA . ASP A 1 436 ? 10.305 -4.941 -10.825 1.00 97.81 436 ASP A CA 1
ATOM 3385 C C . ASP A 1 436 ? 9.792 -4.132 -12.013 1.00 97.81 436 ASP A C 1
ATOM 3387 O O . ASP A 1 436 ? 9.765 -4.605 -13.153 1.00 97.81 436 ASP A O 1
ATOM 3391 N N . LEU A 1 437 ? 9.302 -2.932 -11.717 1.00 96.81 437 LEU A N 1
ATOM 3392 C CA . LEU A 1 437 ? 8.744 -2.022 -12.701 1.00 96.81 437 LEU A CA 1
ATOM 3393 C C . LEU A 1 437 ? 9.751 -0.915 -12.960 1.00 96.81 437 LEU A C 1
ATOM 3395 O O . LEU A 1 437 ? 9.550 0.198 -12.501 1.00 96.81 437 LEU A O 1
ATOM 3399 N N . ASP A 1 438 ? 10.826 -1.218 -13.674 1.00 95.25 438 ASP A N 1
ATOM 3400 C CA . ASP A 1 438 ? 11.881 -0.287 -14.074 1.00 95.25 438 ASP A CA 1
ATOM 3401 C C . ASP A 1 438 ? 12.652 0.263 -12.861 1.00 95.25 438 ASP A C 1
ATOM 3403 O O . ASP A 1 438 ? 12.751 1.473 -12.641 1.00 95.25 438 ASP A O 1
ATOM 3407 N N . LEU A 1 439 ? 13.136 -0.636 -11.996 1.00 95.19 439 LEU A N 1
ATOM 3408 C CA . LEU A 1 439 ? 13.922 -0.277 -10.814 1.00 95.19 439 LEU A CA 1
ATOM 3409 C C . LEU A 1 439 ? 15.291 0.321 -11.185 1.00 95.19 439 LEU A C 1
ATOM 3411 O O . LEU A 1 439 ? 15.996 -0.157 -12.071 1.00 95.19 439 LEU A O 1
ATOM 3415 N N . GLU A 1 440 ? 15.722 1.354 -10.457 1.00 91.06 440 GLU A N 1
ATOM 3416 C CA . GLU A 1 440 ? 17.022 1.993 -10.691 1.00 91.06 440 GLU A CA 1
ATOM 3417 C C . GLU A 1 440 ? 18.154 1.162 -10.070 1.00 91.06 440 GLU A C 1
ATOM 3419 O O . GLU A 1 440 ? 18.491 1.313 -8.902 1.00 91.06 440 GLU A O 1
ATOM 3424 N N . LEU A 1 441 ? 18.773 0.277 -10.852 1.00 87.44 441 LEU A N 1
ATOM 3425 C CA . LEU A 1 441 ? 19.849 -0.614 -10.383 1.00 87.44 441 LEU A CA 1
ATOM 3426 C C . LEU A 1 441 ? 21.261 -0.008 -10.490 1.00 87.44 441 LEU A C 1
ATOM 3428 O O . LEU A 1 441 ? 22.258 -0.733 -10.466 1.00 87.44 441 LEU A O 1
ATOM 3432 N N . LYS A 1 442 ? 21.368 1.321 -10.617 1.00 87.12 442 LYS A N 1
ATOM 3433 C CA . LYS A 1 442 ? 22.657 2.026 -10.617 1.00 87.12 442 LYS A CA 1
ATOM 3434 C C . LYS A 1 442 ? 23.239 1.994 -9.207 1.00 87.12 442 LYS A C 1
ATOM 3436 O O . LYS A 1 442 ? 22.678 2.591 -8.283 1.00 87.12 442 LYS A O 1
ATOM 3441 N N . ALA A 1 443 ? 24.350 1.282 -9.037 1.00 87.94 443 ALA A N 1
ATOM 3442 C CA . ALA A 1 443 ? 24.944 1.033 -7.727 1.00 87.94 443 ALA A CA 1
ATOM 3443 C C . ALA A 1 443 ? 25.407 2.327 -7.041 1.00 87.94 443 ALA A C 1
ATOM 3445 O O . ALA A 1 443 ? 25.356 2.424 -5.820 1.00 87.94 443 ALA A O 1
ATOM 3446 N N . GLU A 1 444 ? 25.806 3.337 -7.812 1.00 86.50 444 GLU A N 1
ATOM 3447 C CA . GLU A 1 444 ? 26.220 4.649 -7.311 1.00 86.50 444 GLU A CA 1
ATOM 3448 C C . GLU A 1 444 ? 25.049 5.421 -6.691 1.00 86.50 444 GLU A C 1
ATOM 3450 O O . GLU A 1 444 ? 25.240 6.161 -5.730 1.00 86.50 444 GLU A O 1
ATOM 3455 N N . ALA A 1 445 ? 23.840 5.240 -7.231 1.00 84.56 445 ALA A N 1
ATOM 3456 C CA . ALA A 1 445 ? 22.635 5.919 -6.763 1.00 84.56 445 ALA A CA 1
ATOM 3457 C C . ALA A 1 445 ? 21.967 5.180 -5.595 1.00 84.56 445 ALA A C 1
ATOM 3459 O O . ALA A 1 445 ? 21.447 5.811 -4.678 1.00 84.56 445 ALA A O 1
ATOM 3460 N N . THR A 1 446 ? 21.974 3.844 -5.621 1.00 87.25 446 THR A N 1
ATOM 3461 C CA . THR A 1 446 ? 21.185 3.024 -4.684 1.00 87.25 446 THR A CA 1
ATOM 3462 C C . THR A 1 446 ? 22.011 2.247 -3.667 1.00 87.25 446 THR A C 1
ATOM 3464 O O . THR A 1 446 ? 21.457 1.742 -2.691 1.00 87.25 446 THR A O 1
ATOM 3467 N N . GLY A 1 447 ? 23.322 2.113 -3.881 1.00 88.50 447 GLY A N 1
ATOM 3468 C CA . GLY A 1 447 ? 24.189 1.225 -3.104 1.00 88.50 447 GLY A CA 1
ATOM 3469 C C . GLY A 1 447 ? 23.966 -0.267 -3.383 1.00 88.50 447 GLY A C 1
ATOM 3470 O O . GLY A 1 447 ? 24.579 -1.105 -2.722 1.00 88.50 447 GLY A O 1
ATOM 3471 N N . ILE A 1 448 ? 23.105 -0.619 -4.344 1.00 91.81 448 ILE A N 1
ATOM 3472 C CA . ILE A 1 448 ? 22.727 -1.999 -4.658 1.00 91.81 448 ILE A CA 1
ATOM 3473 C C . ILE A 1 448 ? 23.375 -2.395 -5.981 1.00 91.81 448 ILE A C 1
ATOM 3475 O O . ILE A 1 448 ? 23.109 -1.804 -7.024 1.00 91.81 448 ILE A O 1
ATOM 3479 N N . LYS A 1 449 ? 24.228 -3.422 -5.954 1.00 91.75 449 LYS A N 1
ATOM 3480 C CA . LYS A 1 449 ? 24.805 -3.985 -7.180 1.00 91.75 449 LYS A CA 1
ATOM 3481 C C . LYS A 1 449 ? 23.773 -4.877 -7.865 1.00 91.75 449 LYS A C 1
ATOM 3483 O O . LYS A 1 449 ? 23.177 -5.728 -7.208 1.00 91.75 449 LYS A O 1
ATOM 3488 N N . ALA A 1 450 ? 23.638 -4.763 -9.187 1.00 90.50 450 ALA A N 1
ATOM 3489 C CA . ALA A 1 450 ? 22.716 -5.589 -9.976 1.00 90.50 450 ALA A CA 1
ATOM 3490 C C . ALA A 1 450 ? 22.900 -7.102 -9.726 1.00 90.50 450 ALA A C 1
ATOM 3492 O O . ALA A 1 450 ? 21.921 -7.809 -9.516 1.00 90.50 450 ALA A O 1
ATOM 3493 N N . ALA A 1 451 ? 24.146 -7.581 -9.623 1.00 92.44 451 ALA A N 1
ATOM 3494 C CA . ALA A 1 451 ? 24.442 -8.985 -9.318 1.00 92.44 451 ALA A CA 1
ATOM 3495 C C . ALA A 1 451 ? 24.003 -9.420 -7.903 1.00 92.44 451 ALA A C 1
ATOM 3497 O O . ALA A 1 451 ? 23.645 -10.578 -7.687 1.00 92.44 451 ALA A O 1
ATOM 3498 N N . ASP A 1 452 ? 24.028 -8.510 -6.921 1.00 95.06 452 ASP A N 1
ATOM 3499 C CA . ASP A 1 452 ? 23.529 -8.797 -5.572 1.00 95.06 452 ASP A CA 1
ATOM 3500 C C . ASP A 1 452 ? 22.000 -8.843 -5.558 1.00 95.06 452 ASP A C 1
ATOM 3502 O O . ASP A 1 452 ? 21.429 -9.745 -4.944 1.00 95.06 452 ASP A O 1
ATOM 3506 N N . TYR A 1 453 ? 21.356 -7.913 -6.269 1.00 96.31 453 TYR A N 1
ATOM 3507 C CA . TYR A 1 453 ? 19.912 -7.913 -6.489 1.00 96.31 453 TYR A CA 1
ATOM 3508 C C . TYR A 1 453 ? 19.441 -9.221 -7.124 1.00 96.31 453 TYR A C 1
ATOM 3510 O O . TYR A 1 453 ? 18.634 -9.942 -6.536 1.00 96.31 453 TYR A O 1
ATOM 3518 N N . GLU A 1 454 ? 20.019 -9.565 -8.272 1.00 96.06 454 GLU A N 1
ATOM 3519 C CA . GLU A 1 454 ? 19.694 -10.768 -9.025 1.00 96.06 454 GLU A CA 1
ATOM 3520 C C . GLU A 1 454 ? 19.870 -12.037 -8.182 1.00 96.06 454 GLU A C 1
ATOM 3522 O O . GLU A 1 454 ? 18.971 -12.876 -8.118 1.00 96.06 454 GLU A O 1
ATOM 3527 N N . ARG A 1 455 ? 20.992 -12.163 -7.462 1.00 96.81 455 ARG A N 1
ATOM 3528 C CA . ARG A 1 455 ? 21.256 -13.328 -6.611 1.00 96.81 455 ARG A CA 1
ATOM 3529 C C . ARG A 1 455 ? 20.190 -13.516 -5.531 1.00 96.81 455 ARG A C 1
ATOM 3531 O O . ARG A 1 455 ? 19.794 -14.652 -5.278 1.00 96.81 455 ARG A O 1
ATOM 3538 N N . GLN A 1 456 ? 19.760 -12.449 -4.855 1.00 97.56 456 GLN A N 1
ATOM 3539 C CA . GLN A 1 456 ? 18.745 -12.576 -3.801 1.00 97.56 456 GLN A CA 1
ATOM 3540 C C . GLN A 1 456 ? 17.349 -12.804 -4.379 1.00 97.56 456 GLN A C 1
ATOM 3542 O O . GLN A 1 456 ? 16.589 -13.586 -3.813 1.00 97.56 456 GLN A O 1
ATOM 3547 N N . LEU A 1 457 ? 17.030 -12.183 -5.518 1.00 97.25 457 LEU A N 1
ATOM 3548 C CA . LEU A 1 457 ? 15.765 -12.411 -6.210 1.00 97.25 457 LEU A CA 1
ATOM 3549 C C . LEU A 1 457 ? 15.630 -13.878 -6.636 1.00 97.25 457 LEU A C 1
ATOM 3551 O O . LEU A 1 457 ? 14.598 -14.495 -6.391 1.00 97.25 457 LEU A O 1
ATOM 3555 N N . LEU A 1 458 ? 16.691 -14.457 -7.204 1.00 96.88 458 LEU A N 1
ATOM 3556 C CA . LEU A 1 458 ? 16.718 -15.862 -7.614 1.00 96.88 458 LEU A CA 1
ATOM 3557 C C . LEU A 1 458 ? 16.613 -16.830 -6.437 1.00 96.88 458 LEU A C 1
ATOM 3559 O O . LEU A 1 458 ? 15.930 -17.843 -6.553 1.00 96.88 458 LEU A O 1
ATOM 3563 N N . ARG A 1 459 ? 17.252 -16.522 -5.301 1.00 97.12 459 ARG A N 1
ATOM 3564 C CA . ARG A 1 459 ? 17.095 -17.313 -4.069 1.00 97.12 459 ARG A CA 1
ATOM 3565 C C . ARG A 1 459 ? 15.648 -17.304 -3.600 1.00 97.12 459 ARG A C 1
ATOM 3567 O O . ARG A 1 459 ? 15.053 -18.365 -3.466 1.00 97.12 459 ARG A O 1
ATOM 3574 N N . TRP A 1 460 ? 15.059 -16.115 -3.466 1.00 96.88 460 TRP A N 1
ATOM 3575 C CA . TRP A 1 460 ? 13.649 -15.984 -3.112 1.00 96.88 460 TRP A CA 1
ATOM 3576 C C . TRP A 1 460 ? 12.752 -16.749 -4.094 1.00 96.88 460 TRP A C 1
ATOM 3578 O O . TRP A 1 460 ? 11.891 -17.506 -3.664 1.00 96.88 460 TRP A O 1
ATOM 3588 N N . PHE A 1 461 ? 12.976 -16.624 -5.401 1.00 96.25 461 PHE A N 1
ATOM 3589 C CA . PHE A 1 461 ? 12.187 -17.325 -6.414 1.00 96.25 461 PHE A CA 1
ATOM 3590 C C . PHE A 1 461 ? 12.324 -18.858 -6.341 1.00 96.25 461 PHE A C 1
ATOM 3592 O O . PHE A 1 461 ? 11.349 -19.570 -6.581 1.00 96.25 461 PHE A O 1
ATOM 3599 N N . ALA A 1 462 ? 13.510 -19.373 -6.006 1.00 94.38 462 ALA A N 1
ATOM 3600 C CA . ALA A 1 462 ? 13.777 -20.806 -5.885 1.00 94.38 462 ALA A CA 1
ATOM 3601 C C . ALA A 1 462 ? 13.204 -21.427 -4.599 1.00 94.38 462 ALA A C 1
ATOM 3603 O O . ALA A 1 462 ? 12.833 -22.598 -4.609 1.00 94.38 462 ALA A O 1
ATOM 3604 N N . ASP A 1 463 ? 13.090 -20.650 -3.520 1.00 91.44 463 ASP A N 1
ATOM 3605 C CA . ASP A 1 463 ? 12.594 -21.123 -2.220 1.00 91.44 463 ASP A CA 1
ATOM 3606 C C . ASP A 1 463 ? 11.084 -21.459 -2.222 1.00 91.44 463 ASP A C 1
ATOM 3608 O O . ASP A 1 463 ? 10.598 -22.107 -1.295 1.00 91.44 463 ASP A O 1
ATOM 3612 N N . GLY A 1 464 ? 10.323 -21.035 -3.242 1.00 84.62 464 GLY A N 1
ATOM 3613 C CA . GLY A 1 464 ? 8.875 -21.249 -3.326 1.00 84.62 464 GLY A CA 1
ATOM 3614 C C . GLY A 1 464 ? 8.409 -21.807 -4.671 1.00 84.62 464 GLY A C 1
ATOM 3615 O O . GLY A 1 464 ? 8.650 -21.233 -5.735 1.00 84.62 464 GLY A O 1
ATOM 3616 N N . ASN A 1 465 ? 7.656 -22.908 -4.632 1.00 78.12 465 ASN A N 1
ATOM 3617 C CA . ASN A 1 465 ? 7.137 -23.565 -5.839 1.00 78.12 465 ASN A CA 1
ATOM 3618 C C . ASN A 1 465 ? 6.072 -22.739 -6.582 1.00 78.12 465 ASN A C 1
ATOM 3620 O O . ASN A 1 465 ? 5.875 -22.931 -7.781 1.00 78.12 465 ASN A O 1
ATOM 3624 N N . ASP A 1 466 ? 5.430 -21.784 -5.918 1.00 90.06 466 ASP A N 1
ATOM 3625 C CA . ASP A 1 466 ? 4.384 -20.927 -6.481 1.00 90.06 466 ASP A CA 1
ATOM 3626 C C . ASP A 1 466 ? 4.791 -19.452 -6.616 1.00 90.06 466 ASP A C 1
ATOM 3628 O O . ASP A 1 466 ? 3.977 -18.621 -7.027 1.00 90.06 466 ASP A O 1
ATOM 3632 N N . ARG A 1 467 ? 6.057 -19.129 -6.319 1.00 95.06 467 ARG A N 1
ATOM 3633 C CA . ARG A 1 467 ? 6.589 -17.773 -6.455 1.00 95.06 467 ARG A CA 1
ATOM 3634 C C . ARG A 1 467 ? 6.711 -17.366 -7.915 1.00 95.06 467 ARG A C 1
ATOM 3636 O O . ARG A 1 467 ? 7.009 -18.183 -8.789 1.00 95.06 467 ARG A O 1
ATOM 3643 N N . ARG A 1 468 ? 6.491 -16.078 -8.172 1.00 96.12 468 ARG A N 1
ATOM 3644 C CA . ARG A 1 468 ? 6.552 -15.475 -9.503 1.00 96.12 468 ARG A CA 1
ATOM 3645 C C . ARG A 1 468 ? 7.359 -14.192 -9.491 1.00 96.12 468 ARG A C 1
ATOM 3647 O O . ARG A 1 468 ? 7.250 -13.392 -8.568 1.00 96.12 468 ARG A O 1
ATOM 3654 N N . MET A 1 469 ? 8.132 -13.961 -10.544 1.00 96.25 469 MET A N 1
ATOM 3655 C CA . MET A 1 469 ? 8.866 -12.705 -10.716 1.00 96.25 469 MET A CA 1
ATOM 3656 C C . MET A 1 469 ? 8.588 -12.094 -12.083 1.00 96.25 469 MET A C 1
ATOM 3658 O O . MET A 1 469 ? 8.539 -12.788 -13.100 1.00 96.25 469 MET A O 1
ATOM 3662 N N . ARG A 1 470 ? 8.384 -10.782 -12.105 1.00 96.50 470 ARG A N 1
ATOM 3663 C CA . ARG A 1 470 ? 8.099 -10.014 -13.314 1.00 96.50 470 ARG A CA 1
ATOM 3664 C C . ARG A 1 470 ? 9.032 -8.815 -13.356 1.00 96.50 470 ARG A C 1
ATOM 3666 O O . ARG A 1 470 ? 9.026 -8.025 -12.418 1.00 96.50 470 ARG A O 1
ATOM 3673 N N . LEU A 1 471 ? 9.833 -8.707 -14.409 1.00 96.62 471 LEU A N 1
ATOM 3674 C CA . LEU A 1 471 ? 10.801 -7.630 -14.584 1.00 96.62 471 LEU A CA 1
ATOM 3675 C C . LEU A 1 471 ? 10.476 -6.857 -15.861 1.00 96.62 471 LEU A C 1
ATOM 3677 O O . LEU A 1 471 ? 10.337 -7.446 -16.929 1.00 96.62 471 LEU A O 1
ATOM 3681 N N . TYR A 1 472 ? 10.364 -5.540 -15.767 1.00 95.44 472 TYR A N 1
ATOM 3682 C CA . TYR A 1 472 ? 10.126 -4.676 -16.919 1.00 95.44 472 TYR A CA 1
ATOM 3683 C C . TYR A 1 472 ? 11.077 -3.506 -16.833 1.00 95.44 472 TYR A C 1
ATOM 3685 O O . TYR A 1 472 ? 10.968 -2.713 -15.912 1.00 95.44 472 TYR A O 1
ATOM 3693 N N . HIS A 1 473 ? 11.993 -3.389 -17.782 1.00 94.50 473 HIS A N 1
ATOM 3694 C CA . HIS A 1 473 ? 12.990 -2.323 -17.789 1.00 94.50 473 HIS A CA 1
ATOM 3695 C C . HIS A 1 473 ? 13.057 -1.653 -19.150 1.00 94.50 473 HIS A C 1
ATOM 3697 O O . HIS A 1 473 ? 12.641 -2.221 -20.164 1.00 94.50 473 HIS A O 1
ATOM 3703 N N . CYS A 1 474 ? 13.620 -0.451 -19.181 1.00 91.38 474 CYS A N 1
ATOM 3704 C CA . CYS A 1 474 ? 13.953 0.227 -20.422 1.00 91.38 474 CYS A CA 1
ATOM 3705 C C . CYS A 1 474 ? 15.413 0.690 -20.467 1.00 91.38 474 CYS A C 1
ATOM 3707 O O . CYS A 1 474 ? 16.090 0.829 -19.452 1.00 91.38 474 CYS A O 1
ATOM 3709 N N . ASP A 1 475 ? 15.913 0.963 -21.667 1.00 87.62 475 ASP A N 1
ATOM 3710 C CA . ASP A 1 475 ? 17.261 1.512 -21.866 1.00 87.62 475 ASP A CA 1
ATOM 3711 C C . ASP A 1 475 ? 17.472 2.891 -21.205 1.00 87.62 475 ASP A C 1
ATOM 3713 O O . ASP A 1 475 ? 18.605 3.260 -20.907 1.00 87.62 475 ASP A O 1
ATOM 3717 N N . HIS A 1 476 ? 16.411 3.641 -20.884 1.00 84.94 476 HIS A N 1
ATOM 3718 C CA . HIS A 1 476 ? 16.531 4.893 -20.128 1.00 84.94 476 HIS A CA 1
ATOM 3719 C C . HIS A 1 476 ? 17.146 4.681 -18.731 1.00 84.94 476 HIS A C 1
ATOM 3721 O O . HIS A 1 476 ? 17.935 5.506 -18.263 1.00 84.94 476 HIS A O 1
ATOM 3727 N N . THR A 1 477 ? 16.798 3.582 -18.059 1.00 84.06 477 THR A N 1
ATOM 3728 C CA . THR A 1 477 ? 17.300 3.235 -16.719 1.00 84.06 477 THR A CA 1
ATOM 3729 C C . THR A 1 477 ? 18.534 2.341 -16.790 1.00 84.06 477 THR A C 1
ATOM 3731 O O . THR A 1 477 ? 19.500 2.589 -16.063 1.00 84.06 477 THR A O 1
ATOM 3734 N N . MET A 1 478 ? 18.533 1.350 -17.687 1.00 84.81 478 MET A N 1
ATOM 3735 C CA . MET A 1 478 ? 19.622 0.378 -17.854 1.00 84.81 478 MET A CA 1
ATOM 3736 C C . MET A 1 478 ? 20.831 0.911 -18.639 1.00 84.81 478 MET A C 1
ATOM 3738 O O . MET A 1 478 ? 21.933 0.365 -18.536 1.00 84.81 478 MET A O 1
ATOM 3742 N N . GLY A 1 479 ? 20.649 1.978 -19.419 1.00 83.38 479 GLY A N 1
ATOM 3743 C CA . GLY A 1 479 ? 21.643 2.450 -20.379 1.00 83.38 479 GLY A CA 1
ATOM 3744 C C . GLY A 1 479 ? 21.891 1.433 -21.496 1.00 83.38 479 GLY A C 1
ATOM 3745 O O . GLY A 1 479 ? 21.021 0.638 -21.844 1.00 83.38 479 GLY A O 1
ATOM 3746 N N . ASP A 1 480 ? 23.113 1.433 -22.029 1.00 81.38 480 ASP A N 1
ATOM 3747 C CA . ASP A 1 480 ? 23.509 0.582 -23.162 1.00 81.38 480 ASP A CA 1
ATOM 3748 C C . ASP A 1 480 ? 23.931 -0.844 -22.755 1.00 81.38 480 ASP A C 1
ATOM 3750 O O . ASP A 1 480 ? 24.448 -1.607 -23.575 1.00 81.38 480 ASP A O 1
ATOM 3754 N N . THR A 1 481 ? 23.760 -1.224 -21.483 1.00 83.88 481 THR A N 1
ATOM 3755 C CA . THR A 1 481 ? 24.146 -2.562 -21.014 1.00 83.88 481 THR A CA 1
ATOM 3756 C C . THR A 1 481 ? 23.154 -3.603 -21.542 1.00 83.88 481 THR A C 1
ATOM 3758 O O . THR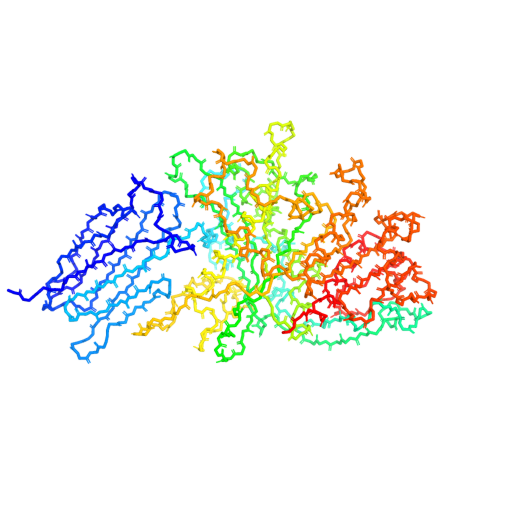 A 1 481 ? 21.961 -3.491 -21.261 1.00 83.88 481 THR A O 1
ATOM 3761 N N . PRO A 1 482 ? 23.608 -4.653 -22.258 1.00 87.50 482 PRO A N 1
ATOM 3762 C CA . PRO A 1 482 ? 22.716 -5.720 -22.697 1.00 87.50 482 PRO A CA 1
ATOM 3763 C C . PRO A 1 482 ? 22.010 -6.386 -21.504 1.00 87.50 482 PRO A C 1
ATOM 3765 O O . PRO A 1 482 ? 22.692 -6.712 -20.523 1.00 87.50 482 PRO A O 1
ATOM 3768 N N . PRO A 1 483 ? 20.691 -6.644 -21.575 1.00 88.75 483 PRO A N 1
ATOM 3769 C CA . PRO A 1 483 ? 19.954 -7.304 -20.500 1.00 88.75 483 PRO A CA 1
ATOM 3770 C C . PRO A 1 483 ? 20.582 -8.614 -20.032 1.00 88.75 483 PRO A C 1
ATOM 3772 O O . PRO A 1 483 ? 20.805 -8.770 -18.834 1.00 88.75 483 PRO A O 1
ATOM 3775 N N . ALA A 1 484 ? 20.986 -9.497 -20.950 1.00 88.81 484 ALA A N 1
ATOM 3776 C CA . ALA A 1 484 ? 21.652 -10.755 -20.602 1.00 88.81 484 ALA A CA 1
ATOM 3777 C C . ALA A 1 484 ? 22.998 -10.578 -19.867 1.00 88.81 484 ALA A C 1
ATOM 3779 O O . ALA A 1 484 ? 23.479 -11.501 -19.216 1.00 88.81 484 ALA A O 1
ATOM 3780 N N . ARG A 1 485 ? 23.630 -9.398 -19.953 1.00 89.25 485 ARG A N 1
ATOM 3781 C CA . ARG A 1 485 ? 24.846 -9.073 -19.190 1.00 89.25 485 ARG A CA 1
ATOM 3782 C C . ARG A 1 485 ? 24.517 -8.493 -17.816 1.00 89.25 485 ARG A C 1
ATOM 3784 O O .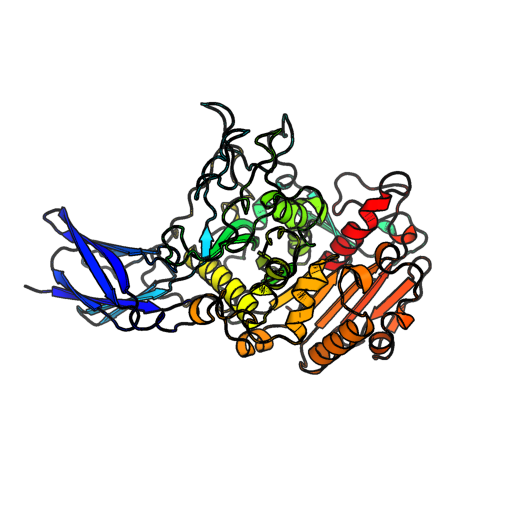 ARG A 1 485 ? 25.229 -8.782 -16.858 1.00 89.25 485 ARG A O 1
ATOM 3791 N N . GLN A 1 486 ? 23.491 -7.649 -17.730 1.00 88.56 486 GLN A N 1
ATOM 3792 C CA . GLN A 1 486 ? 23.064 -7.041 -16.468 1.00 88.56 486 GLN A CA 1
ATOM 3793 C C . GLN A 1 486 ? 22.381 -8.056 -15.541 1.00 88.56 486 GLN A C 1
ATOM 3795 O O . GLN A 1 486 ? 22.568 -7.988 -14.328 1.00 88.56 486 GLN A O 1
ATOM 3800 N N . PHE A 1 487 ? 21.643 -8.998 -16.128 1.00 92.06 487 PHE A N 1
ATOM 3801 C CA . PHE A 1 487 ? 20.908 -10.069 -15.462 1.00 92.06 487 PHE A CA 1
ATOM 3802 C C . PHE A 1 487 ? 21.393 -11.439 -15.957 1.00 92.06 487 PHE A C 1
ATOM 3804 O O . PHE A 1 487 ? 20.658 -12.209 -16.580 1.00 92.06 487 PHE A O 1
ATOM 3811 N N . ALA A 1 488 ? 22.679 -11.714 -15.735 1.00 93.00 488 ALA A N 1
ATOM 3812 C CA . ALA A 1 488 ? 23.343 -12.894 -16.278 1.00 93.00 488 ALA A CA 1
ATOM 3813 C C . ALA A 1 488 ? 22.823 -14.210 -15.683 1.00 93.00 488 ALA A C 1
ATOM 3815 O O . ALA A 1 488 ? 22.734 -15.212 -16.393 1.00 93.00 488 ALA A O 1
ATOM 3816 N N . ALA A 1 489 ? 22.472 -14.232 -14.396 1.00 92.44 489 ALA A N 1
ATOM 3817 C CA . ALA A 1 489 ? 21.971 -15.449 -13.765 1.00 92.44 489 ALA A CA 1
ATOM 3818 C C . ALA A 1 489 ? 20.509 -15.745 -14.150 1.00 92.44 489 ALA A C 1
ATOM 3820 O O . ALA A 1 489 ? 20.161 -16.905 -14.360 1.00 92.44 489 ALA A O 1
ATOM 3821 N N . LEU A 1 490 ? 19.670 -14.718 -14.310 1.00 92.00 490 LEU A N 1
ATOM 3822 C CA . LEU A 1 490 ? 18.303 -14.825 -14.826 1.00 92.00 490 LEU A CA 1
ATOM 3823 C C . LEU A 1 490 ? 18.301 -15.273 -16.286 1.00 92.00 490 LEU A C 1
ATOM 3825 O O . LEU A 1 490 ? 17.532 -16.162 -16.640 1.00 92.00 490 LEU A O 1
ATOM 3829 N N . ALA A 1 491 ? 19.201 -14.731 -17.111 1.00 90.88 491 ALA A N 1
ATOM 3830 C CA . ALA A 1 491 ? 19.386 -15.178 -18.491 1.00 90.88 491 ALA A CA 1
ATOM 3831 C C . ALA A 1 491 ? 19.826 -16.654 -18.585 1.00 90.88 491 ALA A C 1
ATOM 3833 O O . ALA A 1 491 ? 19.606 -17.302 -19.604 1.00 90.88 491 ALA A O 1
ATOM 3834 N N . GLY A 1 492 ? 20.420 -17.213 -17.526 1.00 89.94 492 GLY A N 1
ATOM 3835 C CA . GLY A 1 492 ? 20.757 -18.636 -17.437 1.00 89.94 492 GLY A CA 1
ATOM 3836 C C . GLY A 1 492 ? 19.577 -19.559 -17.106 1.00 89.94 492 GLY A C 1
ATOM 3837 O O . GLY A 1 492 ? 19.710 -20.776 -17.235 1.00 89.94 492 GLY A O 1
ATOM 3838 N N . LEU A 1 493 ? 18.429 -19.024 -16.674 1.00 89.69 493 LEU A N 1
ATOM 3839 C CA . LEU A 1 493 ? 17.241 -19.833 -16.398 1.00 89.69 493 LEU A CA 1
ATOM 3840 C C . LEU A 1 493 ? 16.588 -20.323 -17.700 1.00 89.69 493 LEU A C 1
ATOM 3842 O O . LEU A 1 493 ? 16.638 -19.617 -18.706 1.00 89.69 493 LEU A O 1
ATOM 3846 N N . PRO A 1 494 ? 15.892 -21.475 -17.696 1.00 87.31 494 PRO A N 1
ATOM 3847 C CA . PRO A 1 494 ? 15.102 -21.905 -18.843 1.00 87.31 494 PRO A CA 1
ATOM 3848 C C . PRO A 1 494 ? 14.046 -20.859 -19.214 1.00 87.31 494 PRO A C 1
ATOM 3850 O O . PRO A 1 494 ? 13.161 -20.532 -18.417 1.00 87.31 494 PRO A O 1
ATOM 3853 N N . HIS A 1 495 ? 14.140 -20.338 -20.434 1.00 88.50 495 HIS A N 1
ATOM 3854 C CA . HIS A 1 495 ? 13.180 -19.394 -20.982 1.00 88.50 495 HIS A CA 1
ATOM 3855 C C . HIS A 1 495 ? 13.129 -19.474 -22.501 1.00 88.50 495 HIS A C 1
ATOM 3857 O O . HIS A 1 495 ? 14.075 -19.885 -23.171 1.00 88.50 495 HIS A O 1
ATOM 3863 N N . LYS A 1 496 ? 12.008 -19.018 -23.047 1.00 82.56 496 LYS A N 1
ATOM 3864 C CA . LYS A 1 496 ? 11.884 -18.666 -24.453 1.00 82.56 496 LYS A CA 1
ATOM 3865 C C . LYS A 1 496 ? 12.300 -17.213 -24.600 1.00 82.56 496 LYS A C 1
ATOM 3867 O O . LYS A 1 496 ? 11.693 -16.331 -23.989 1.00 82.56 496 LYS A O 1
ATOM 3872 N N . ALA A 1 497 ? 13.345 -16.988 -25.386 1.00 74.88 497 ALA A N 1
ATOM 3873 C CA . ALA A 1 497 ? 13.749 -15.657 -25.800 1.00 74.88 497 ALA A CA 1
ATOM 3874 C C . ALA A 1 497 ? 12.964 -15.264 -27.056 1.00 74.88 497 ALA A C 1
ATOM 3876 O O . ALA A 1 497 ? 12.971 -15.984 -28.055 1.00 74.88 497 ALA A O 1
ATOM 3877 N N . GLY A 1 498 ? 12.288 -14.121 -27.007 1.00 65.31 498 GLY A N 1
ATOM 3878 C CA . GLY A 1 498 ? 11.775 -13.452 -28.195 1.00 65.31 498 GLY A CA 1
ATOM 3879 C C . GLY A 1 498 ? 12.764 -12.377 -28.629 1.00 65.31 498 GLY A C 1
ATOM 3880 O O . GLY A 1 498 ? 13.009 -11.440 -27.871 1.00 65.31 498 GLY A O 1
ATOM 3881 N N . SER A 1 499 ? 13.322 -12.485 -29.837 1.00 55.38 499 SER A N 1
ATOM 3882 C CA . SER A 1 499 ? 14.007 -11.361 -30.480 1.00 55.38 499 SER A CA 1
ATOM 3883 C C . SER A 1 499 ? 13.078 -10.758 -31.529 1.00 55.38 499 SER A C 1
ATOM 3885 O O . SER A 1 499 ? 12.604 -11.432 -32.442 1.00 55.38 499 SER A O 1
ATOM 3887 N N . LEU A 1 500 ? 12.760 -9.477 -31.365 1.00 54.84 500 LEU A N 1
ATOM 3888 C CA . LEU A 1 500 ? 11.944 -8.717 -32.305 1.00 54.84 500 LEU A CA 1
ATOM 3889 C C . LEU A 1 500 ? 12.581 -7.344 -32.521 1.00 54.84 500 LEU A C 1
ATOM 3891 O O . LEU A 1 500 ? 13.221 -6.824 -31.603 1.00 54.84 500 LEU A O 1
ATOM 3895 N N . PRO A 1 501 ? 12.405 -6.726 -33.702 1.00 52.12 501 PRO A N 1
ATOM 3896 C CA . PRO A 1 501 ? 12.886 -5.370 -33.940 1.00 52.12 501 PRO A CA 1
ATOM 3897 C C . PRO A 1 501 ? 12.377 -4.406 -32.849 1.00 52.12 501 PRO A C 1
ATOM 3899 O O . PRO A 1 501 ? 11.212 -4.440 -32.472 1.00 52.12 501 PRO A O 1
ATOM 3902 N N . GLY A 1 502 ? 13.247 -3.566 -32.285 1.00 54.78 502 GLY A N 1
ATOM 3903 C CA . GLY A 1 502 ? 12.866 -2.565 -31.274 1.00 54.78 502 GLY A CA 1
ATOM 3904 C C . GLY A 1 502 ? 12.736 -3.060 -29.822 1.00 54.78 502 GLY A C 1
ATOM 3905 O O . GLY A 1 502 ? 12.864 -2.243 -28.911 1.00 54.78 502 GLY A O 1
ATOM 3906 N N . LEU A 1 503 ? 12.575 -4.361 -29.560 1.00 60.22 503 LEU A N 1
ATOM 3907 C CA . LEU A 1 503 ? 12.858 -4.918 -28.230 1.00 60.22 503 LEU A CA 1
ATOM 3908 C C . LEU A 1 503 ? 14.372 -5.040 -28.043 1.00 60.22 503 LEU A C 1
ATOM 3910 O O . LEU A 1 503 ? 15.091 -5.340 -28.996 1.00 60.22 503 LEU A O 1
ATOM 3914 N N . SER A 1 504 ? 14.861 -4.828 -26.819 1.00 64.44 504 SER A N 1
ATOM 3915 C CA . SER A 1 504 ? 16.209 -5.284 -26.485 1.00 64.44 504 SER A CA 1
ATOM 3916 C C . SER A 1 504 ? 16.166 -6.801 -26.331 1.00 64.44 504 SER A C 1
ATOM 3918 O O . SER A 1 504 ? 16.777 -7.503 -27.130 1.00 64.44 504 SER A O 1
ATOM 3920 N N . GLU A 1 505 ? 15.352 -7.300 -25.393 1.00 80.38 505 GLU A N 1
ATOM 3921 C CA . GLU A 1 505 ? 15.134 -8.728 -25.136 1.00 80.38 505 GLU A CA 1
ATOM 3922 C C . GLU A 1 505 ? 13.766 -8.946 -24.451 1.00 80.38 505 GLU A C 1
ATOM 3924 O O . GLU A 1 505 ? 13.295 -8.078 -23.712 1.00 80.38 505 GLU A O 1
ATOM 3929 N N . ALA A 1 506 ? 13.124 -10.097 -24.671 1.00 84.69 506 ALA A N 1
ATOM 3930 C CA . ALA A 1 506 ? 11.966 -10.551 -23.894 1.00 84.69 506 ALA A CA 1
ATOM 3931 C C . ALA A 1 506 ? 12.134 -12.027 -23.524 1.00 84.69 506 ALA A C 1
ATOM 3933 O O . ALA A 1 506 ? 12.434 -12.857 -24.386 1.00 84.69 506 ALA A O 1
ATOM 3934 N N . TRP A 1 507 ? 11.949 -12.349 -22.247 1.00 89.88 507 TRP A N 1
ATOM 3935 C CA . TRP A 1 507 ? 12.178 -13.672 -21.681 1.00 89.88 507 TRP A CA 1
ATOM 3936 C C . TRP A 1 507 ? 10.919 -14.178 -20.986 1.00 89.88 507 TRP A C 1
ATOM 3938 O O . TRP A 1 507 ? 10.342 -13.498 -20.134 1.00 89.88 507 TRP A O 1
ATOM 3948 N N . HIS A 1 508 ? 10.518 -15.401 -21.319 1.00 88.00 508 HIS A N 1
ATOM 3949 C CA . HIS A 1 508 ? 9.357 -16.050 -20.721 1.00 88.00 508 HIS A CA 1
ATOM 3950 C C . HIS A 1 508 ? 9.711 -17.465 -20.286 1.00 88.00 508 HIS A C 1
ATOM 3952 O O . HIS A 1 508 ? 10.119 -18.284 -21.109 1.00 88.00 508 HIS A O 1
ATOM 3958 N N . SER A 1 509 ? 9.508 -17.779 -19.010 1.00 89.81 509 SER A N 1
ATOM 3959 C CA . SER A 1 509 ? 9.511 -19.175 -18.563 1.00 89.81 509 SER A CA 1
ATOM 3960 C C . SER A 1 509 ? 8.397 -19.977 -19.228 1.00 89.81 509 SER A C 1
ATOM 3962 O O . SER A 1 509 ? 7.310 -19.443 -19.456 1.00 89.81 509 SER A O 1
ATOM 3964 N N . GLU A 1 510 ? 8.634 -21.265 -19.474 1.00 85.19 510 GLU A N 1
ATOM 3965 C CA . GLU A 1 510 ? 7.617 -22.157 -20.044 1.00 85.19 510 GLU A CA 1
ATOM 3966 C C . GLU A 1 510 ? 6.424 -22.380 -19.108 1.00 85.19 510 GLU A C 1
ATOM 3968 O O . GLU A 1 510 ? 5.291 -22.472 -19.572 1.00 85.19 510 GLU A O 1
ATOM 3973 N N . ASP A 1 511 ? 6.670 -22.411 -17.797 1.00 86.81 511 ASP A N 1
ATOM 3974 C CA . ASP A 1 511 ? 5.646 -22.548 -16.755 1.00 86.81 511 ASP A CA 1
ATOM 3975 C C . ASP A 1 511 ? 4.925 -21.221 -16.439 1.00 86.81 511 ASP A C 1
ATOM 3977 O O . ASP A 1 511 ? 4.007 -21.175 -15.619 1.00 86.81 511 ASP A O 1
ATOM 3981 N N . GLY A 1 512 ? 5.345 -20.123 -17.075 1.00 86.38 512 GLY A N 1
ATOM 3982 C CA . GLY A 1 512 ? 4.800 -18.789 -16.858 1.00 86.38 512 GLY A CA 1
ATOM 3983 C C . GLY A 1 512 ? 5.090 -18.198 -15.474 1.00 86.38 512 GLY A C 1
ATOM 3984 O O . GLY A 1 512 ? 4.555 -17.127 -15.172 1.00 86.38 512 GLY A O 1
ATOM 3985 N N . ARG A 1 513 ? 5.927 -18.817 -14.627 1.00 90.44 513 ARG A N 1
ATOM 3986 C CA . ARG A 1 513 ? 6.255 -18.290 -13.289 1.00 90.44 513 ARG A CA 1
ATOM 3987 C C . ARG A 1 513 ? 7.132 -17.048 -13.345 1.00 90.44 513 ARG A C 1
ATOM 3989 O O . ARG A 1 513 ? 7.065 -16.227 -12.436 1.00 90.44 513 ARG A O 1
ATOM 3996 N N . TRP A 1 514 ? 7.902 -16.848 -14.410 1.00 92.81 514 TRP A N 1
ATOM 3997 C CA . TRP A 1 514 ? 8.664 -15.620 -14.574 1.00 92.81 514 TRP A CA 1
ATOM 3998 C C . TRP A 1 514 ? 8.631 -15.026 -15.980 1.00 92.81 514 TRP A C 1
ATOM 4000 O O . TRP A 1 514 ? 8.434 -15.698 -16.996 1.00 92.81 514 TRP A O 1
ATOM 4010 N N . THR A 1 515 ? 8.739 -13.701 -16.025 1.00 93.12 515 THR A N 1
ATOM 4011 C CA . THR A 1 515 ? 8.777 -12.931 -17.270 1.00 93.12 515 THR A CA 1
ATOM 4012 C C . THR A 1 515 ? 9.701 -11.743 -17.098 1.00 93.12 515 THR A C 1
ATOM 4014 O O . THR A 1 515 ? 9.643 -11.076 -16.066 1.00 93.12 515 THR A O 1
ATOM 4017 N N . ALA A 1 516 ? 10.511 -11.460 -18.109 1.00 93.44 516 ALA A N 1
ATOM 4018 C CA . ALA A 1 516 ? 11.286 -10.237 -18.188 1.00 93.44 516 ALA A CA 1
ATOM 4019 C C . ALA A 1 516 ? 11.093 -9.583 -19.559 1.00 93.44 516 ALA A C 1
ATOM 4021 O O . ALA A 1 516 ? 11.098 -10.273 -20.575 1.00 93.44 516 ALA A O 1
ATOM 4022 N N . ALA A 1 517 ? 10.919 -8.267 -19.600 1.00 91.94 517 ALA A N 1
ATOM 4023 C CA . ALA A 1 517 ? 10.846 -7.513 -20.844 1.00 91.94 517 ALA A CA 1
ATOM 4024 C C . ALA A 1 517 ? 11.721 -6.263 -20.760 1.00 91.94 517 ALA A C 1
ATOM 4026 O O . ALA A 1 517 ? 11.606 -5.466 -19.828 1.00 91.94 517 ALA A O 1
ATOM 4027 N N . PHE A 1 518 ? 12.588 -6.107 -21.755 1.00 91.75 518 PHE A N 1
ATOM 4028 C CA . PHE A 1 518 ? 13.587 -5.051 -21.827 1.00 91.75 518 PHE A CA 1
ATOM 4029 C C . PHE A 1 518 ? 13.354 -4.229 -23.090 1.00 91.75 518 PHE A C 1
ATOM 4031 O O . PHE A 1 518 ? 13.652 -4.657 -24.211 1.00 91.75 518 PHE A O 1
ATOM 4038 N N . TYR A 1 519 ? 12.791 -3.042 -22.913 1.00 89.81 519 TYR A N 1
ATOM 4039 C CA . TYR A 1 519 ? 12.343 -2.196 -24.009 1.00 89.81 519 TYR A CA 1
ATOM 4040 C C . TYR A 1 519 ? 13.408 -1.169 -24.398 1.00 89.81 519 TYR A C 1
ATOM 4042 O O . TYR A 1 519 ? 14.053 -0.566 -23.542 1.00 89.81 519 TYR A O 1
ATOM 4050 N N . ARG A 1 520 ? 13.557 -0.906 -25.698 1.00 87.75 520 ARG A N 1
ATOM 4051 C CA . ARG A 1 520 ? 14.326 0.256 -26.163 1.00 87.75 520 ARG A CA 1
ATOM 4052 C C . ARG A 1 520 ? 13.445 1.504 -26.173 1.00 87.75 520 ARG A C 1
ATOM 4054 O O . ARG A 1 520 ? 12.255 1.414 -26.481 1.00 87.75 520 ARG A O 1
ATOM 4061 N N . ALA A 1 521 ? 14.026 2.677 -25.954 1.00 87.00 521 ALA A N 1
ATOM 4062 C CA . ALA A 1 521 ? 13.340 3.965 -25.969 1.00 87.00 521 ALA A CA 1
ATOM 4063 C C . ALA A 1 521 ? 12.567 4.189 -27.273 1.00 87.00 521 ALA A C 1
ATOM 4065 O O . ALA A 1 521 ? 11.459 4.716 -27.244 1.00 87.00 521 ALA A O 1
ATOM 4066 N N . GLY A 1 522 ? 13.122 3.758 -28.412 1.00 85.12 522 GLY A N 1
ATOM 4067 C CA . GLY A 1 522 ? 12.453 3.857 -29.713 1.00 85.12 522 GLY A CA 1
ATOM 4068 C C . GLY A 1 522 ? 11.153 3.049 -29.798 1.00 85.12 522 GLY A C 1
ATOM 4069 O O . GLY A 1 522 ? 10.201 3.491 -30.431 1.00 85.12 522 GLY A O 1
ATOM 4070 N N . LEU A 1 523 ? 11.068 1.903 -29.115 1.00 86.88 523 LEU A N 1
ATOM 4071 C CA . LEU A 1 523 ? 9.847 1.091 -29.069 1.00 86.88 523 LEU A CA 1
ATOM 4072 C C . LEU A 1 523 ? 8.768 1.737 -28.189 1.00 86.88 523 LEU A C 1
ATOM 4074 O O . LEU A 1 523 ? 7.578 1.637 -28.494 1.00 86.88 523 LEU A O 1
ATOM 4078 N N . LEU A 1 524 ? 9.195 2.427 -27.128 1.00 89.94 524 LEU A N 1
ATOM 4079 C CA . LEU A 1 524 ? 8.337 3.109 -26.154 1.00 89.94 524 LEU A CA 1
ATOM 4080 C C . LEU A 1 524 ? 7.982 4.551 -26.538 1.00 89.94 524 LEU A C 1
ATOM 4082 O O . LEU A 1 524 ? 7.357 5.254 -25.747 1.00 89.94 524 LEU A O 1
ATOM 4086 N N . ARG A 1 525 ? 8.353 4.999 -27.741 1.00 90.44 525 ARG A N 1
ATOM 4087 C CA . ARG A 1 525 ? 7.963 6.300 -28.294 1.00 90.44 525 ARG A CA 1
ATOM 4088 C C . ARG A 1 525 ? 7.110 6.133 -29.539 1.00 90.44 525 ARG A C 1
ATOM 4090 O O . ARG A 1 525 ? 7.323 5.215 -30.323 1.00 90.44 525 ARG A O 1
ATOM 4097 N N . ALA A 1 526 ? 6.139 7.013 -29.717 1.00 91.12 526 ALA A N 1
ATOM 4098 C CA . ALA A 1 526 ? 5.261 7.015 -30.876 1.00 91.12 526 ALA A CA 1
ATOM 4099 C C . ALA A 1 526 ? 5.300 8.357 -31.599 1.00 91.12 526 ALA A C 1
ATOM 4101 O O . ALA A 1 526 ? 5.531 9.406 -30.990 1.00 91.12 526 ALA A O 1
ATOM 4102 N N . ARG A 1 527 ? 5.012 8.328 -32.899 1.00 90.94 527 ARG A N 1
ATOM 4103 C CA . ARG A 1 527 ? 4.769 9.546 -33.680 1.00 90.94 527 ARG A CA 1
ATOM 4104 C C . ARG A 1 527 ? 3.418 10.148 -33.323 1.00 90.94 527 ARG A C 1
ATOM 4106 O O . ARG A 1 527 ? 3.273 11.366 -33.257 1.00 90.94 527 ARG A O 1
ATOM 4113 N N . THR A 1 528 ? 2.438 9.288 -33.062 1.00 87.50 528 THR A N 1
ATOM 4114 C CA . THR A 1 528 ? 1.078 9.670 -32.686 1.00 87.50 528 THR A CA 1
ATOM 4115 C C . THR A 1 528 ? 0.614 8.909 -31.449 1.00 87.50 528 THR A C 1
ATOM 4117 O O . THR A 1 528 ? 1.066 7.800 -31.175 1.00 87.50 528 THR A O 1
ATOM 4120 N N . ARG A 1 529 ? -0.310 9.495 -30.680 1.00 87.88 529 ARG A N 1
ATOM 4121 C CA . ARG A 1 529 ? -0.977 8.789 -29.581 1.00 87.88 529 ARG A CA 1
ATOM 4122 C C . ARG A 1 529 ? -2.488 8.983 -29.661 1.00 87.88 529 ARG A C 1
ATOM 4124 O O . ARG A 1 529 ? -2.927 10.113 -29.888 1.00 87.88 529 ARG A O 1
ATOM 4131 N N . PRO A 1 530 ? -3.285 7.923 -29.461 1.00 84.62 530 PRO A N 1
ATOM 4132 C CA . PRO A 1 530 ? -4.732 8.058 -29.414 1.00 84.62 530 PRO A CA 1
ATOM 4133 C C . PRO A 1 530 ? -5.143 8.915 -28.211 1.00 84.62 530 PRO A C 1
ATOM 4135 O O . PRO A 1 530 ? -4.644 8.738 -27.098 1.00 84.62 530 PRO A O 1
ATOM 4138 N N . ALA A 1 531 ? -6.053 9.863 -28.441 1.00 83.69 531 ALA A N 1
ATOM 4139 C CA . ALA A 1 531 ? -6.609 10.688 -27.376 1.00 83.69 531 ALA A CA 1
ATOM 4140 C C . ALA A 1 531 ? -7.461 9.834 -26.421 1.00 83.69 531 ALA A C 1
ATOM 4142 O O . ALA A 1 531 ? -8.179 8.935 -26.856 1.00 83.69 531 ALA A O 1
ATOM 4143 N N . GLY A 1 532 ? -7.391 10.121 -25.118 1.00 81.94 532 GLY A N 1
ATOM 4144 C CA . GLY A 1 532 ? -8.238 9.474 -24.107 1.00 81.94 532 GLY A CA 1
ATOM 4145 C C . GLY A 1 532 ? -7.892 8.015 -23.774 1.00 81.94 532 GLY A C 1
ATOM 4146 O O . GLY A 1 532 ? -8.679 7.363 -23.089 1.00 81.94 532 GLY A O 1
ATOM 4147 N N . VAL A 1 533 ? -6.743 7.503 -24.234 1.00 87.75 533 VAL A N 1
ATOM 4148 C CA . VAL A 1 533 ? -6.253 6.153 -23.904 1.00 87.75 533 VAL A CA 1
ATOM 4149 C C . VAL A 1 533 ? -5.144 6.230 -22.857 1.00 87.75 533 VAL A C 1
ATOM 4151 O O . VAL A 1 533 ? -4.161 6.949 -23.042 1.00 87.75 533 VAL A O 1
ATOM 4154 N N . LEU A 1 534 ? -5.291 5.468 -21.773 1.00 88.56 534 LEU A N 1
ATOM 4155 C CA . LEU A 1 534 ? -4.325 5.354 -20.682 1.00 88.56 534 LEU A CA 1
ATOM 4156 C C . LEU A 1 534 ? -3.687 3.952 -20.625 1.00 88.56 534 LEU A C 1
ATOM 4158 O O . LEU A 1 534 ? -4.380 2.977 -20.909 1.00 88.56 534 LEU A O 1
ATOM 4162 N N . PRO A 1 535 ? -2.414 3.827 -20.197 1.00 89.12 535 PRO A N 1
ATOM 4163 C CA . PRO A 1 535 ? -1.482 4.926 -19.937 1.00 89.12 535 PRO A CA 1
ATOM 4164 C C . PRO A 1 535 ? -1.117 5.692 -21.222 1.00 89.12 535 PRO A C 1
ATOM 4166 O O . PRO A 1 535 ? -1.181 5.155 -22.330 1.00 89.12 535 PRO A O 1
ATOM 4169 N N . LEU A 1 536 ? -0.762 6.973 -21.069 1.00 88.25 536 LEU A N 1
ATOM 4170 C CA . LEU A 1 536 ? -0.402 7.831 -22.199 1.00 88.25 536 LEU A CA 1
ATOM 4171 C C . LEU A 1 536 ? 0.893 7.332 -22.842 1.00 88.25 536 LEU A C 1
ATOM 4173 O O . LEU A 1 536 ? 1.934 7.294 -22.189 1.00 88.25 536 LEU A O 1
ATOM 4177 N N . PHE A 1 537 ? 0.829 7.000 -24.131 1.00 90.81 537 PHE A N 1
ATOM 4178 C CA . PHE A 1 537 ? 2.014 6.608 -24.887 1.00 90.81 537 PHE A CA 1
ATOM 4179 C C . PHE A 1 537 ? 2.940 7.830 -25.080 1.00 90.81 537 PHE A C 1
ATOM 4181 O O . PHE A 1 537 ? 2.451 8.878 -25.530 1.00 90.81 537 PHE A O 1
ATOM 4188 N N . PRO A 1 538 ? 4.245 7.738 -24.755 1.00 92.00 538 PRO A N 1
ATOM 4189 C CA . PRO A 1 538 ? 5.196 8.831 -24.951 1.00 92.00 538 PRO A CA 1
ATOM 4190 C C . PRO A 1 538 ? 5.351 9.212 -26.427 1.00 92.00 538 PRO A C 1
ATOM 4192 O O . PRO A 1 538 ? 5.552 8.351 -27.282 1.00 92.00 538 PRO A O 1
ATOM 4195 N N . LEU A 1 539 ? 5.300 10.507 -26.741 1.00 92.12 539 LEU A N 1
ATOM 4196 C CA . LEU A 1 539 ? 5.582 11.021 -28.082 1.00 92.12 539 LEU A CA 1
ATOM 4197 C C . LEU A 1 539 ? 7.078 11.269 -28.317 1.00 92.12 539 LEU A C 1
ATOM 4199 O O . LEU A 1 539 ? 7.770 11.811 -27.452 1.00 92.12 539 LEU A O 1
ATOM 4203 N N . GLU A 1 540 ? 7.555 10.960 -29.526 1.00 88.25 540 GLU A N 1
ATOM 4204 C CA . GLU A 1 540 ? 8.950 11.177 -29.949 1.00 88.25 540 GLU A CA 1
ATOM 4205 C C . GLU A 1 540 ? 9.417 12.630 -29.773 1.00 88.25 540 GLU A C 1
ATOM 4207 O O . GLU A 1 540 ? 10.544 12.867 -29.341 1.00 88.25 540 GLU A O 1
ATOM 4212 N N . ALA A 1 541 ? 8.544 13.594 -30.077 1.00 81.81 541 ALA A N 1
ATOM 4213 C CA . ALA A 1 541 ? 8.887 15.013 -30.144 1.00 81.81 541 ALA A CA 1
ATOM 4214 C C . ALA A 1 541 ? 8.833 15.763 -28.799 1.00 81.81 541 ALA A C 1
ATOM 4216 O O . ALA A 1 541 ? 9.303 16.896 -28.733 1.00 81.81 541 ALA A O 1
ATOM 4217 N N . ALA A 1 542 ? 8.239 15.185 -27.747 1.00 78.31 542 ALA A N 1
ATOM 4218 C CA . ALA A 1 542 ? 7.892 15.950 -26.540 1.00 78.31 542 ALA A CA 1
ATOM 4219 C C . ALA A 1 542 ? 8.096 15.206 -25.210 1.00 78.31 542 ALA A C 1
ATOM 4221 O O . ALA A 1 542 ? 8.362 15.843 -24.194 1.00 78.31 542 ALA A O 1
ATOM 4222 N N . ASP A 1 543 ? 8.024 13.871 -25.199 1.00 84.38 543 ASP A N 1
ATOM 4223 C CA . ASP A 1 543 ? 7.782 13.118 -23.963 1.00 84.38 543 ASP A CA 1
ATOM 4224 C C . ASP A 1 543 ? 8.936 12.173 -23.597 1.00 84.38 543 ASP A C 1
ATOM 4226 O O . ASP A 1 543 ? 8.727 11.104 -23.023 1.00 84.38 543 ASP A O 1
ATOM 4230 N N . ALA A 1 544 ? 10.181 12.543 -23.909 1.00 77.25 544 ALA A N 1
ATOM 4231 C CA . ALA A 1 544 ? 11.344 11.692 -23.641 1.00 77.25 544 ALA A CA 1
ATOM 4232 C C . ALA A 1 544 ? 11.430 11.221 -22.172 1.00 77.25 544 ALA A C 1
ATOM 4234 O O . ALA A 1 544 ? 11.800 10.075 -21.924 1.00 77.25 544 ALA A O 1
ATOM 4235 N N . GLY A 1 545 ? 11.043 12.074 -21.216 1.00 82.25 545 GLY A N 1
ATOM 4236 C CA . GLY A 1 545 ? 11.015 11.752 -19.783 1.00 82.25 545 GLY A CA 1
ATOM 4237 C C . GLY A 1 545 ? 9.844 10.868 -19.333 1.00 82.25 545 GLY A C 1
ATOM 4238 O O . GLY A 1 545 ? 9.841 10.420 -18.190 1.00 82.25 545 GLY A O 1
ATOM 4239 N N . LEU A 1 546 ? 8.860 10.596 -20.199 1.00 88.50 546 LEU A N 1
ATOM 4240 C CA . LEU A 1 546 ? 7.738 9.708 -19.880 1.00 88.50 546 LEU A CA 1
ATOM 4241 C C . LEU A 1 546 ? 8.043 8.233 -20.153 1.00 88.50 546 LEU A C 1
ATOM 4243 O O . LEU A 1 546 ? 7.259 7.392 -19.734 1.00 88.50 546 LEU A O 1
ATOM 4247 N N . ILE A 1 547 ? 9.171 7.897 -20.790 1.00 91.31 547 ILE A N 1
ATOM 4248 C CA . ILE A 1 547 ? 9.544 6.495 -21.038 1.00 91.31 547 ILE A CA 1
ATOM 4249 C C . ILE A 1 547 ? 9.631 5.708 -19.727 1.00 91.31 547 ILE A C 1
ATOM 4251 O O . ILE A 1 547 ? 9.008 4.661 -19.610 1.00 91.31 547 ILE A O 1
ATOM 4255 N N . HIS A 1 548 ? 10.342 6.242 -18.734 1.00 91.44 548 HIS A N 1
ATOM 4256 C CA . HIS A 1 548 ? 10.532 5.595 -17.435 1.00 91.44 548 HIS A CA 1
ATOM 4257 C C . HIS A 1 548 ? 9.198 5.253 -16.729 1.00 91.44 548 HIS A C 1
ATOM 4259 O O . HIS A 1 548 ? 8.929 4.077 -16.477 1.00 91.44 548 HIS A O 1
ATOM 4265 N N . PRO A 1 549 ? 8.290 6.218 -16.467 1.00 92.00 549 PRO A N 1
ATOM 4266 C CA . PRO A 1 549 ? 6.986 5.892 -15.891 1.00 92.00 549 PRO A CA 1
ATOM 4267 C C . PRO A 1 549 ? 6.094 5.068 -16.835 1.00 92.00 549 PRO A C 1
ATOM 4269 O O . PRO A 1 549 ? 5.291 4.266 -16.364 1.00 92.00 549 PRO A O 1
ATOM 4272 N N . PHE A 1 550 ? 6.225 5.207 -18.157 1.00 93.25 550 PHE A N 1
ATOM 4273 C CA . PHE A 1 550 ? 5.446 4.406 -19.101 1.00 93.25 550 PHE A CA 1
ATOM 4274 C C . PHE A 1 550 ? 5.833 2.922 -19.062 1.00 93.25 550 PHE A C 1
ATOM 4276 O O . PHE A 1 550 ? 4.942 2.074 -19.037 1.00 93.25 550 PHE A O 1
ATOM 4283 N N . THR A 1 551 ? 7.127 2.595 -18.958 1.00 94.31 551 THR A N 1
ATOM 4284 C CA . THR A 1 551 ? 7.609 1.221 -18.733 1.00 94.31 551 THR A CA 1
ATOM 4285 C C . THR A 1 551 ? 6.977 0.618 -17.485 1.00 94.31 551 THR A C 1
ATOM 4287 O O . THR A 1 551 ? 6.469 -0.504 -17.528 1.00 94.31 551 THR A O 1
ATOM 4290 N N . ALA A 1 552 ? 6.938 1.379 -16.387 1.00 95.12 552 ALA A N 1
ATOM 4291 C CA . ALA A 1 552 ? 6.326 0.923 -15.147 1.00 95.12 552 ALA A CA 1
ATOM 4292 C C . ALA A 1 552 ? 4.811 0.699 -15.287 1.00 95.12 552 ALA A C 1
ATOM 4294 O O . ALA A 1 552 ? 4.293 -0.309 -14.808 1.00 95.12 552 ALA A O 1
ATOM 4295 N N . ALA A 1 553 ? 4.098 1.590 -15.982 1.00 93.81 553 ALA A N 1
ATOM 4296 C CA . ALA A 1 553 ? 2.664 1.445 -16.235 1.00 93.81 553 ALA A CA 1
ATOM 4297 C C . ALA A 1 553 ? 2.344 0.224 -17.123 1.00 93.81 553 ALA A C 1
ATOM 4299 O O . ALA A 1 553 ? 1.431 -0.546 -16.814 1.00 93.81 553 ALA A O 1
ATOM 4300 N N . LEU A 1 554 ? 3.124 0.008 -18.191 1.00 92.69 554 LEU A N 1
ATOM 4301 C CA . LEU A 1 554 ? 3.030 -1.182 -19.043 1.00 92.69 554 LEU A CA 1
ATOM 4302 C C . LEU A 1 554 ? 3.281 -2.464 -18.245 1.00 92.69 554 LEU A C 1
ATOM 4304 O O . LEU A 1 554 ? 2.488 -3.406 -18.315 1.00 92.69 554 LEU A O 1
ATOM 4308 N N . GLY A 1 555 ? 4.373 -2.479 -17.476 1.00 94.56 555 GLY A N 1
ATOM 4309 C CA . GLY A 1 555 ? 4.787 -3.619 -16.670 1.00 94.56 555 GLY A CA 1
ATOM 4310 C C . GLY A 1 555 ? 3.763 -3.980 -15.603 1.00 94.56 555 GLY A C 1
ATOM 4311 O O . GLY A 1 555 ? 3.407 -5.151 -15.480 1.00 94.56 555 GLY A O 1
ATOM 4312 N N . PHE A 1 556 ? 3.213 -2.986 -14.897 1.00 95.44 556 PHE A N 1
ATOM 4313 C CA . PHE A 1 556 ? 2.150 -3.211 -13.919 1.00 95.44 556 PHE A CA 1
ATOM 4314 C C . PHE A 1 556 ? 0.913 -3.817 -14.584 1.00 95.44 556 PHE A C 1
ATOM 4316 O O . PHE A 1 556 ? 0.429 -4.851 -14.141 1.00 95.44 556 PHE A O 1
ATOM 4323 N N . GLY A 1 557 ? 0.420 -3.229 -15.681 1.00 93.25 557 GLY A N 1
ATOM 4324 C CA . GLY A 1 557 ? -0.775 -3.738 -16.360 1.00 93.25 557 GLY A CA 1
ATOM 4325 C C . GLY A 1 557 ? -0.617 -5.169 -16.875 1.00 93.25 557 GLY A C 1
ATOM 4326 O O . GLY A 1 557 ? -1.537 -5.977 -16.740 1.00 93.25 557 GLY A O 1
ATOM 4327 N N . HIS A 1 558 ? 0.557 -5.507 -17.412 1.00 93.38 558 HIS A N 1
ATOM 4328 C CA . HIS A 1 558 ? 0.868 -6.873 -17.824 1.00 93.38 558 HIS A CA 1
ATOM 4329 C C . HIS A 1 558 ? 0.971 -7.826 -16.621 1.00 93.38 558 HIS A C 1
ATOM 4331 O O . HIS A 1 558 ? 0.328 -8.877 -16.603 1.00 93.38 558 HIS A O 1
ATOM 4337 N N . ALA A 1 559 ? 1.722 -7.449 -15.581 1.00 95.25 559 ALA A N 1
ATOM 4338 C CA . ALA A 1 559 ? 1.899 -8.263 -14.381 1.00 95.25 559 ALA A CA 1
ATOM 4339 C C . ALA A 1 559 ? 0.568 -8.526 -13.662 1.00 95.25 559 ALA A C 1
ATOM 4341 O O . ALA A 1 559 ? 0.273 -9.670 -13.321 1.00 95.25 559 ALA A O 1
ATOM 4342 N N . SER A 1 560 ? -0.292 -7.511 -13.538 1.00 93.56 560 SER A N 1
ATOM 4343 C CA . SER A 1 560 ? -1.623 -7.637 -12.943 1.00 93.56 560 SER A CA 1
ATOM 4344 C C . SER A 1 560 ? -2.526 -8.620 -13.686 1.00 93.56 560 SER A C 1
ATOM 4346 O O . SER A 1 560 ? -3.351 -9.263 -13.036 1.00 93.56 560 SER A O 1
ATOM 4348 N N . LYS A 1 561 ? -2.398 -8.761 -15.015 1.00 90.62 561 LYS A N 1
ATOM 4349 C CA . LYS A 1 561 ? -3.123 -9.786 -15.795 1.00 90.62 561 LYS A CA 1
ATOM 4350 C C . LYS A 1 561 ? -2.595 -11.193 -15.570 1.00 90.62 561 LYS A C 1
ATOM 4352 O O . LYS A 1 561 ? -3.376 -12.141 -15.561 1.00 90.62 561 LYS A O 1
ATOM 4357 N N . LEU A 1 562 ? -1.284 -11.321 -15.395 1.00 91.19 562 LEU A N 1
ATOM 4358 C CA . LEU A 1 562 ? -0.620 -12.598 -15.147 1.00 91.19 562 LEU A CA 1
ATOM 4359 C C . LEU A 1 562 ? -0.661 -13.034 -13.679 1.00 91.19 562 LEU A C 1
ATOM 4361 O O . LEU A 1 562 ? -0.136 -14.109 -13.362 1.00 91.19 562 LEU A O 1
ATOM 4365 N N . ARG A 1 563 ? -1.238 -12.216 -12.788 1.00 90.25 563 ARG A N 1
ATOM 4366 C CA . ARG A 1 563 ? -1.287 -12.525 -11.361 1.00 90.25 563 ARG A CA 1
ATOM 4367 C C . ARG A 1 563 ? -1.978 -13.865 -11.124 1.00 90.25 563 ARG A C 1
ATOM 4369 O O . ARG A 1 563 ? -2.928 -14.218 -11.832 1.00 90.25 563 ARG A O 1
ATOM 4376 N N . ALA A 1 564 ? -1.479 -14.617 -10.146 1.00 74.19 564 ALA A N 1
ATOM 4377 C CA . ALA A 1 564 ? -2.147 -15.825 -9.679 1.00 74.19 564 ALA A CA 1
ATOM 4378 C C . ALA A 1 564 ? -3.601 -15.507 -9.295 1.00 74.19 564 ALA A C 1
ATOM 4380 O O . ALA A 1 564 ? -3.902 -14.415 -8.804 1.00 74.19 564 ALA A O 1
ATOM 4381 N N . GLY A 1 565 ? -4.488 -16.435 -9.644 1.00 59.22 565 GLY A N 1
ATOM 4382 C CA . GLY A 1 565 ? -5.925 -16.327 -9.441 1.00 59.22 565 GLY A CA 1
ATOM 4383 C C . GLY A 1 565 ? -6.392 -17.085 -8.227 1.00 59.22 565 GLY A C 1
ATOM 4384 O O . GLY A 1 565 ? -5.695 -18.062 -7.877 1.00 59.22 565 GLY A O 1
#